Protein AF-0000000082928537 (afdb_homodimer)

Sequence (422 aa):
DPDSLCSTISWRDDDDRVIWVYKIQDTPGYGDDLNVDRSISQLTAYIEEQNIKWLGLEQSRDRKDDLTEVEDPRVDICLFAIPPHRMRALDLKVMYELGRHVPLVPVVTKADTMSVREASTYRNDVATKLSNPMLPGIRDKINVFKFERDTLERAGITDHATPTPPFLVVASNDINEDLNAGDPPVYWPERRYPWGIAEAFNRDHSDLLGLDPDSLCSTISWRDDDDRVIWVYKIQDTPGYGDDLNVDRSISQLTAYIEEQNIKWLGLEQSRDRKDDLTEVEDPRVDICLFAIPPHRMRALDLKVMYELGRHVPLVPVVTKADTMSVREASTYRNDVATKLSNPMLPGIRDKINVFKFERDTLERAGITDHATPTPPFLVVASNDINEDLNAGDPPVYWPERRYPWGIAEAFNRDHSDLLGL

InterPro domains:
  IPR027417 P-loop containing nucleoside triphosphate hydrolase [G3DSA:3.40.50.300] (2-211)
  IPR027417 P-loop containing nucleoside triphosphate hydrolase [SSF52540] (22-157)
  IPR030379 Septin-type guanine nucleotide-binding (G) domain [PF00735] (23-210)
  IPR030379 Septin-type guanine nucleotide-binding (G) domain [PS51719] (1-211)

Radius of gyration: 28.15 Å; Cα contacts (8 Å, |Δi|>4): 623; chains: 2; bounding box: 48×86×69 Å

Secondary structure (DSSP, 8-state):
-GGGGEEEEEEEETTTTEEEEEEEE-----TT-S--HHHHHHHHHHHHHHHHHHHHHHHHHTSSS-GGGS-------EEEEE-SS---HHHHHHHHHHHTTS-EEEEE--GGGS-HHHHHHHHHHHHHHHH----TT--S---B----HHHHHHTT---SS---SSEE----S-B-HHHHTSSS----BEEEETTEEEETT-TTT-STTT-/-GGGGEEEEEEEETTTTEEEEEEEE-----TT-S--HHHHHHHHHHHHHHHHHHHHHHHHHTTS--GGGS-------EEEEE-SS---HHHHHHHHHHHTTS-EEEEE--GGGS-HHHHHHHHHHHHHHHH----TT--S---B----HHHHHHTT---SS---SSEE----S-B-HHHHTSSS----BEEEETTEEEETT-TTT-STTT-

Foldseek 3Di:
DQVVQKDKDWDQDPVVRDIDIDIDTDDDDPPPDPDCVVVLVVVLVQQVVLVVVQVVVVVCVVDDDDCVPDDRSHDAEEEQEAEAPDGDLVSLVSQQSVQVRYAYAYEYEPLVVDDPVSSVVVQVVVVVCQQPVPDPPDDGHGRHDDDDPVNCVVVVVPDPPQDDDPWYFYDAPDADPVQCPDVVRDGWGWDDDPVGIQTGCDVVRTCNVSD/DQVVQKDKDWDQDPVVRDIDIDIDTDDDDPPPDPDCVVVLCVVLVQQVVLVVVQVVVVVCVVPPDDCVPPDRSHDAEEEQEAEAPDGDLVSLVSQQSVQVRYAYAYEYEPLVVDDPVSSVVVQVVVVVCQQPVVDPPDDGHGRHDDDDPVNCVVVVVPDPPQDDDPWYFYDAPDADPVQCPDVVRDGWGWDDDPVGIQTGCDVVRTCNVSD

Organism: Haematococcus lacustris (NCBI:txid44745)

pLDDT: mean 85.75, std 12.23, range [52.69, 98.06]

Nearest PDB structures (foldseek):
  5irr-assembly1_A  TM=8.770E-01  e=1.561E-29  Chlamydomonas reinhardtii
  6upr-assembly1_B  TM=7.526E-01  e=1.405E-11  Homo sapiens
  6upq-assembly1_B  TM=7.959E-01  e=6.481E-11  Homo sapiens
  3sop-assembly1_B  TM=7.411E-01  e=4.381E-10  Homo sapiens
  9bht-assembly1_B  TM=7.504E-01  e=2.021E-09  Ciona intestinalis

Solvent-accessible surface area (backbone atoms only — not comparable to full-atom values): 24352 Å² total; per-residue (Å²): 114,68,73,80,37,47,47,76,48,74,44,78,38,73,91,73,74,41,74,46,75,42,78,43,74,56,74,84,78,67,78,88,53,84,68,53,61,62,57,50,50,52,52,50,48,52,48,48,51,25,45,49,52,44,50,48,51,56,65,48,32,84,44,90,58,67,66,89,76,53,81,79,64,53,68,77,65,41,80,42,80,35,61,59,100,56,80,52,72,65,56,51,52,50,46,40,61,45,22,76,76,30,38,24,40,48,29,29,39,54,38,69,57,40,32,53,66,52,42,54,52,46,51,52,49,51,47,48,38,41,60,51,56,81,42,93,92,50,89,61,56,44,42,62,55,73,84,51,64,71,55,34,46,71,70,64,49,66,71,78,83,67,76,58,72,60,35,45,22,37,77,50,94,42,56,40,63,70,48,42,69,39,94,72,60,37,94,42,37,30,44,50,41,82,48,33,58,45,35,20,77,36,75,80,60,10,38,45,73,70,101,114,65,73,80,37,48,48,78,49,74,45,76,39,74,91,73,73,41,74,45,76,42,78,44,74,57,72,84,77,68,80,89,53,84,69,52,61,62,58,49,49,53,53,50,49,50,49,48,50,25,45,49,51,43,52,49,51,56,64,49,32,80,61,82,57,69,65,88,77,54,80,78,62,54,68,76,65,41,80,40,80,35,62,59,100,55,81,52,74,64,57,52,51,48,46,40,62,47,22,75,76,31,40,24,41,47,29,29,37,56,38,70,56,39,33,53,67,53,42,54,52,46,51,51,50,52,46,47,37,41,60,52,56,81,42,93,93,50,89,63,56,44,42,61,56,74,84,50,65,71,56,34,46,72,69,66,50,65,69,79,81,66,78,60,74,60,35,44,22,38,76,50,94,42,56,40,62,71,49,42,68,39,94,73,60,37,93,43,36,31,44,50,40,83,49,34,57,45,34,18,78,36,75,78,61,9,37,47,72,73,102

Structure (mmCIF, N/CA/C/O backbone):
data_AF-0000000082928537-model_v1
#
loop_
_entity.id
_entity.type
_entity.pdbx_description
1 polymer 'Septin-type G domain-containing protein'
#
loop_
_atom_site.group_PDB
_atom_site.id
_atom_site.type_symbol
_atom_site.label_atom_id
_atom_site.label_alt_id
_atom_site.label_comp_id
_atom_site.label_asym_id
_atom_site.label_entity_id
_atom_site.label_seq_id
_atom_site.pdbx_PDB_ins_code
_atom_site.Cartn_x
_atom_site.Cartn_y
_atom_site.Cartn_z
_atom_site.occupancy
_atom_site.B_iso_or_equiv
_atom_site.auth_seq_id
_atom_site.auth_comp_id
_atom_site.auth_asym_id
_atom_site.auth_atom_id
_atom_site.pdbx_PDB_model_num
ATOM 1 N N . ASP A 1 1 ? -16.562 10.109 20.766 1 54.56 1 ASP A N 1
ATOM 2 C CA . ASP A 1 1 ? -16.297 11.289 21.578 1 54.56 1 ASP A CA 1
ATOM 3 C C . ASP A 1 1 ? -14.945 11.914 21.219 1 54.56 1 ASP A C 1
ATOM 5 O O . ASP A 1 1 ? -13.898 11.305 21.422 1 54.56 1 ASP A O 1
ATOM 9 N N . PRO A 1 2 ? -14.961 13.039 20.672 1 62.16 2 PRO A N 1
ATOM 10 C CA . PRO A 1 2 ? -13.734 13.695 20.203 1 62.16 2 PRO A CA 1
ATOM 11 C C . PRO A 1 2 ? -12.711 13.891 21.312 1 62.16 2 PRO A C 1
ATOM 13 O O . PRO A 1 2 ? -11.5 13.836 21.062 1 62.16 2 PRO A O 1
ATOM 16 N N . ASP A 1 3 ? -13.195 14.055 22.531 1 62.66 3 ASP A N 1
ATOM 17 C CA . ASP A 1 3 ? -12.273 14.344 23.625 1 62.66 3 ASP A CA 1
ATOM 18 C C . ASP A 1 3 ? -11.406 13.125 23.953 1 62.66 3 ASP A C 1
ATOM 20 O O . ASP A 1 3 ? -10.289 13.266 24.453 1 62.66 3 ASP A O 1
ATOM 24 N N . SER A 1 4 ? -11.953 11.977 23.688 1 67.88 4 SER A N 1
ATOM 25 C CA . SER A 1 4 ? -11.219 10.75 23.969 1 67.88 4 SER A CA 1
ATOM 26 C C . SER A 1 4 ? -10.047 10.57 23.016 1 67.88 4 SER A C 1
ATOM 28 O O . SER A 1 4 ? -9.109 9.828 23.297 1 67.88 4 SER A O 1
ATOM 30 N N . LEU A 1 5 ? -10.047 11.375 22 1 75 5 LEU A N 1
ATOM 31 C CA . LEU A 1 5 ? -9.008 11.234 20.984 1 75 5 LEU A CA 1
ATOM 32 C C . LEU A 1 5 ? -8.102 12.461 20.969 1 75 5 LEU A C 1
ATOM 34 O O . LEU A 1 5 ? -7.492 12.773 19.938 1 75 5 LEU A O 1
ATOM 38 N N . CYS A 1 6 ? -8.086 13.109 22.188 1 79.38 6 CYS A N 1
ATOM 39 C CA . CYS A 1 6 ? -7.289 14.328 22.25 1 79.38 6 CYS A CA 1
ATOM 40 C C . CYS A 1 6 ? -6.02 14.117 23.062 1 79.38 6 CYS A C 1
ATOM 42 O O . CYS A 1 6 ? -6.043 13.422 24.078 1 79.38 6 CYS A O 1
ATOM 44 N N . SER A 1 7 ? -4.945 14.586 22.516 1 83.75 7 SER A N 1
ATOM 45 C CA . SER A 1 7 ? -3.676 14.586 23.234 1 83.75 7 SER A CA 1
ATOM 46 C C . SER A 1 7 ? -3.074 15.984 23.297 1 83.75 7 SER A C 1
ATOM 48 O O . SER A 1 7 ? -3.361 16.828 22.438 1 83.75 7 SER A O 1
ATOM 50 N N . THR A 1 8 ? -2.395 16.281 24.422 1 84.88 8 THR A N 1
ATOM 51 C CA . THR A 1 8 ? -1.737 17.562 24.578 1 84.88 8 THR A CA 1
ATOM 52 C C . THR A 1 8 ? -0.222 17.406 24.656 1 84.88 8 THR A C 1
ATOM 54 O O . THR A 1 8 ? 0.277 16.516 25.344 1 84.88 8 THR A O 1
ATOM 57 N N . ILE A 1 9 ? 0.427 18.156 23.812 1 83.94 9 ILE A N 1
ATOM 58 C CA . ILE A 1 9 ? 1.886 18.156 23.828 1 83.94 9 ILE A CA 1
ATOM 59 C C . ILE A 1 9 ? 2.4 19.547 24.203 1 83.94 9 ILE A C 1
ATOM 61 O O . ILE A 1 9 ? 1.893 20.547 23.703 1 83.94 9 ILE A O 1
ATOM 65 N N . SER A 1 10 ? 3.293 19.547 25.172 1 82.31 10 SER A N 1
ATOM 66 C CA . SER A 1 10 ? 3.893 20.812 25.578 1 82.31 10 SER A CA 1
ATOM 67 C C . SER A 1 10 ? 5.379 20.844 25.25 1 82.31 10 SER A C 1
ATOM 69 O O . SER A 1 10 ? 6.066 19.828 25.328 1 82.31 10 SER A O 1
ATOM 71 N N . TRP A 1 11 ? 5.738 21.953 24.688 1 79.44 11 TRP A N 1
ATOM 72 C CA . TRP A 1 11 ? 7.137 22.156 24.328 1 79.44 11 TRP A CA 1
ATOM 73 C C . TRP A 1 11 ? 7.664 23.469 24.906 1 79.44 11 TRP A C 1
ATOM 75 O O . TRP A 1 11 ? 7.031 24.516 24.75 1 79.44 11 TRP A O 1
ATOM 85 N N . ARG A 1 12 ? 8.797 23.312 25.688 1 77.44 12 ARG A N 1
ATOM 86 C CA . ARG A 1 12 ? 9.43 24.5 26.266 1 77.44 12 ARG A CA 1
ATOM 87 C C . ARG A 1 12 ? 10.5 25.062 25.344 1 77.44 12 ARG A C 1
ATOM 89 O O . ARG A 1 12 ? 11.43 24.344 24.969 1 77.44 12 ARG A O 1
ATOM 96 N N . ASP A 1 13 ? 10.156 26.172 24.781 1 72.94 13 ASP A N 1
ATOM 97 C CA . ASP A 1 13 ? 11.18 26.922 24.047 1 72.94 13 ASP A CA 1
ATOM 98 C C . ASP A 1 13 ? 12.086 27.688 25 1 72.94 13 ASP A C 1
ATOM 100 O O . ASP A 1 13 ? 11.703 28.734 25.531 1 72.94 13 ASP A O 1
ATOM 104 N N . ASP A 1 14 ? 13.266 27.188 25.266 1 73.38 14 ASP A N 1
ATOM 105 C CA . ASP A 1 14 ? 14.18 27.766 26.234 1 73.38 14 ASP A CA 1
ATOM 106 C C . ASP A 1 14 ? 14.688 29.125 25.781 1 73.38 14 ASP A C 1
ATOM 108 O O . ASP A 1 14 ? 14.977 30 26.594 1 73.38 14 ASP A O 1
ATOM 112 N N . ASP A 1 15 ? 14.828 29.172 24.438 1 71.75 15 ASP A N 1
ATOM 113 C CA . ASP A 1 15 ? 15.359 30.422 23.922 1 71.75 15 ASP A CA 1
ATOM 114 C C . ASP A 1 15 ? 14.391 31.578 24.188 1 71.75 15 ASP A C 1
ATOM 116 O O . ASP A 1 15 ? 14.805 32.656 24.625 1 71.75 15 ASP A O 1
ATOM 120 N N . ASP A 1 16 ? 13.125 31.328 24.047 1 69.06 16 ASP A N 1
ATOM 121 C CA . ASP A 1 16 ? 12.141 32.406 24.172 1 69.06 16 ASP A CA 1
ATOM 122 C C . ASP A 1 16 ? 11.414 32.344 25.5 1 69.06 16 ASP A C 1
ATOM 124 O O . ASP A 1 16 ? 10.594 33.188 25.812 1 69.06 16 ASP A O 1
ATOM 128 N N . ARG A 1 17 ? 11.82 31.453 26.297 1 72.88 17 ARG A N 1
ATOM 129 C CA . ARG A 1 17 ? 11.227 31.266 27.609 1 72.88 17 ARG A CA 1
ATOM 130 C C . ARG A 1 17 ? 9.703 31.156 27.516 1 72.88 17 ARG A C 1
ATOM 132 O O . ARG A 1 17 ? 8.984 31.766 28.297 1 72.88 17 ARG A O 1
ATOM 139 N N . VAL A 1 18 ? 9.211 30.625 26.328 1 78.12 18 VAL A N 1
ATOM 140 C CA . VAL A 1 18 ? 7.785 30.406 26.109 1 78.12 18 VAL A CA 1
ATOM 141 C C . VAL A 1 18 ? 7.488 28.906 26.078 1 78.12 18 VAL A C 1
ATOM 143 O O . VAL A 1 18 ? 8.289 28.125 25.562 1 78.12 18 VAL A O 1
ATOM 146 N N . ILE A 1 19 ? 6.383 28.578 26.766 1 79.75 19 ILE A N 1
ATOM 147 C CA . ILE A 1 19 ? 5.898 27.203 26.719 1 79.75 19 ILE A CA 1
ATOM 148 C C . ILE A 1 19 ? 4.777 27.094 25.688 1 79.75 19 ILE A C 1
ATOM 150 O O . ILE A 1 19 ? 3.754 27.766 25.797 1 79.75 19 ILE A O 1
ATOM 154 N N . TRP A 1 20 ? 5.105 26.328 24.688 1 80 20 TRP A N 1
ATOM 155 C CA . TRP A 1 20 ? 4.082 26.047 23.688 1 80 20 TRP A CA 1
ATOM 156 C C . TRP A 1 20 ? 3.264 24.812 24.062 1 80 20 TRP A C 1
ATOM 158 O O . TRP A 1 20 ? 3.82 23.797 24.469 1 80 20 TRP A O 1
ATOM 168 N N . VAL A 1 21 ? 1.938 25.047 24.031 1 81.94 21 VAL A N 1
ATOM 169 C CA . VAL A 1 21 ? 1.036 23.922 24.297 1 81.94 21 VAL A CA 1
ATOM 170 C C . VAL A 1 21 ? 0.216 23.609 23.062 1 81.94 21 VAL A C 1
ATOM 172 O O . VAL A 1 21 ? -0.495 24.469 22.531 1 81.94 21 VAL A O 1
ATOM 175 N N . TYR A 1 22 ? 0.411 22.375 22.625 1 87.06 22 TYR A N 1
ATOM 176 C CA . TYR A 1 22 ? -0.322 21.938 21.438 1 87.06 22 TYR A CA 1
ATOM 177 C C . TYR A 1 22 ? -1.379 20.906 21.812 1 87.06 22 TYR A C 1
ATOM 179 O O . TYR A 1 22 ? -1.074 19.906 22.469 1 87.06 22 TYR A O 1
ATOM 187 N N . LYS A 1 23 ? -2.549 21.297 21.406 1 87.62 23 LYS A N 1
ATOM 188 C CA . LYS A 1 23 ? -3.629 20.328 21.547 1 87.62 23 LYS A CA 1
ATOM 189 C C . LYS A 1 23 ? -3.889 19.594 20.234 1 87.62 23 LYS A C 1
ATOM 191 O O . LYS A 1 23 ? -4.113 20.234 19.203 1 87.62 23 LYS A O 1
ATOM 196 N N . ILE A 1 24 ? -3.783 18.266 20.312 1 90.94 24 ILE A N 1
ATOM 197 C CA . ILE A 1 24 ? -3.955 17.469 19.109 1 90.94 24 ILE A CA 1
ATOM 198 C C . ILE A 1 24 ? -5.238 16.641 19.219 1 90.94 24 ILE A C 1
ATOM 200 O O . ILE A 1 24 ? -5.43 15.906 20.188 1 90.94 24 ILE A O 1
ATOM 204 N N . GLN A 1 25 ? -6.055 16.844 18.234 1 89.19 25 GLN A N 1
ATOM 205 C CA . GLN A 1 25 ? -7.277 16.047 18.141 1 89.19 25 GLN A CA 1
ATOM 206 C C . GLN A 1 25 ? -7.18 15.008 17.031 1 89.19 25 GLN A C 1
ATOM 208 O O . GLN A 1 25 ? -7.113 15.359 15.852 1 89.19 25 GLN A O 1
ATOM 213 N N . ASP A 1 26 ? -7.195 13.766 17.406 1 88.5 26 ASP A N 1
ATOM 214 C CA . ASP A 1 26 ? -7.199 12.688 16.422 1 88.5 26 ASP A CA 1
ATOM 215 C C . ASP A 1 26 ? -8.617 12.383 15.938 1 88.5 26 ASP A C 1
ATOM 217 O O . ASP A 1 26 ? -9.57 12.461 16.719 1 88.5 26 ASP A O 1
ATOM 221 N N . THR A 1 27 ? -8.734 12.125 14.648 1 87.06 27 THR A N 1
ATOM 222 C CA . THR A 1 27 ? -10.023 11.773 14.055 1 87.06 27 THR A CA 1
ATOM 223 C C . THR A 1 27 ? -9.953 10.422 13.359 1 87.06 27 THR A C 1
ATOM 225 O O . THR A 1 27 ? -8.984 10.133 12.648 1 87.06 27 THR A O 1
ATOM 228 N N . PRO A 1 28 ? -10.969 9.633 13.633 1 82.12 28 PRO A N 1
ATOM 229 C CA . PRO A 1 28 ? -10.992 8.383 12.875 1 82.12 28 PRO A CA 1
ATOM 230 C C . PRO A 1 28 ? -11.117 8.602 11.375 1 82.12 28 PRO A C 1
ATOM 232 O O . PRO A 1 28 ? -11.734 9.578 10.938 1 82.12 28 PRO A O 1
ATOM 235 N N . GLY A 1 29 ? -10.523 7.73 10.641 1 80 29 GLY A N 1
ATOM 236 C CA . GLY A 1 29 ? -10.703 7.77 9.195 1 80 29 GLY A CA 1
ATOM 237 C C . GLY A 1 29 ? -12.094 7.367 8.75 1 80 29 GLY A C 1
ATOM 238 O O . GLY A 1 29 ? -12.844 6.75 9.516 1 80 29 GLY A O 1
ATOM 239 N N . TYR A 1 30 ? -12.484 7.871 7.582 1 78.75 30 TYR A N 1
ATOM 240 C CA . TYR A 1 30 ? -13.812 7.52 7.086 1 78.75 30 TYR A CA 1
ATOM 241 C C . TYR A 1 30 ? -13.773 6.215 6.301 1 78.75 30 TYR A C 1
ATOM 243 O O . TYR A 1 30 ? -14.812 5.707 5.871 1 78.75 30 TYR A O 1
ATOM 251 N N . GLY A 1 31 ? -12.625 5.566 6.25 1 70.88 31 GLY A N 1
ATOM 252 C CA . GLY A 1 31 ? -12.492 4.246 5.652 1 70.88 31 GLY A CA 1
ATOM 253 C C . GLY A 1 31 ? -13.141 4.148 4.281 1 70.88 31 GLY A C 1
ATOM 254 O O . GLY A 1 31 ? -12.875 4.973 3.406 1 70.88 31 GLY A O 1
ATOM 255 N N . ASP A 1 32 ? -13.914 3.062 4.113 1 65.06 32 ASP A N 1
ATOM 256 C CA . ASP A 1 32 ? -14.555 2.793 2.832 1 65.06 32 ASP A CA 1
ATOM 257 C C . ASP A 1 32 ? -15.992 3.309 2.818 1 65.06 32 ASP A C 1
ATOM 259 O O . ASP A 1 32 ? -16.797 2.902 1.979 1 65.06 32 ASP A O 1
ATOM 263 N N . ASP A 1 33 ? -16.234 4.207 3.799 1 67.56 33 ASP A N 1
ATOM 264 C CA . ASP A 1 33 ? -17.578 4.785 3.814 1 67.56 33 ASP A CA 1
ATOM 265 C C . ASP A 1 33 ? -17.797 5.668 2.59 1 67.56 33 ASP A C 1
ATOM 267 O O . ASP A 1 33 ? -17.031 6.598 2.332 1 67.56 33 ASP A O 1
ATOM 271 N N . LEU A 1 34 ? -18.812 5.285 1.841 1 67.38 34 LEU A N 1
ATOM 272 C CA . LEU A 1 34 ? -19.094 6.016 0.612 1 67.38 34 LEU A CA 1
ATOM 273 C C . LEU A 1 34 ? -19.828 7.32 0.914 1 67.38 34 LEU A C 1
ATOM 275 O O . LEU A 1 34 ? -19.844 8.234 0.083 1 67.38 34 LEU A O 1
ATOM 279 N N . ASN A 1 35 ? -20.312 7.363 2.072 1 79.12 35 ASN A N 1
ATOM 280 C CA . ASN A 1 35 ? -20.969 8.609 2.439 1 79.12 35 ASN A CA 1
ATOM 281 C C . ASN A 1 35 ? -20.188 9.359 3.523 1 79.12 35 ASN A C 1
ATOM 283 O O . ASN A 1 35 ? -20.406 9.117 4.715 1 79.12 35 ASN A O 1
ATOM 287 N N . VAL A 1 36 ? -19.375 10.242 3.049 1 85.06 36 VAL A N 1
ATOM 288 C CA . VAL A 1 36 ? -18.484 10.945 3.955 1 85.06 36 VAL A CA 1
ATOM 289 C C . VAL A 1 36 ? -19.141 12.242 4.434 1 85.06 36 VAL A C 1
ATOM 291 O O . VAL A 1 36 ? -18.547 13.008 5.191 1 85.06 36 VAL A O 1
ATOM 294 N N . ASP A 1 37 ? -20.375 12.445 4.051 1 88.25 37 ASP A N 1
ATOM 295 C CA . ASP A 1 37 ? -21.031 13.703 4.379 1 88.25 37 ASP A CA 1
ATOM 296 C C . ASP A 1 37 ? -21.219 13.852 5.887 1 88.25 37 ASP A C 1
ATOM 298 O O . ASP A 1 37 ? -21.078 14.945 6.434 1 88.25 37 ASP A O 1
ATOM 302 N N . ARG A 1 38 ? -21.531 12.781 6.422 1 87.25 38 ARG A N 1
ATOM 303 C CA . ARG A 1 38 ? -21.703 12.812 7.871 1 87.25 38 ARG A CA 1
ATOM 304 C C . ARG A 1 38 ? -20.391 13.164 8.57 1 87.25 38 ARG A C 1
ATOM 306 O O . ARG A 1 38 ? -20.375 13.992 9.492 1 87.25 38 ARG A O 1
ATOM 313 N N . SER A 1 39 ? -19.344 12.562 8.125 1 88.06 39 SER A N 1
ATOM 314 C CA . SER A 1 39 ? -18.031 12.852 8.695 1 88.06 39 SER A CA 1
ATOM 315 C C . SER A 1 39 ? -17.641 14.305 8.469 1 88.06 39 SER A C 1
ATOM 317 O O . SER A 1 39 ? -17.141 14.969 9.383 1 88.06 39 SER A O 1
ATOM 319 N N . ILE A 1 40 ? -17.906 14.805 7.32 1 91.62 40 ILE A N 1
ATOM 320 C CA . ILE A 1 40 ? -17.609 16.188 6.988 1 91.62 40 ILE A CA 1
ATOM 321 C C . ILE A 1 40 ? -18.375 17.125 7.91 1 91.62 40 ILE A C 1
ATOM 323 O O . ILE A 1 40 ? -17.812 18.047 8.484 1 91.62 40 ILE A O 1
ATOM 327 N N . SER A 1 41 ? -19.625 16.797 8.039 1 93.25 41 SER A N 1
ATOM 328 C CA . SER A 1 41 ? -20.5 17.641 8.852 1 93.25 41 SER A CA 1
ATOM 329 C C . SER A 1 41 ? -20.062 17.656 10.312 1 93.25 41 SER A C 1
ATOM 331 O O . SER A 1 41 ? -20.047 18.703 10.953 1 93.25 41 SER A O 1
ATOM 333 N N . GLN A 1 42 ? -19.734 16.531 10.719 1 90.88 42 GLN A N 1
ATOM 334 C CA . GLN A 1 42 ? -19.297 16.422 12.109 1 90.88 42 GLN A CA 1
ATOM 335 C C . GLN A 1 42 ? -18 17.203 12.344 1 90.88 42 GLN A C 1
ATOM 337 O O . GLN A 1 42 ? -17.891 17.922 13.336 1 90.88 42 GLN A O 1
ATOM 342 N N . LEU A 1 43 ? -17.109 17.094 11.477 1 92.19 43 LEU A N 1
ATOM 343 C CA . LEU A 1 43 ? -15.82 17.766 11.609 1 92.19 43 LEU A CA 1
ATOM 344 C C . LEU A 1 43 ? -16 19.281 11.508 1 92.19 43 LEU A C 1
ATOM 346 O O . LEU A 1 43 ? -15.469 20.031 12.336 1 92.19 43 LEU A O 1
ATOM 350 N N . THR A 1 44 ? -16.75 19.688 10.578 1 94.44 44 THR A N 1
ATOM 351 C CA . THR A 1 44 ? -16.938 21.125 10.375 1 94.44 44 THR A CA 1
ATOM 352 C C . THR A 1 44 ? -17.734 21.719 11.523 1 94.44 44 THR A C 1
ATOM 354 O O . THR A 1 44 ? -17.453 22.844 11.961 1 94.44 44 THR A O 1
ATOM 357 N N . ALA A 1 45 ? -18.688 20.969 11.961 1 94.25 45 ALA A N 1
ATOM 358 C CA . ALA A 1 45 ? -19.469 21.453 13.102 1 94.25 45 ALA A CA 1
ATOM 359 C C . ALA A 1 45 ? -18.594 21.641 14.328 1 94.25 45 ALA A C 1
ATOM 361 O O . ALA A 1 45 ? -18.719 22.625 15.055 1 94.25 45 ALA A O 1
ATOM 362 N N . TYR A 1 46 ? -17.781 20.688 14.562 1 92.62 46 TYR A N 1
ATOM 363 C CA . TYR A 1 46 ? -16.859 20.781 15.688 1 92.62 46 TYR A CA 1
ATOM 364 C C . TYR A 1 46 ? -15.992 22.031 15.578 1 92.62 46 TYR A C 1
ATOM 366 O O . TYR A 1 46 ? -15.852 22.781 16.531 1 92.62 46 TYR A O 1
ATOM 374 N N . ILE A 1 47 ? -15.375 22.266 14.406 1 93.75 47 ILE A N 1
ATOM 375 C CA . ILE A 1 47 ? -14.5 23.406 14.164 1 93.75 47 ILE A CA 1
ATOM 376 C C . ILE A 1 47 ? -15.266 24.703 14.406 1 93.75 47 ILE A C 1
ATOM 378 O O . ILE A 1 47 ? -14.781 25.609 15.086 1 93.75 47 ILE A O 1
ATOM 382 N N . GLU A 1 48 ? -16.438 24.734 13.922 1 94.5 48 GLU A N 1
ATOM 383 C CA . GLU A 1 48 ? -17.266 25.922 14.07 1 94.5 48 GLU A CA 1
ATOM 384 C C . GLU A 1 48 ? -17.641 26.156 15.531 1 94.5 48 GLU A C 1
ATOM 386 O O . GLU A 1 48 ? -17.656 27.297 16 1 94.5 48 GLU A O 1
ATOM 391 N N . GLU A 1 49 ? -17.938 25.125 16.141 1 93.88 49 GLU A N 1
ATOM 392 C CA . GLU A 1 49 ? -18.266 25.234 17.547 1 93.88 49 GLU A CA 1
ATOM 393 C C . GLU A 1 49 ? -17.109 25.812 18.344 1 93.88 49 GLU A C 1
ATOM 395 O O . GLU A 1 49 ? -17.312 26.656 19.234 1 93.88 49 GLU A O 1
ATOM 400 N N . GLN A 1 50 ? -15.945 25.344 18.047 1 91.69 50 GLN A N 1
ATOM 401 C CA . GLN A 1 50 ? -14.758 25.875 18.719 1 91.69 50 GLN A CA 1
ATOM 402 C C . GLN A 1 50 ? -14.57 27.359 18.406 1 91.69 50 GLN A C 1
ATOM 404 O O . GLN A 1 50 ? -14.211 28.141 19.281 1 91.69 50 GLN A O 1
ATOM 409 N N . ASN A 1 51 ? -14.828 27.781 17.203 1 92 51 ASN A N 1
ATOM 410 C CA . ASN A 1 51 ? -14.734 29.172 16.797 1 92 51 ASN A CA 1
ATOM 411 C C . ASN A 1 51 ? -15.75 30.047 17.547 1 92 51 ASN A C 1
ATOM 413 O O . ASN A 1 51 ? -15.422 31.141 17.984 1 92 51 ASN A O 1
ATOM 417 N N . ILE A 1 52 ? -16.875 29.531 17.656 1 92.44 52 ILE A N 1
ATOM 418 C CA . ILE A 1 52 ? -17.938 30.25 18.344 1 92.44 52 ILE A CA 1
ATOM 419 C C . ILE A 1 52 ? -17.594 30.406 19.828 1 92.44 52 ILE A C 1
ATOM 421 O O . ILE A 1 52 ? -17.781 31.469 20.406 1 92.44 52 ILE A O 1
ATOM 425 N N . LYS A 1 53 ? -17.141 29.359 20.344 1 89.94 53 LYS A N 1
ATOM 426 C CA . LYS A 1 53 ? -16.719 29.391 21.734 1 89.94 53 LYS A CA 1
ATOM 427 C C . LYS A 1 53 ? -15.672 30.484 21.953 1 89.94 53 LYS A C 1
ATOM 429 O O . LYS A 1 53 ? -15.742 31.234 22.938 1 89.94 53 LYS A O 1
ATOM 434 N N . TRP A 1 54 ? -14.758 30.516 21.094 1 88.69 54 TRP A N 1
ATOM 435 C CA . TRP A 1 54 ? -13.695 31.516 21.172 1 88.69 54 TRP A CA 1
ATOM 436 C C . TRP A 1 54 ? -14.273 32.938 21.047 1 88.69 54 TRP A C 1
ATOM 438 O O . TRP A 1 54 ? -13.898 33.812 21.812 1 88.69 54 TRP A O 1
ATOM 448 N N . LEU A 1 55 ? -15.117 33.125 20.062 1 87.5 55 LEU A N 1
ATOM 449 C CA . LEU A 1 55 ? -15.758 34.406 19.859 1 87.5 55 LEU A CA 1
ATOM 450 C C . LEU A 1 55 ? -16.531 34.844 21.109 1 87.5 55 LEU A C 1
ATOM 452 O O . LEU A 1 55 ? -16.5 36 21.484 1 87.5 55 LEU A O 1
ATOM 456 N N . GLY A 1 56 ? -17.156 33.938 21.703 1 86.56 56 GLY A N 1
ATOM 457 C CA . GLY A 1 56 ? -17.859 34.219 22.938 1 86.56 56 GLY A CA 1
ATOM 458 C C . GLY A 1 56 ? -16.938 34.656 24.062 1 86.56 56 GLY A C 1
ATOM 459 O O . GLY A 1 56 ? -17.25 35.562 24.812 1 86.56 56 GLY A O 1
ATOM 460 N N . LEU A 1 57 ? -15.875 33.938 24.172 1 82.88 57 LEU A N 1
ATOM 461 C CA . LEU A 1 57 ? -14.891 34.25 25.188 1 82.88 57 LEU A CA 1
ATOM 462 C C . LEU A 1 57 ? -14.312 35.656 24.953 1 82.88 57 LEU A C 1
ATOM 464 O O . LEU A 1 57 ? -14.117 36.406 25.906 1 82.88 57 LEU A O 1
ATOM 468 N N . GLU A 1 58 ? -14.055 35.969 23.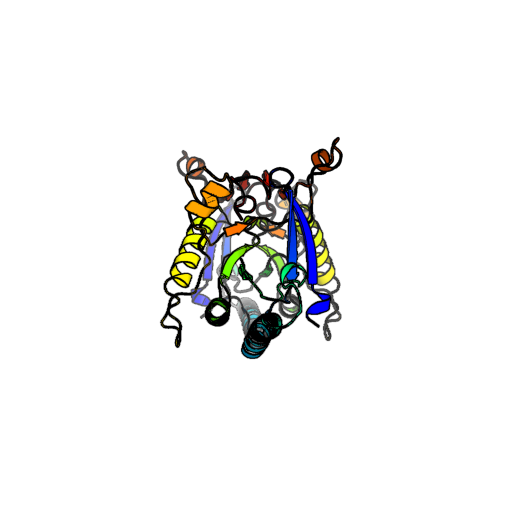75 1 80.94 58 GLU A N 1
ATOM 469 C CA . GLU A 1 58 ? -13.5 37.25 23.375 1 80.94 58 GLU A CA 1
ATOM 470 C C . GLU A 1 58 ? -14.492 38.375 23.656 1 80.94 58 GLU A C 1
ATOM 472 O O . GLU A 1 58 ? -14.102 39.469 24.062 1 80.94 58 GLU A O 1
ATOM 477 N N . GLN A 1 59 ? -15.711 38.062 23.328 1 81.38 59 GLN A N 1
ATOM 478 C CA . GLN A 1 59 ? -16.75 39.062 23.516 1 81.38 59 GLN A CA 1
ATOM 479 C C . GLN A 1 59 ? -17.062 39.281 25 1 81.38 59 GLN A C 1
ATOM 481 O O . GLN A 1 59 ? -17.453 40.375 25.422 1 81.38 59 GLN A O 1
ATOM 486 N N . SER A 1 60 ? -16.891 38.156 25.672 1 71.06 60 SER A N 1
ATOM 487 C CA . SER A 1 60 ? -17.125 38.25 27.109 1 71.06 60 SER A CA 1
ATOM 488 C C . SER A 1 60 ? -15.977 38.969 27.812 1 71.06 60 SER A C 1
ATOM 490 O O . SER A 1 60 ? -16.156 39.531 28.891 1 71.06 60 SER A O 1
ATOM 492 N N . ARG A 1 61 ? -14.781 38.75 27.359 1 59.53 61 ARG A N 1
ATOM 493 C CA . ARG A 1 61 ? -13.555 39.281 27.938 1 59.53 61 ARG A CA 1
ATOM 494 C C . ARG A 1 61 ? -13.594 40.812 27.953 1 59.53 61 ARG A C 1
ATOM 496 O O . ARG A 1 61 ? -12.867 41.438 28.719 1 59.53 61 ARG A O 1
ATOM 503 N N . ASP A 1 62 ? -14.086 41.469 26.828 1 54.66 62 ASP A N 1
ATOM 504 C CA . ASP A 1 62 ? -14.273 42.906 27.141 1 54.66 62 ASP A CA 1
ATOM 505 C C . ASP A 1 62 ? -14.852 43.094 28.531 1 54.66 62 ASP A C 1
ATOM 507 O O . ASP A 1 62 ? -14.883 44.219 29.047 1 54.66 62 ASP A O 1
ATOM 511 N N . ARG A 1 63 ? -15.32 41.969 29.125 1 53.72 63 ARG A N 1
ATOM 512 C CA . ARG A 1 63 ? -15.578 42.094 30.562 1 53.72 63 ARG A CA 1
ATOM 513 C C . ARG A 1 63 ? -14.352 41.688 31.359 1 53.72 63 ARG A C 1
ATOM 515 O O . ARG A 1 63 ? -13.328 41.281 30.797 1 53.72 63 ARG A O 1
ATOM 522 N N . LYS A 1 64 ? -14.25 40.969 32.594 1 52.69 64 LYS A N 1
ATOM 523 C CA . LYS A 1 64 ? -13.289 40.875 33.688 1 52.69 64 LYS A CA 1
ATOM 524 C C . LYS A 1 64 ? -12.195 39.875 33.375 1 52.69 64 LYS A C 1
ATOM 526 O O . LYS A 1 64 ? -11.195 39.781 34.094 1 52.69 64 LYS A O 1
ATOM 531 N N . ASP A 1 65 ? -12.414 38.75 32.469 1 53.41 65 ASP A N 1
ATOM 532 C CA . ASP A 1 65 ? -11.492 37.625 32.656 1 53.41 65 ASP A CA 1
ATOM 533 C C . ASP A 1 65 ? -10.289 37.75 31.719 1 53.41 65 ASP A C 1
ATOM 535 O O . ASP A 1 65 ? -10.422 38.219 30.578 1 53.41 65 ASP A O 1
ATOM 539 N N . ASP A 1 66 ? -9.039 37.812 32.219 1 55.28 66 ASP A N 1
ATOM 540 C CA . ASP A 1 66 ? -7.738 37.875 31.547 1 55.28 66 ASP A CA 1
ATOM 541 C C . ASP A 1 66 ? -7.594 36.781 30.516 1 55.28 66 ASP A C 1
ATOM 543 O O . ASP A 1 66 ? -7.527 35.594 30.859 1 55.28 66 ASP A O 1
ATOM 547 N N . LEU A 1 67 ? -7.969 36.969 29.234 1 56.78 67 LEU A N 1
ATOM 548 C CA . LEU A 1 67 ? -7.855 36.031 28.109 1 56.78 67 LEU A CA 1
ATOM 549 C C . LEU A 1 67 ? -6.5 35.344 28.109 1 56.78 67 LEU A C 1
ATOM 551 O O . LEU A 1 67 ? -6.328 34.312 27.469 1 56.78 67 LEU A O 1
ATOM 555 N N . THR A 1 68 ? -5.547 35.906 28.781 1 58.84 68 THR A N 1
ATOM 556 C CA . THR A 1 68 ? -4.203 35.344 28.828 1 58.84 68 THR A CA 1
ATOM 557 C C . THR A 1 68 ? -4.211 33.969 29.516 1 58.84 68 THR A C 1
ATOM 559 O O . THR A 1 68 ? -3.305 33.156 29.312 1 58.84 68 THR A O 1
ATOM 562 N N . GLU A 1 69 ? -5.355 33.781 30.25 1 62.03 69 GLU A N 1
ATOM 563 C CA . GLU A 1 69 ? -5.348 32.562 31.047 1 62.03 69 GLU A CA 1
ATOM 564 C C . GLU A 1 69 ? -6.227 31.484 30.406 1 62.03 69 GLU A C 1
ATOM 566 O O . GLU A 1 69 ? -6.238 30.344 30.859 1 62.03 69 GLU A O 1
ATOM 571 N N . VAL A 1 70 ? -6.863 31.984 29.234 1 69.44 70 VAL A N 1
ATOM 572 C CA . VAL A 1 70 ? -7.816 31.016 28.688 1 69.44 70 VAL A CA 1
ATOM 573 C C . VAL A 1 70 ? -7.203 30.297 27.5 1 69.44 70 VAL A C 1
ATOM 575 O O . VAL A 1 70 ? -6.52 30.906 26.672 1 69.44 70 VAL A O 1
ATOM 578 N N . GLU A 1 71 ? -7.312 29 27.438 1 78.69 71 GLU A N 1
ATOM 579 C CA . GLU A 1 71 ? -6.84 28.172 26.328 1 78.69 71 GLU A CA 1
ATOM 580 C C . GLU A 1 71 ? -7.66 28.422 25.062 1 78.69 71 GLU A C 1
ATOM 582 O O . GLU A 1 71 ? -8.891 28.453 25.109 1 78.69 71 GLU A O 1
ATOM 587 N N . ASP A 1 72 ? -6.984 28.859 24.016 1 83.81 72 ASP A N 1
ATOM 588 C CA . ASP A 1 72 ? -7.609 29.031 22.703 1 83.81 72 ASP A CA 1
ATOM 589 C C . ASP A 1 72 ? -8.156 27.703 22.188 1 83.81 72 ASP A C 1
ATOM 591 O O . ASP A 1 72 ? -7.391 26.781 21.891 1 83.81 72 ASP A O 1
ATOM 595 N N . PRO A 1 73 ? -9.477 27.562 22.156 1 87.25 73 PRO A N 1
ATOM 596 C CA . PRO A 1 73 ? -10.07 26.281 21.75 1 87.25 73 PRO A CA 1
ATOM 597 C C . PRO A 1 73 ? -10.078 26.094 20.234 1 87.25 73 PRO A C 1
ATOM 599 O O . PRO A 1 73 ? -10.406 25.016 19.75 1 87.25 73 PRO A O 1
ATOM 602 N N . ARG A 1 74 ? -9.664 27.062 19.5 1 91.12 74 ARG A N 1
ATOM 603 C CA . ARG A 1 74 ? -9.797 27.031 18.047 1 91.12 74 ARG A CA 1
ATOM 604 C C . ARG A 1 74 ? -8.844 26 17.438 1 91.12 74 ARG A C 1
ATOM 606 O O . ARG A 1 74 ? -7.785 25.719 18.016 1 91.12 74 ARG A O 1
ATOM 613 N N . VAL A 1 75 ? -9.289 25.422 16.344 1 93.06 75 VAL A N 1
ATOM 614 C CA . VAL A 1 75 ? -8.438 24.531 15.562 1 93.06 75 VAL A CA 1
ATOM 615 C C . VAL A 1 75 ? -7.629 25.344 14.555 1 93.06 75 VAL A C 1
ATOM 617 O O . VAL A 1 75 ? -8.195 26.016 13.68 1 93.06 75 VAL A O 1
ATOM 620 N N . ASP A 1 76 ? -6.355 25.297 14.648 1 91.06 76 ASP A N 1
ATOM 621 C CA . ASP A 1 76 ? -5.488 26.172 13.867 1 91.06 76 ASP A CA 1
ATOM 622 C C . ASP A 1 76 ? -5.105 25.516 12.539 1 91.06 76 ASP A C 1
ATOM 624 O O . ASP A 1 76 ? -4.855 26.203 11.547 1 91.06 76 ASP A O 1
ATOM 628 N N . ILE A 1 77 ? -5.031 24.188 12.633 1 93.81 77 ILE A N 1
ATOM 629 C CA . ILE A 1 77 ? -4.543 23.484 11.453 1 93.81 77 ILE A CA 1
ATOM 630 C C . ILE A 1 77 ? -5.074 22.047 11.445 1 93.81 77 ILE A C 1
ATOM 632 O O . ILE A 1 77 ? -5.352 21.484 12.5 1 93.81 77 ILE A O 1
ATOM 636 N N . CYS A 1 78 ? -5.238 21.531 10.234 1 95.19 78 CYS A N 1
ATOM 637 C CA . CYS A 1 78 ? -5.633 20.141 10.078 1 95.19 78 CYS A CA 1
ATOM 638 C C . CYS A 1 78 ? -4.613 19.375 9.242 1 95.19 78 CYS A C 1
ATOM 640 O O . CYS A 1 78 ? -4.426 19.656 8.062 1 95.19 78 CYS A O 1
ATOM 642 N N . LEU A 1 79 ? -3.965 18.469 9.82 1 95.19 79 LEU A N 1
ATOM 643 C CA . LEU A 1 79 ? -3.131 17.516 9.078 1 95.19 79 LEU A CA 1
ATOM 644 C C . LEU A 1 79 ? -3.982 16.453 8.422 1 95.19 79 LEU A C 1
ATOM 646 O O . LEU A 1 79 ? -4.617 15.641 9.102 1 95.19 79 LEU A O 1
ATOM 650 N N . PHE A 1 80 ? -3.979 16.453 7.125 1 96.25 80 PHE A N 1
ATOM 651 C CA . PHE A 1 80 ? -4.828 15.516 6.402 1 96.25 80 PHE A CA 1
ATOM 652 C C . PHE A 1 80 ? -3.996 14.398 5.789 1 96.25 80 PHE A C 1
ATOM 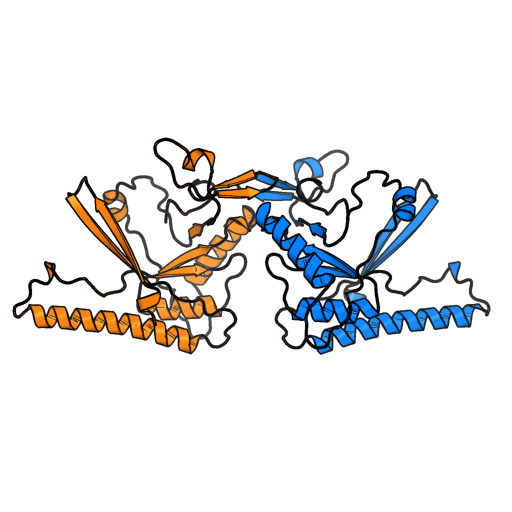654 O O . PHE A 1 80 ? -3.209 14.633 4.867 1 96.25 80 PHE A O 1
ATOM 661 N N . ALA A 1 81 ? -4.215 13.164 6.27 1 95.94 81 ALA A N 1
ATOM 662 C CA . ALA A 1 81 ? -3.451 12.008 5.801 1 95.94 81 ALA A CA 1
ATOM 663 C C . ALA A 1 81 ? -4.027 11.469 4.496 1 95.94 81 ALA A C 1
ATOM 665 O O . ALA A 1 81 ? -5.207 11.117 4.43 1 95.94 81 ALA 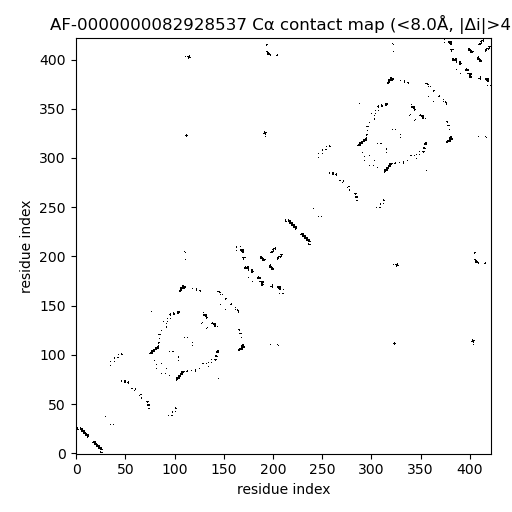A O 1
ATOM 666 N N . ILE A 1 82 ? -3.182 11.422 3.506 1 95.69 82 ILE A N 1
ATOM 667 C CA . ILE A 1 82 ? -3.521 10.867 2.199 1 95.69 82 ILE A CA 1
ATOM 668 C C . ILE A 1 82 ? -2.818 9.531 2.008 1 95.69 82 ILE A C 1
ATOM 670 O O . ILE A 1 82 ? -1.626 9.398 2.293 1 95.69 82 ILE A O 1
ATOM 674 N N . PRO A 1 83 ? -3.592 8.555 1.505 1 93.94 83 PRO A N 1
ATOM 675 C CA . PRO A 1 83 ? -2.922 7.277 1.238 1 93.94 83 PRO A CA 1
ATOM 676 C C . PRO A 1 83 ? -1.95 7.355 0.063 1 93.94 83 PRO A C 1
ATOM 678 O O . PRO A 1 83 ? -2.076 8.242 -0.79 1 93.94 83 PRO A O 1
ATOM 681 N N . PRO A 1 84 ? -1.021 6.418 0.041 1 94.81 84 PRO A N 1
ATOM 682 C CA . PRO A 1 84 ? -0.095 6.387 -1.095 1 94.81 84 PRO A CA 1
ATOM 683 C C . PRO A 1 84 ? -0.752 5.883 -2.377 1 94.81 84 PRO A C 1
ATOM 685 O O . PRO A 1 84 ? -1.781 5.203 -2.322 1 94.81 84 PRO A O 1
ATOM 688 N N . HIS A 1 85 ? -0.229 6.211 -3.475 1 91.44 85 HIS A N 1
ATOM 689 C CA . HIS A 1 85 ? -0.484 5.703 -4.82 1 91.44 85 HIS A CA 1
ATOM 690 C C . HIS A 1 85 ? -1.775 6.277 -5.391 1 91.44 85 HIS A C 1
ATOM 692 O O . HIS A 1 85 ? -1.853 6.578 -6.582 1 91.44 85 HIS A O 1
ATOM 698 N N . ARG A 1 86 ? -2.742 6.352 -4.457 1 89.75 86 ARG A N 1
ATOM 699 C CA . ARG A 1 86 ? -4.012 6.754 -5.055 1 89.75 86 ARG A CA 1
ATOM 700 C C . ARG A 1 86 ? -4.797 7.66 -4.109 1 89.75 86 ARG A C 1
ATOM 702 O O . ARG A 1 86 ? -5.137 7.254 -2.994 1 89.75 86 ARG A O 1
ATOM 709 N N . MET A 1 87 ? -5.102 8.828 -4.574 1 92 87 MET A N 1
ATOM 710 C CA . MET A 1 87 ? -6.004 9.75 -3.887 1 92 87 MET A CA 1
ATOM 711 C C . MET A 1 87 ? -7.418 9.648 -4.449 1 92 87 MET A C 1
ATOM 713 O O . MET A 1 87 ? -7.625 9.812 -5.652 1 92 87 MET A O 1
ATOM 717 N N . ARG A 1 88 ? -8.328 9.383 -3.662 1 88.94 88 ARG A N 1
ATOM 718 C CA . ARG A 1 88 ? -9.711 9.219 -4.098 1 88.94 88 ARG A CA 1
ATOM 719 C C . ARG A 1 88 ? -10.406 10.562 -4.254 1 88.94 88 ARG A C 1
ATOM 721 O O . ARG A 1 88 ? -10.023 11.547 -3.613 1 88.94 88 ARG A O 1
ATOM 728 N N . ALA A 1 89 ? -11.484 10.531 -5.094 1 88.94 89 ALA A N 1
ATOM 729 C CA . ALA A 1 89 ? -12.305 11.727 -5.258 1 88.94 89 ALA A CA 1
ATOM 730 C C . ALA A 1 89 ? -12.906 12.164 -3.924 1 88.94 89 ALA A C 1
ATOM 732 O O . ALA A 1 89 ? -13.023 13.367 -3.652 1 88.94 89 ALA A O 1
ATOM 733 N N . LEU A 1 90 ? -13.203 11.266 -3.129 1 88.88 90 LEU A N 1
ATOM 734 C CA . LEU A 1 90 ? -13.773 11.547 -1.819 1 88.88 90 LEU A CA 1
ATOM 735 C C . LEU A 1 90 ? -12.789 12.312 -0.943 1 88.88 90 LEU A C 1
ATOM 737 O O . LEU A 1 90 ? -13.18 13.195 -0.18 1 88.88 90 LEU A O 1
ATOM 741 N N . ASP A 1 91 ? -11.547 11.922 -1.024 1 92.19 91 ASP A N 1
ATOM 742 C CA . ASP A 1 91 ? -10.523 12.625 -0.263 1 92.19 91 ASP A CA 1
ATOM 743 C C . ASP A 1 91 ? -10.469 14.102 -0.643 1 92.19 91 ASP A C 1
ATOM 745 O O . ASP A 1 91 ? -10.352 14.969 0.227 1 92.19 91 ASP A O 1
ATOM 749 N N . LEU A 1 92 ? -10.578 14.336 -1.902 1 92.75 92 LEU A N 1
ATOM 750 C CA . LEU A 1 92 ? -10.562 15.703 -2.398 1 92.75 92 LEU A CA 1
ATOM 751 C C . LEU A 1 92 ? -11.773 16.484 -1.899 1 92.75 92 LEU A C 1
ATOM 753 O O . LEU A 1 92 ? -11.656 17.641 -1.499 1 92.75 92 LEU A O 1
ATOM 757 N N . LYS A 1 93 ? -12.875 15.828 -1.951 1 91.75 93 LYS A N 1
ATOM 758 C CA . LYS A 1 93 ? -14.102 16.469 -1.479 1 91.75 93 LYS A CA 1
ATOM 759 C C . LYS A 1 93 ? -13.984 16.859 -0.007 1 91.75 93 LYS A C 1
ATOM 761 O O . LYS A 1 93 ? -14.352 17.969 0.377 1 91.75 93 LYS A O 1
ATOM 766 N N . VAL A 1 94 ? -13.508 15.938 0.745 1 93 94 VAL A N 1
ATOM 767 C CA . VAL A 1 94 ? -13.367 16.188 2.176 1 93 94 VAL A CA 1
ATOM 768 C C . VAL A 1 94 ? -12.391 17.328 2.408 1 93 94 VAL A C 1
ATOM 770 O O . VAL A 1 94 ? -12.672 18.234 3.197 1 93 94 VAL A O 1
ATOM 773 N N . MET A 1 95 ? -11.297 17.297 1.698 1 94.88 95 MET A N 1
ATOM 774 C CA . MET A 1 95 ? -10.297 18.359 1.857 1 94.88 95 MET A CA 1
ATOM 775 C C . MET A 1 95 ? -10.859 19.703 1.447 1 94.88 95 MET A C 1
ATOM 777 O O . MET A 1 95 ? -10.586 20.719 2.096 1 94.88 95 MET A O 1
ATOM 781 N N . TYR A 1 96 ? -11.609 19.656 0.451 1 94.38 96 TYR A N 1
ATOM 782 C CA . TYR A 1 96 ? -12.211 20.891 -0.02 1 94.38 96 TYR A CA 1
ATOM 783 C C . TYR A 1 96 ? -13.148 21.484 1.026 1 94.38 96 TYR A C 1
ATOM 785 O O . TYR A 1 96 ? -13.055 22.656 1.368 1 94.38 96 TYR A O 1
ATOM 793 N N . GLU A 1 97 ? -14.023 20.703 1.494 1 93.12 97 GLU A N 1
ATOM 794 C CA . GLU A 1 97 ? -15.016 21.156 2.459 1 93.12 97 GLU A CA 1
ATOM 795 C C . GLU A 1 97 ? -14.367 21.578 3.768 1 93.12 97 GLU A C 1
ATOM 797 O O . GLU A 1 97 ? -14.703 22.625 4.32 1 93.12 97 GLU A O 1
ATOM 802 N N . LEU A 1 98 ? -13.445 20.812 4.242 1 93.94 98 LEU A N 1
ATOM 803 C CA . LEU A 1 98 ? -12.75 21.141 5.484 1 93.94 98 LEU A CA 1
ATOM 804 C C . LEU A 1 98 ? -11.891 22.391 5.309 1 93.94 98 LEU A C 1
ATOM 806 O O . LEU A 1 98 ? -11.781 23.203 6.223 1 93.94 98 LEU A O 1
ATOM 810 N N . GLY A 1 99 ? -11.297 22.438 4.164 1 93.25 99 GLY A N 1
ATOM 811 C CA . GLY A 1 99 ? -10.406 23.547 3.852 1 93.25 99 GLY A CA 1
ATOM 812 C C . GLY A 1 99 ? -11.078 24.906 3.938 1 93.25 99 GLY A C 1
ATOM 813 O O . GLY A 1 99 ? -10.414 25.938 4.07 1 93.25 99 GLY A O 1
ATOM 814 N N . ARG A 1 100 ? -12.328 24.906 3.859 1 92.5 100 ARG A N 1
ATOM 815 C CA . ARG A 1 100 ? -13.086 26.156 3.979 1 92.5 100 ARG A CA 1
ATOM 816 C C . ARG A 1 100 ? -13.125 26.625 5.426 1 92.5 100 ARG A C 1
ATOM 818 O O . ARG A 1 100 ? -13.438 27.797 5.688 1 92.5 100 ARG A O 1
ATOM 825 N N . HIS A 1 101 ? -12.82 25.781 6.344 1 93.19 101 HIS A N 1
ATOM 826 C CA . HIS A 1 101 ? -12.984 26.109 7.758 1 93.19 101 HIS A CA 1
ATOM 827 C C . HIS A 1 101 ? -11.633 26.141 8.469 1 93.19 101 HIS A C 1
ATOM 829 O O . HIS A 1 101 ? -11.484 26.812 9.5 1 93.19 101 HIS A O 1
ATOM 835 N N . VAL A 1 102 ? -10.727 25.406 8.016 1 94.5 102 VAL A N 1
ATOM 836 C CA . VAL A 1 102 ? -9.422 25.312 8.664 1 94.5 102 VAL A CA 1
ATOM 837 C C . VAL A 1 102 ? -8.344 25.047 7.613 1 94.5 102 VAL A C 1
ATOM 839 O O . VAL A 1 102 ? -8.555 24.266 6.684 1 94.5 102 VAL A O 1
ATOM 842 N N . PRO A 1 103 ? -7.168 25.75 7.734 1 92.88 103 PRO A N 1
ATOM 843 C CA . PRO A 1 103 ? -6.09 25.422 6.797 1 92.88 103 PRO A CA 1
ATOM 844 C C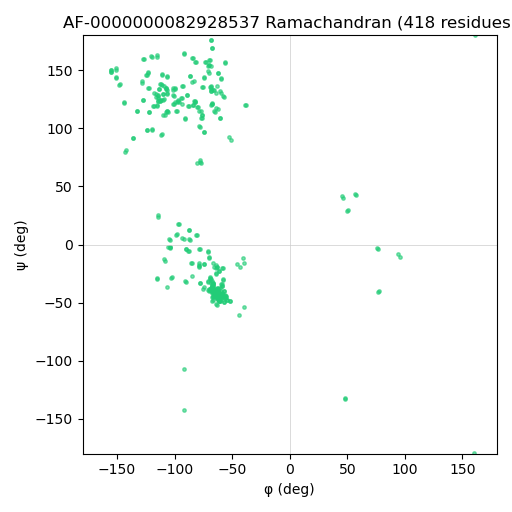 . PRO A 1 103 ? -5.652 23.969 6.883 1 92.88 103 PRO A C 1
ATOM 846 O O . PRO A 1 103 ? -5.602 23.391 7.977 1 92.88 103 PRO A O 1
ATOM 849 N N . LEU A 1 104 ? -5.34 23.453 5.695 1 95.31 104 LEU A N 1
ATOM 850 C CA . LEU A 1 104 ? -5 22.031 5.637 1 95.31 104 LEU A CA 1
ATOM 851 C C . LEU A 1 104 ? -3.521 21.828 5.328 1 95.31 104 LEU A C 1
ATOM 853 O O . LEU A 1 104 ? -2.934 22.609 4.57 1 95.31 104 LEU A O 1
ATOM 857 N N . VAL A 1 105 ? -2.988 20.828 5.863 1 95.12 105 VAL A N 1
ATOM 858 C CA . VAL A 1 105 ? -1.669 20.328 5.488 1 95.12 105 VAL A CA 1
ATOM 859 C C . VAL A 1 105 ? -1.783 18.891 4.984 1 95.12 105 VAL A C 1
ATOM 861 O O . VAL A 1 105 ? -1.867 17.953 5.781 1 95.12 105 VAL A O 1
ATOM 864 N N . PRO A 1 106 ? -1.807 18.734 3.693 1 96 106 PRO A N 1
ATOM 865 C CA . PRO A 1 106 ? -1.859 17.375 3.148 1 96 106 PRO A CA 1
ATOM 866 C C . PRO A 1 106 ? -0.571 16.594 3.393 1 96 106 PRO A C 1
ATOM 868 O O . PRO A 1 106 ? 0.52 17.078 3.092 1 96 106 PRO A O 1
ATOM 871 N N . VAL A 1 107 ? -0.719 15.414 3.855 1 96.69 107 VAL A N 1
ATOM 872 C CA . VAL A 1 107 ? 0.413 14.547 4.176 1 96.69 107 VAL A CA 1
ATOM 873 C C . VAL A 1 107 ? 0.184 13.156 3.588 1 96.69 107 VAL A C 1
ATOM 875 O O . VAL A 1 107 ? -0.744 12.453 3.992 1 96.69 107 VAL A O 1
ATOM 878 N N . VAL A 1 108 ? 1.029 12.805 2.646 1 97.19 108 VAL A N 1
ATOM 879 C CA . VAL A 1 108 ? 0.992 11.438 2.141 1 97.19 108 VAL A CA 1
ATOM 880 C C . VAL A 1 108 ? 1.729 10.508 3.105 1 97.19 108 VAL A C 1
ATOM 882 O O . VAL A 1 108 ? 2.926 10.68 3.346 1 97.19 108 VAL A O 1
ATOM 885 N N . THR A 1 109 ? 0.96 9.594 3.602 1 95.62 109 THR A N 1
ATOM 886 C CA . THR A 1 109 ? 1.556 8.656 4.551 1 95.62 109 THR A CA 1
ATOM 887 C C . THR A 1 109 ? 2.068 7.414 3.834 1 95.62 109 THR A C 1
ATOM 889 O O . THR A 1 109 ? 1.792 7.215 2.65 1 95.62 109 THR A O 1
ATOM 892 N N . LYS A 1 110 ? 2.914 6.645 4.531 1 96.25 110 LYS A N 1
ATOM 893 C CA . LYS A 1 110 ? 3.496 5.406 4.027 1 96.25 110 LYS A CA 1
ATOM 894 C C . LYS A 1 110 ? 4.258 5.645 2.729 1 96.25 110 LYS A C 1
ATOM 896 O O . LYS A 1 110 ? 4.133 4.871 1.776 1 96.25 110 LYS A O 1
ATOM 901 N N . ALA A 1 111 ? 4.973 6.676 2.721 1 96.75 111 ALA A N 1
ATOM 902 C CA . ALA A 1 111 ? 5.703 7.059 1.515 1 96.75 111 ALA A CA 1
ATOM 903 C C . ALA A 1 111 ? 6.734 5.996 1.138 1 96.75 111 ALA A C 1
ATOM 905 O O . ALA A 1 111 ? 7.168 5.926 -0.014 1 96.75 111 ALA A O 1
ATOM 906 N N . ASP A 1 112 ? 7.066 5.191 2.076 1 96.69 112 ASP A N 1
ATOM 907 C CA . ASP A 1 112 ? 8.07 4.156 1.858 1 96.69 112 ASP A CA 1
ATOM 908 C C . ASP A 1 112 ? 7.535 3.051 0.951 1 96.69 112 ASP A C 1
ATOM 910 O O . ASP A 1 112 ? 8.289 2.174 0.518 1 96.69 112 ASP A O 1
ATOM 914 N N . THR A 1 113 ? 6.344 3.09 0.61 1 95.75 113 THR A N 1
ATOM 915 C CA . THR A 1 113 ? 5.781 2.078 -0.276 1 95.75 113 THR A CA 1
ATOM 916 C C . THR A 1 113 ? 5.91 2.504 -1.735 1 95.75 113 THR A C 1
ATOM 918 O O . THR A 1 113 ? 5.562 1.743 -2.643 1 95.75 113 THR A O 1
ATOM 921 N N . MET A 1 114 ? 6.395 3.66 -1.961 1 96.5 114 MET A N 1
ATOM 922 C CA . MET A 1 114 ? 6.543 4.172 -3.32 1 96.5 114 MET A CA 1
ATOM 923 C C . MET A 1 114 ? 8.016 4.297 -3.697 1 96.5 114 MET A C 1
ATOM 925 O O . MET A 1 114 ? 8.828 4.754 -2.893 1 96.5 114 MET A O 1
ATOM 929 N N . SER A 1 115 ? 8.273 3.902 -4.922 1 96.25 115 SER A N 1
ATOM 930 C CA . SER A 1 115 ? 9.609 4.152 -5.453 1 96.25 115 SER A CA 1
ATOM 931 C C . SER A 1 115 ? 9.859 5.645 -5.652 1 96.25 115 SER A C 1
ATOM 933 O O . SER A 1 115 ? 8.93 6.449 -5.57 1 96.25 115 SER A O 1
ATOM 935 N N . VAL A 1 116 ? 11.102 5.98 -5.914 1 96.56 116 VAL A N 1
ATOM 936 C CA . VAL A 1 116 ? 11.469 7.379 -6.117 1 96.56 116 VAL A CA 1
ATOM 937 C C . VAL A 1 116 ? 10.617 7.98 -7.23 1 96.56 116 VAL A C 1
ATOM 939 O O . VAL A 1 116 ? 10.055 9.062 -7.07 1 96.56 116 VAL A O 1
ATOM 942 N N . ARG A 1 117 ? 10.469 7.238 -8.289 1 94.88 117 ARG A N 1
ATOM 943 C CA . ARG A 1 117 ? 9.695 7.719 -9.438 1 94.88 117 ARG A CA 1
ATOM 944 C C . ARG A 1 117 ? 8.219 7.844 -9.086 1 94.88 117 ARG A C 1
ATOM 946 O O . ARG A 1 117 ? 7.586 8.859 -9.398 1 94.88 117 ARG A O 1
ATOM 953 N N . GLU A 1 118 ? 7.715 6.828 -8.5 1 95.81 118 GLU A N 1
ATOM 954 C CA . GLU A 1 118 ? 6.309 6.828 -8.102 1 95.81 118 GLU A CA 1
ATOM 955 C C . GLU A 1 118 ? 6.004 7.984 -7.152 1 95.81 118 GLU A C 1
ATOM 957 O O . GLU A 1 118 ? 4.98 8.656 -7.293 1 95.81 118 GLU A O 1
ATOM 962 N N . ALA A 1 119 ? 6.895 8.211 -6.207 1 96.88 119 ALA A N 1
ATOM 963 C CA . ALA A 1 119 ? 6.707 9.258 -5.211 1 96.88 119 ALA A CA 1
ATOM 964 C C . ALA A 1 119 ? 6.688 10.641 -5.863 1 96.88 119 ALA A C 1
ATOM 966 O O . ALA A 1 119 ? 5.828 11.469 -5.547 1 96.88 119 ALA A O 1
ATOM 967 N N . SER A 1 120 ? 7.602 10.852 -6.707 1 96.06 120 SER A N 1
ATOM 968 C CA . SER A 1 120 ? 7.668 12.133 -7.406 1 96.06 120 SER A CA 1
ATOM 969 C C . SER A 1 120 ? 6.414 12.375 -8.234 1 96.06 120 SER A C 1
ATOM 971 O O . SER A 1 120 ? 5.816 13.453 -8.164 1 96.06 120 SER A O 1
ATOM 973 N N . THR A 1 121 ? 6.02 11.344 -8.953 1 96.44 121 THR A N 1
ATOM 974 C CA . THR A 1 121 ? 4.832 11.445 -9.789 1 96.44 121 THR A CA 1
ATOM 975 C C . THR A 1 121 ? 3.588 11.688 -8.938 1 96.44 121 THR A C 1
ATOM 977 O O . THR A 1 121 ? 2.756 12.531 -9.273 1 96.44 121 THR A O 1
ATOM 980 N N . TYR A 1 122 ? 3.553 10.922 -7.91 1 97.25 122 TYR A N 1
ATOM 981 C CA . TYR A 1 122 ? 2.371 11.031 -7.059 1 97.25 122 TYR A CA 1
ATOM 982 C C . TYR A 1 122 ? 2.311 12.383 -6.371 1 97.25 122 TYR A C 1
ATOM 984 O O . TYR A 1 122 ? 1.235 12.977 -6.246 1 97.25 122 TYR A O 1
ATOM 992 N N . ARG A 1 123 ? 3.406 12.875 -5.895 1 96.62 123 ARG A N 1
ATOM 993 C CA . ARG A 1 123 ? 3.453 14.211 -5.293 1 96.62 123 ARG A CA 1
ATOM 994 C C . ARG A 1 123 ? 2.916 15.266 -6.254 1 96.62 123 ARG A C 1
ATOM 996 O O . ARG A 1 123 ? 2.1 16.109 -5.867 1 96.62 123 ARG A O 1
ATOM 1003 N N . ASN A 1 124 ? 3.367 15.219 -7.445 1 96 124 ASN A N 1
ATOM 1004 C CA . ASN A 1 124 ? 2.91 16.156 -8.461 1 96 124 ASN A CA 1
ATOM 1005 C C . ASN A 1 124 ? 1.417 16 -8.734 1 96 124 ASN A C 1
ATOM 1007 O O . ASN A 1 124 ? 0.708 17 -8.898 1 96 124 ASN A O 1
ATOM 1011 N N . ASP A 1 125 ? 0.999 14.789 -8.781 1 96.31 125 ASP A N 1
ATOM 1012 C CA . ASP A 1 125 ? -0.417 14.516 -9.008 1 96.31 125 ASP A CA 1
ATOM 1013 C C . ASP A 1 125 ? -1.277 15.109 -7.895 1 96.31 125 ASP A C 1
ATOM 1015 O O . ASP A 1 125 ? -2.275 15.781 -8.164 1 96.31 125 ASP A O 1
ATOM 1019 N N . VAL A 1 126 ? -0.88 14.852 -6.703 1 96.31 126 VAL A N 1
ATOM 1020 C CA . VAL A 1 126 ? -1.604 15.367 -5.547 1 96.31 126 VAL A CA 1
ATOM 1021 C C . VAL A 1 126 ? -1.609 16.891 -5.578 1 96.31 126 VAL A C 1
ATOM 1023 O O . VAL A 1 126 ? -2.658 17.516 -5.41 1 96.31 126 VAL A O 1
ATOM 1026 N N . ALA A 1 127 ? -0.467 17.484 -5.789 1 94.25 127 ALA A N 1
ATOM 1027 C CA . ALA A 1 127 ? -0.36 18.938 -5.855 1 94.25 127 ALA A CA 1
ATOM 1028 C C . ALA A 1 127 ? -1.294 19.516 -6.922 1 94.25 127 ALA A C 1
ATOM 1030 O O . ALA A 1 127 ? -1.979 20.516 -6.684 1 94.25 127 ALA A O 1
ATOM 1031 N N . THR A 1 128 ? -1.343 18.906 -8.055 1 94.19 128 THR A N 1
ATOM 1032 C CA . THR A 1 128 ? -2.178 19.359 -9.164 1 94.19 128 THR A CA 1
ATOM 1033 C C . THR A 1 128 ? -3.656 19.266 -8.797 1 94.19 128 THR A C 1
ATOM 1035 O O . THR A 1 128 ? -4.418 20.203 -9.039 1 94.19 128 THR A O 1
ATOM 1038 N N . LYS A 1 129 ? -4.02 18.188 -8.195 1 94.62 129 LYS A N 1
ATOM 1039 C CA . LYS A 1 129 ? -5.414 17.969 -7.824 1 94.62 129 LYS A CA 1
ATOM 1040 C C . LYS A 1 129 ? -5.848 18.953 -6.73 1 94.62 129 LYS A C 1
ATOM 1042 O O . LYS A 1 129 ? -7 19.375 -6.695 1 94.62 129 LYS A O 1
ATOM 1047 N N . LEU A 1 130 ? -4.902 19.234 -5.867 1 93.62 130 LEU A N 1
ATOM 1048 C CA . LEU A 1 130 ? -5.203 20.219 -4.82 1 93.62 130 LEU A CA 1
ATOM 1049 C C . LEU A 1 130 ? -5.406 21.609 -5.414 1 93.62 130 LEU A C 1
ATOM 1051 O O . LEU A 1 130 ? -6.246 22.375 -4.938 1 93.62 130 LEU A O 1
ATOM 1055 N N . SER A 1 131 ? -4.68 21.922 -6.41 1 92.75 131 SER A N 1
ATOM 1056 C CA . SER A 1 131 ? -4.762 23.219 -7.062 1 92.75 131 SER A CA 1
ATOM 1057 C C . SER A 1 131 ? -5.969 23.297 -7.988 1 92.75 131 SER A C 1
ATOM 1059 O O . SER A 1 131 ? -6.57 24.375 -8.141 1 92.75 131 SER A O 1
ATOM 1061 N N . ASN A 1 132 ? -6.262 22.156 -8.555 1 92.56 132 ASN A N 1
ATOM 1062 C CA . ASN A 1 132 ? -7.379 22.047 -9.492 1 92.56 132 ASN A CA 1
ATOM 1063 C C . ASN A 1 132 ? -8.117 20.719 -9.328 1 92.56 132 ASN A C 1
ATOM 1065 O O . ASN A 1 132 ? -7.961 19.812 -10.148 1 92.56 132 ASN A O 1
ATOM 1069 N N . PRO A 1 133 ? -8.984 20.547 -8.414 1 88.25 133 PRO A N 1
ATOM 1070 C CA . PRO A 1 133 ? -9.625 19.266 -8.102 1 88.25 133 PRO A CA 1
ATOM 1071 C C . PRO A 1 133 ? -10.508 18.766 -9.242 1 88.25 133 PRO A C 1
ATOM 1073 O O . PRO A 1 133 ? -10.75 17.562 -9.352 1 88.25 133 PRO A O 1
ATOM 1076 N N . MET A 1 134 ? -10.898 19.438 -10.047 1 84.88 134 MET A N 1
ATOM 1077 C CA . MET A 1 134 ? -11.711 19.047 -11.203 1 84.88 134 MET A CA 1
ATOM 1078 C C . MET A 1 134 ? -12.852 18.125 -10.789 1 84.88 134 MET A C 1
ATOM 1080 O O . MET A 1 134 ? -13.055 17.078 -11.406 1 84.88 134 MET A O 1
ATOM 1084 N N . LEU A 1 135 ? -13.523 18.328 -9.688 1 86.69 135 LEU A N 1
ATOM 1085 C CA . LEU A 1 135 ? -14.695 17.594 -9.227 1 86.69 135 LEU A CA 1
ATOM 1086 C C . LEU A 1 135 ? -15.953 18.438 -9.391 1 86.69 135 LEU A C 1
ATOM 1088 O O . LEU A 1 135 ? -15.922 19.656 -9.242 1 86.69 135 LEU A O 1
ATOM 1092 N N . PRO A 1 136 ? -16.984 17.641 -9.711 1 84.06 136 PRO A N 1
ATOM 1093 C CA . PRO A 1 136 ? -18.234 18.375 -9.82 1 84.06 136 PRO A CA 1
ATOM 1094 C C . PRO A 1 136 ? -18.594 19.125 -8.539 1 84.06 136 PRO A C 1
ATOM 1096 O O . PRO A 1 136 ? -18.516 18.562 -7.445 1 84.06 136 PRO A O 1
ATOM 1099 N N . GLY A 1 137 ? -18.859 20.344 -8.672 1 82.88 137 GLY A N 1
ATOM 1100 C CA . GLY A 1 137 ? -19.281 21.141 -7.527 1 82.88 137 GLY A CA 1
ATOM 1101 C C . GLY A 1 137 ? -18.156 21.859 -6.832 1 82.88 137 GLY A C 1
ATOM 1102 O O . GLY A 1 137 ? -18.375 22.672 -5.926 1 82.88 137 GLY A O 1
ATOM 1103 N N . ILE A 1 138 ? -16.969 21.547 -7.227 1 82.81 138 ILE A N 1
ATOM 1104 C CA . ILE A 1 138 ? -15.797 22.188 -6.633 1 82.81 138 ILE A CA 1
ATOM 1105 C C . ILE A 1 138 ? -15.148 23.109 -7.66 1 82.81 138 ILE A C 1
ATOM 1107 O O . ILE A 1 138 ? -14.641 22.656 -8.688 1 82.81 138 ILE A O 1
ATOM 1111 N N . ARG A 1 139 ? -15.219 24.375 -7.441 1 80.06 139 ARG A N 1
ATOM 1112 C CA . ARG A 1 139 ? -14.734 25.328 -8.43 1 80.06 139 ARG A CA 1
ATOM 1113 C C . ARG A 1 139 ? -13.453 26.016 -7.953 1 80.06 139 ARG A C 1
ATOM 1115 O O . ARG A 1 139 ? -12.766 26.672 -8.734 1 80.06 139 ARG A O 1
ATOM 1122 N N . ASP A 1 140 ? -13.141 25.859 -6.715 1 85.06 140 ASP A N 1
ATOM 1123 C CA . ASP A 1 140 ? -12 26.578 -6.164 1 85.06 140 ASP A CA 1
ATOM 1124 C C . ASP A 1 140 ? -10.898 25.594 -5.727 1 85.06 140 ASP A C 1
ATOM 1126 O O . ASP A 1 140 ? -11.141 24.391 -5.605 1 85.06 140 ASP A O 1
ATOM 1130 N N . LYS A 1 141 ? -9.758 26.203 -5.57 1 85.81 141 LYS A N 1
ATOM 1131 C CA . LYS A 1 141 ? -8.641 25.406 -5.066 1 85.81 141 LYS A CA 1
ATOM 1132 C C . LYS A 1 141 ? -8.836 25.047 -3.6 1 85.81 141 LYS A C 1
ATOM 1134 O O . LYS A 1 141 ? -9.57 25.719 -2.877 1 85.81 141 LYS A O 1
ATOM 1139 N N . ILE A 1 142 ? -8.25 23.984 -3.219 1 89.94 142 ILE A N 1
ATOM 1140 C CA . ILE A 1 142 ? -8.273 23.578 -1.821 1 89.94 142 ILE A CA 1
ATOM 1141 C C . ILE A 1 142 ? -7.316 24.438 -1.008 1 89.94 142 ILE A C 1
ATOM 1143 O O . ILE A 1 142 ? -6.211 24.75 -1.458 1 89.94 142 ILE A O 1
ATOM 1147 N N . ASN A 1 143 ? -7.75 24.875 0.14 1 88.19 143 ASN A N 1
ATOM 1148 C CA . ASN A 1 143 ? -6.98 25.75 1.016 1 88.19 143 ASN A CA 1
ATOM 1149 C C . ASN A 1 143 ? -5.859 24.984 1.723 1 88.19 143 ASN A C 1
ATOM 1151 O O . ASN A 1 143 ? -6.082 24.375 2.768 1 88.19 143 ASN A O 1
ATOM 1155 N N . VAL A 1 144 ? -4.684 25.062 1.182 1 89 144 VAL A N 1
ATOM 1156 C CA . VAL A 1 144 ? -3.512 24.406 1.752 1 89 144 VAL A CA 1
ATOM 1157 C C . VAL A 1 144 ? -2.686 25.422 2.541 1 89 144 VAL A C 1
ATOM 1159 O O . VAL A 1 144 ? -2.459 26.547 2.076 1 89 144 VAL A O 1
ATOM 1162 N N . PHE A 1 145 ? -2.326 24.953 3.684 1 86.69 145 PHE A N 1
ATOM 1163 C CA . PHE A 1 145 ? -1.514 25.797 4.551 1 86.69 145 PHE A CA 1
ATOM 1164 C C . PHE A 1 145 ? -0.198 26.156 3.873 1 86.69 145 PHE A C 1
ATOM 1166 O O . PHE A 1 145 ? 0.474 25.297 3.305 1 86.69 145 PHE A O 1
ATOM 1173 N N . LYS A 1 146 ? 0.114 27.453 3.924 1 78.5 146 LYS A N 1
ATOM 1174 C CA . LYS A 1 146 ? 1.369 27.953 3.359 1 78.5 146 LYS A CA 1
ATOM 1175 C C . LYS A 1 146 ? 2.295 28.469 4.453 1 78.5 146 LYS A C 1
ATOM 1177 O O . LYS A 1 146 ? 1.88 29.281 5.293 1 78.5 146 LYS A O 1
ATOM 1182 N N . PHE A 1 147 ? 3.449 27.875 4.426 1 72.94 147 PHE A N 1
ATOM 1183 C CA . PHE A 1 147 ? 4.438 28.359 5.379 1 72.94 147 PHE A CA 1
ATOM 1184 C C . PHE A 1 147 ? 5.043 29.672 4.91 1 72.94 147 PHE A C 1
ATOM 1186 O O . PHE A 1 147 ? 5.598 29.75 3.812 1 72.94 147 PHE A O 1
ATOM 1193 N N . GLU A 1 148 ? 4.699 30.734 5.566 1 71.62 148 GLU A N 1
ATOM 1194 C CA . GLU A 1 148 ? 5.223 32.031 5.188 1 71.62 148 GLU A CA 1
ATOM 1195 C C . GLU A 1 148 ? 6.727 32.125 5.438 1 71.62 148 GLU A C 1
ATOM 1197 O O . GLU A 1 148 ? 7.223 31.641 6.457 1 71.62 148 GLU A O 1
ATOM 1202 N N . ARG A 1 149 ? 7.426 32.625 4.441 1 69.44 149 ARG A N 1
ATOM 1203 C CA . ARG A 1 149 ? 8.883 32.75 4.477 1 69.44 149 ARG A CA 1
ATOM 1204 C C . ARG A 1 149 ? 9.344 33.469 5.738 1 69.44 149 ARG A C 1
ATOM 1206 O O . ARG A 1 149 ? 10.305 33.031 6.387 1 69.44 149 ARG A O 1
ATOM 1213 N N . ASP A 1 150 ? 8.672 34.594 5.965 1 68.5 150 ASP A N 1
ATOM 1214 C CA . ASP A 1 150 ? 9.07 35.406 7.109 1 68.5 150 ASP A CA 1
ATOM 1215 C C . ASP A 1 150 ? 8.961 34.594 8.406 1 68.5 150 ASP A C 1
ATOM 1217 O O . ASP A 1 150 ? 9.812 34.719 9.289 1 68.5 150 ASP A O 1
ATOM 1221 N N . THR A 1 151 ? 7.953 33.75 8.438 1 67.88 151 THR A N 1
ATOM 1222 C CA . THR A 1 151 ? 7.746 32.906 9.617 1 67.88 151 THR A CA 1
ATOM 1223 C C . THR A 1 151 ? 8.828 31.844 9.719 1 67.88 151 THR A C 1
ATOM 1225 O O . THR A 1 151 ? 9.344 31.578 10.805 1 67.88 151 THR A O 1
ATOM 1228 N N . LEU A 1 152 ? 9.141 31.344 8.617 1 69.75 152 LEU A N 1
ATOM 1229 C CA . LEU A 1 152 ? 10.172 30.312 8.594 1 69.75 152 LEU A CA 1
ATOM 1230 C C . LEU A 1 152 ? 11.523 30.891 9 1 69.75 152 LEU A C 1
ATOM 1232 O O . LEU A 1 152 ? 12.289 30.266 9.727 1 69.75 152 LEU A O 1
ATOM 1236 N N . GLU A 1 153 ? 11.766 32.062 8.484 1 69.56 153 GLU A N 1
ATOM 1237 C CA . GLU A 1 153 ? 13.008 32.75 8.844 1 69.56 153 GLU A CA 1
ATOM 1238 C C . GLU A 1 153 ? 13.086 33 10.352 1 69.56 153 GLU A C 1
ATOM 1240 O O . GLU A 1 153 ? 14.148 32.812 10.953 1 69.56 153 GLU A O 1
ATOM 1245 N N . ARG A 1 154 ? 11.992 33.344 10.836 1 66.12 154 ARG A N 1
ATOM 1246 C CA . ARG A 1 154 ? 11.938 33.594 12.273 1 66.12 154 ARG A CA 1
ATOM 1247 C C . ARG A 1 154 ? 12.164 32.312 13.07 1 66.12 154 ARG A C 1
ATOM 1249 O O . ARG A 1 154 ? 12.719 32.375 14.164 1 66.12 154 ARG A O 1
ATOM 1256 N N . ALA A 1 155 ? 11.703 31.25 12.477 1 62.59 155 ALA A N 1
ATOM 1257 C CA . ALA A 1 155 ? 11.844 29.953 13.141 1 62.59 155 ALA A CA 1
ATOM 1258 C C . ALA A 1 155 ? 13.242 29.391 12.922 1 62.59 155 ALA A C 1
ATOM 1260 O O . ALA A 1 155 ? 13.562 28.297 13.414 1 62.59 155 ALA A O 1
ATOM 1261 N N . GLY A 1 156 ? 14.125 30.188 12.344 1 62.88 156 GLY A N 1
ATOM 1262 C CA . GLY A 1 156 ? 15.5 29.75 12.125 1 62.88 156 GLY A CA 1
ATOM 1263 C C . GLY A 1 156 ? 15.648 28.797 10.961 1 62.88 156 GLY A C 1
ATOM 1264 O O . GLY A 1 156 ? 16.672 28.125 10.828 1 62.88 156 GLY A O 1
ATOM 1265 N N . ILE A 1 157 ? 14.523 28.484 10.422 1 61.28 157 ILE A N 1
ATOM 1266 C CA . ILE A 1 157 ? 14.586 27.625 9.25 1 61.28 157 ILE A CA 1
ATOM 1267 C C . ILE A 1 157 ? 15.016 28.438 8.023 1 61.28 157 ILE A C 1
ATOM 1269 O O . ILE A 1 157 ? 14.242 29.219 7.496 1 61.28 157 ILE A O 1
ATOM 1273 N N . THR A 1 158 ? 16.297 28.812 8.086 1 56.72 158 THR A N 1
ATOM 1274 C CA . THR A 1 158 ? 16.891 29.656 7.047 1 56.72 158 THR A CA 1
ATOM 1275 C C . THR A 1 158 ? 16.953 28.906 5.719 1 56.72 158 THR A C 1
ATOM 1277 O O . THR A 1 158 ? 17.25 29.516 4.68 1 56.72 158 THR A O 1
ATOM 1280 N N . ASP A 1 159 ? 17.141 27.625 5.836 1 55 159 ASP A N 1
ATOM 1281 C CA . ASP A 1 159 ? 17.547 26.969 4.594 1 55 159 ASP A CA 1
ATOM 1282 C C . ASP A 1 159 ? 16.438 27.094 3.541 1 55 159 ASP A C 1
ATOM 1284 O O . ASP A 1 159 ? 15.258 27.172 3.877 1 55 159 ASP A O 1
ATOM 1288 N N . HIS A 1 160 ? 16.797 27.406 2.314 1 54.69 160 HIS A N 1
ATOM 1289 C CA . HIS A 1 160 ? 16.125 27.75 1.062 1 54.69 160 HIS A CA 1
ATOM 1290 C C . HIS A 1 160 ? 14.938 26.828 0.81 1 54.69 160 HIS A C 1
ATOM 1292 O O . HIS A 1 160 ? 13.969 27.234 0.167 1 54.69 160 HIS A O 1
ATOM 1298 N N . ALA A 1 161 ? 15.062 25.469 0.677 1 54.94 161 ALA A N 1
ATOM 1299 C CA . ALA A 1 161 ? 13.969 24.75 0.032 1 54.94 161 ALA A CA 1
ATOM 1300 C C . ALA A 1 161 ? 12.797 24.562 0.991 1 54.94 161 ALA A C 1
ATOM 1302 O O . ALA A 1 161 ? 12.852 23.703 1.878 1 54.94 161 ALA A O 1
ATOM 1303 N N . THR A 1 162 ? 12.078 25.672 1.265 1 58.09 162 THR A N 1
ATOM 1304 C CA . THR A 1 162 ? 10.867 25.625 2.07 1 58.09 162 THR A CA 1
ATOM 1305 C C . THR A 1 162 ? 10.055 24.375 1.768 1 58.09 162 THR A C 1
ATOM 1307 O O . THR A 1 162 ? 9.719 24.109 0.612 1 58.09 162 THR A O 1
ATOM 1310 N N . PRO A 1 163 ? 9.844 23.516 2.846 1 65.12 163 PRO A N 1
ATOM 1311 C CA . PRO A 1 163 ? 8.984 22.359 2.568 1 65.12 163 PRO A CA 1
ATOM 1312 C C . PRO A 1 163 ? 7.562 22.766 2.182 1 65.12 163 PRO A C 1
ATOM 1314 O O . PRO A 1 163 ? 6.973 23.641 2.809 1 65.12 163 PRO A O 1
ATOM 1317 N N . THR A 1 164 ? 7.164 22.469 1.02 1 80.75 164 THR A N 1
ATOM 1318 C CA . THR A 1 164 ? 5.812 22.781 0.575 1 80.75 164 THR A CA 1
ATOM 1319 C C . THR A 1 164 ? 4.961 21.516 0.494 1 80.75 164 THR A C 1
ATOM 1321 O O . THR A 1 164 ? 5.418 20.484 -0.005 1 80.75 164 THR A O 1
ATOM 1324 N N . PRO A 1 165 ? 3.822 21.672 1.134 1 88.38 165 PRO A N 1
ATOM 1325 C CA . PRO A 1 165 ? 2.92 20.531 0.94 1 88.38 165 PRO A CA 1
ATOM 1326 C C . PRO A 1 165 ? 2.631 20.25 -0.532 1 88.38 165 PRO A C 1
ATOM 1328 O O . PRO A 1 165 ? 2.783 21.141 -1.375 1 88.38 165 PRO A O 1
ATOM 1331 N N . PRO A 1 166 ? 2.252 19 -0.779 1 94.56 166 PRO A N 1
ATOM 1332 C CA . PRO A 1 166 ? 2.041 17.844 0.103 1 94.56 166 PRO A CA 1
ATOM 1333 C C . PRO A 1 166 ? 3.352 17.219 0.589 1 94.56 166 PRO A C 1
ATOM 1335 O O . PRO A 1 166 ? 4.332 17.172 -0.16 1 94.56 166 PRO A O 1
ATOM 1338 N N . PHE A 1 167 ? 3.348 16.781 1.79 1 95.75 167 PHE A N 1
ATOM 1339 C CA . PHE A 1 167 ? 4.5 16.109 2.377 1 95.75 167 PHE A CA 1
ATOM 1340 C C . PHE A 1 167 ? 4.391 14.594 2.197 1 95.75 167 PHE A C 1
ATOM 1342 O O . PHE A 1 167 ? 3.305 14.023 2.328 1 95.75 167 PHE A O 1
ATOM 1349 N N . LEU A 1 168 ? 5.48 14.023 1.833 1 97.19 168 LEU A N 1
ATOM 1350 C CA . LEU A 1 168 ? 5.582 12.57 1.84 1 97.19 168 LEU A CA 1
ATOM 1351 C C . LEU A 1 168 ? 6.344 12.086 3.068 1 97.19 168 LEU A C 1
ATOM 1353 O O . LEU A 1 168 ? 7.523 12.406 3.244 1 97.19 168 LEU A O 1
ATOM 1357 N N . VAL A 1 169 ? 5.656 11.25 3.867 1 97.06 169 VAL A N 1
ATOM 1358 C CA . VAL A 1 169 ? 6.285 10.945 5.148 1 97.06 169 VAL A CA 1
ATOM 1359 C C . VAL A 1 169 ? 6.352 9.438 5.348 1 97.06 169 VAL A C 1
ATOM 1361 O O . VAL A 1 169 ? 5.43 8.711 4.969 1 97.06 169 VAL A O 1
ATOM 1364 N N . VAL A 1 170 ? 7.473 9 5.902 1 96.75 170 VAL A N 1
ATOM 1365 C CA . VAL A 1 170 ? 7.652 7.641 6.406 1 96.75 170 VAL A CA 1
ATOM 1366 C C . VAL A 1 170 ? 7.348 7.602 7.902 1 96.75 170 VAL A C 1
ATOM 1368 O O . VAL A 1 170 ? 7.797 8.469 8.656 1 96.75 170 VAL A O 1
ATOM 1371 N N . ALA A 1 171 ? 6.473 6.73 8.25 1 92.75 171 ALA A N 1
ATOM 1372 C CA . ALA A 1 171 ? 6.172 6.516 9.664 1 92.75 171 ALA A CA 1
ATOM 1373 C C . ALA A 1 171 ? 6.398 5.059 10.055 1 92.75 171 ALA A C 1
ATOM 1375 O O . ALA A 1 171 ? 6.285 4.156 9.227 1 92.75 171 ALA A O 1
ATOM 1376 N N . SER A 1 172 ? 6.809 4.875 11.344 1 93.81 172 SER A N 1
ATOM 1377 C CA . SER A 1 172 ? 7.066 3.516 11.812 1 93.81 172 SER A CA 1
ATOM 1378 C C . SER A 1 172 ? 6.816 3.389 13.312 1 93.81 172 SER A C 1
ATOM 1380 O O . SER A 1 172 ? 7.09 4.32 14.07 1 93.81 172 SER A O 1
ATOM 1382 N N . ASN A 1 173 ? 6.301 2.229 13.672 1 89.81 173 ASN A N 1
ATOM 1383 C CA . ASN A 1 173 ? 6.242 1.889 15.086 1 89.81 173 ASN A CA 1
ATOM 1384 C C . ASN A 1 173 ? 7.543 1.25 15.57 1 89.81 173 ASN A C 1
ATOM 1386 O O . ASN A 1 173 ? 7.785 1.152 16.766 1 89.81 173 ASN A O 1
ATOM 1390 N N . ASP A 1 174 ? 8.32 0.838 14.609 1 93 174 ASP A N 1
ATOM 1391 C CA . ASP A 1 174 ? 9.641 0.314 14.93 1 93 174 ASP A CA 1
ATOM 1392 C C . ASP A 1 174 ? 10.672 1.438 15.016 1 93 174 ASP A C 1
ATOM 1394 O O . ASP A 1 174 ? 10.562 2.443 14.305 1 93 174 ASP A O 1
ATOM 1398 N N . ILE A 1 175 ? 11.633 1.261 15.953 1 94.56 175 ILE A N 1
ATOM 1399 C CA . ILE A 1 175 ? 12.656 2.289 16.125 1 94.56 175 ILE A CA 1
ATOM 1400 C C . ILE A 1 175 ? 14.039 1.661 16.047 1 94.56 175 ILE A C 1
ATOM 1402 O O . ILE A 1 175 ? 14.188 0.44 16.141 1 94.56 175 ILE A O 1
ATOM 1406 N N . ASN A 1 176 ? 14.977 2.51 15.773 1 95.25 176 ASN A N 1
ATOM 1407 C CA . ASN A 1 176 ? 16.375 2.074 15.859 1 95.25 176 ASN A CA 1
ATOM 1408 C C . ASN A 1 176 ? 16.766 1.723 17.281 1 95.25 176 ASN A C 1
ATOM 1410 O O . ASN A 1 176 ? 16.875 2.604 18.141 1 95.25 176 ASN A O 1
ATOM 1414 N N . GLU A 1 177 ? 17.031 0.499 17.484 1 93.62 177 GLU A N 1
ATOM 1415 C CA . GLU A 1 177 ? 17.266 0.021 18.844 1 93.62 177 GLU A CA 1
ATOM 1416 C C . GLU A 1 177 ? 18.594 0.562 19.391 1 93.62 177 GLU A C 1
ATOM 1418 O O . GLU A 1 177 ? 18.688 0.87 20.578 1 93.62 177 GLU A O 1
ATOM 1423 N N . ASP A 1 178 ? 19.609 0.637 18.562 1 94.38 178 ASP A N 1
ATOM 1424 C CA . ASP A 1 178 ? 20.906 1.141 19 1 94.38 178 ASP A CA 1
ATOM 1425 C C . ASP A 1 178 ? 20.812 2.592 19.469 1 94.38 178 ASP A C 1
ATOM 1427 O O . ASP A 1 178 ? 21.344 2.953 20.516 1 94.38 178 ASP A O 1
ATOM 1431 N N . LEU A 1 179 ? 20.156 3.406 18.688 1 93.25 179 LEU A N 1
ATOM 1432 C CA . LEU A 1 179 ? 19.984 4.812 19.031 1 93.25 179 LEU A CA 1
ATOM 1433 C C . LEU A 1 179 ? 19.094 4.965 20.266 1 93.25 179 LEU A C 1
ATOM 1435 O O . LEU A 1 179 ? 19.328 5.848 21.094 1 93.25 179 LEU A O 1
ATOM 1439 N N . ASN A 1 180 ? 18.141 4.109 20.359 1 92.75 180 ASN A N 1
ATOM 1440 C CA . ASN A 1 180 ? 17.219 4.156 21.484 1 92.75 180 ASN A CA 1
ATOM 1441 C C . ASN A 1 180 ? 17.906 3.748 22.797 1 92.75 180 ASN A C 1
ATOM 1443 O O . ASN A 1 180 ? 17.547 4.227 23.875 1 92.75 180 ASN A O 1
ATOM 1447 N N . ALA A 1 181 ? 18.891 2.92 22.75 1 93.69 181 ALA A N 1
ATOM 1448 C CA . ALA A 1 181 ? 19.609 2.43 23.922 1 93.69 181 ALA A CA 1
ATOM 1449 C C . ALA A 1 181 ? 20.766 3.355 24.281 1 93.69 181 ALA A C 1
ATOM 1451 O O . ALA A 1 181 ? 21.469 3.137 25.281 1 93.69 181 ALA A O 1
ATOM 1452 N N . GLY A 1 182 ? 20.969 4.285 23.484 1 91.88 182 GLY A N 1
ATOM 1453 C CA . GLY A 1 182 ? 22.078 5.191 23.719 1 91.88 182 GLY A CA 1
ATOM 1454 C C . GLY A 1 182 ? 21.875 6.066 24.938 1 91.88 182 GLY A C 1
ATOM 1455 O O . GLY A 1 182 ? 20.891 5.91 25.672 1 91.88 182 GLY A O 1
ATOM 1456 N N . ASP A 1 183 ? 22.984 6.957 25.328 1 91.38 183 ASP A N 1
ATOM 1457 C CA . ASP A 1 183 ? 22.938 7.926 26.422 1 91.38 183 ASP A CA 1
ATOM 1458 C C . ASP A 1 183 ? 23.266 9.336 25.922 1 91.38 183 ASP A C 1
ATOM 1460 O O . ASP A 1 183 ? 24.438 9.656 25.688 1 91.38 183 ASP A O 1
ATOM 1464 N N . PRO A 1 184 ? 22.25 10.078 25.703 1 92.19 184 PRO A N 1
ATOM 1465 C CA . PRO A 1 184 ? 20.828 9.891 26 1 92.19 184 PRO A CA 1
ATOM 1466 C C . PRO A 1 184 ? 20.109 9.078 24.922 1 92.19 184 PRO A C 1
ATOM 1468 O O . PRO A 1 184 ? 20.578 8.984 23.797 1 92.19 184 PRO A O 1
ATOM 1471 N N . PRO A 1 185 ? 18.906 8.484 25.25 1 93.5 185 PRO A N 1
ATOM 1472 C CA . PRO A 1 185 ? 18.141 7.738 24.25 1 93.5 185 PRO A CA 1
ATOM 1473 C C . PRO A 1 185 ? 17.547 8.641 23.172 1 93.5 185 PRO A C 1
ATOM 1475 O O . PRO A 1 185 ? 17.094 9.75 23.469 1 93.5 185 PRO A O 1
ATOM 1478 N N . VAL A 1 186 ? 17.688 8.188 21.984 1 92.56 186 VAL A N 1
ATOM 1479 C CA . VAL A 1 186 ? 17.156 8.938 20.859 1 92.56 186 VAL A CA 1
ATOM 1480 C C . VAL A 1 186 ? 16.031 8.133 20.188 1 92.56 186 VAL A C 1
ATOM 1482 O O . VAL A 1 186 ? 16.25 6.992 19.781 1 92.56 186 VAL A O 1
ATOM 1485 N N . TYR A 1 187 ? 14.859 8.766 20.109 1 92 187 TYR A N 1
ATOM 1486 C CA . TYR A 1 187 ? 13.734 8.18 19.391 1 92 187 TYR A CA 1
ATOM 1487 C C . TYR A 1 187 ? 13.914 8.32 17.875 1 92 187 TYR A C 1
ATOM 1489 O O . TYR A 1 187 ? 13.875 9.438 17.344 1 92 187 TYR A O 1
ATOM 1497 N N . TRP A 1 188 ? 14.133 7.16 17.188 1 94.88 188 TRP A N 1
ATOM 1498 C CA . TRP A 1 188 ? 14.453 7.18 15.758 1 94.88 188 TRP A CA 1
ATOM 1499 C C . TRP A 1 188 ? 13.664 6.105 15.008 1 94.88 188 TRP A C 1
ATOM 1501 O O . TRP A 1 188 ? 14.156 4.996 14.805 1 94.88 188 TRP A O 1
ATOM 1511 N N . PRO A 1 189 ? 12.492 6.52 14.523 1 95.81 189 PRO A N 1
ATOM 1512 C CA . PRO A 1 189 ? 11.656 5.551 13.812 1 95.81 189 PRO A CA 1
ATOM 1513 C C . PRO A 1 189 ? 12.266 5.117 12.477 1 95.81 189 PRO A C 1
ATOM 1515 O O . PRO A 1 189 ? 12.781 5.953 11.734 1 95.81 189 PRO A O 1
ATOM 1518 N N . GLU A 1 190 ? 12.195 3.826 12.25 1 97.5 190 GLU A N 1
ATOM 1519 C CA . GLU A 1 190 ? 12.742 3.297 11.008 1 97.5 190 GLU A CA 1
ATOM 1520 C C . GLU A 1 190 ? 12 2.039 10.57 1 97.5 190 GLU A C 1
ATOM 1522 O O . GLU A 1 190 ? 11.383 1.357 11.383 1 97.5 190 GLU A O 1
ATOM 1527 N N . ARG A 1 191 ? 11.938 1.761 9.328 1 97.25 191 ARG A N 1
ATOM 1528 C CA . ARG A 1 191 ? 11.414 0.541 8.727 1 97.25 191 ARG A CA 1
ATOM 1529 C C . ARG A 1 191 ? 12.516 -0.223 7.996 1 97.25 191 ARG A C 1
ATOM 1531 O O . ARG A 1 191 ? 13.18 0.325 7.117 1 97.25 191 ARG A O 1
ATOM 1538 N N . ARG A 1 192 ? 12.633 -1.463 8.344 1 97.31 192 ARG A N 1
ATOM 1539 C CA . ARG A 1 192 ? 13.727 -2.264 7.809 1 97.31 192 ARG A CA 1
ATOM 1540 C C . ARG A 1 192 ? 13.242 -3.166 6.676 1 97.31 192 ARG A C 1
ATOM 1542 O O . ARG A 1 192 ? 12.25 -3.879 6.824 1 97.31 192 ARG A O 1
ATOM 1549 N N . TYR A 1 193 ? 13.961 -3.08 5.582 1 97.56 193 TYR A N 1
ATOM 1550 C CA . TYR A 1 193 ? 13.766 -3.928 4.41 1 97.56 193 TYR A CA 1
ATOM 1551 C C . TYR A 1 193 ? 15.023 -4.723 4.094 1 97.56 193 TYR A C 1
ATOM 1553 O O . TYR A 1 193 ? 16.125 -4.371 4.547 1 97.56 193 TYR A O 1
ATOM 1561 N N . PRO A 1 194 ? 14.859 -5.805 3.285 1 96.75 194 PRO A N 1
ATOM 1562 C CA . PRO A 1 194 ? 16.062 -6.559 2.918 1 96.75 194 PRO A CA 1
ATOM 1563 C C . PRO A 1 194 ? 17.078 -5.723 2.141 1 96.75 194 PRO A C 1
ATOM 1565 O O . PRO A 1 194 ? 18.281 -5.988 2.197 1 96.75 194 PRO A O 1
ATOM 1568 N N . TRP A 1 195 ? 16.641 -4.668 1.5 1 97.25 195 TRP A N 1
ATOM 1569 C CA . TRP A 1 195 ? 17.5 -3.889 0.622 1 97.25 195 TRP A CA 1
ATOM 1570 C C . TRP A 1 195 ? 17.922 -2.588 1.292 1 97.25 195 TRP A C 1
ATOM 1572 O O . TRP A 1 195 ? 18.625 -1.77 0.688 1 97.25 195 TRP A O 1
ATOM 1582 N N . GLY A 1 196 ? 17.469 -2.295 2.482 1 97.12 196 GLY A N 1
ATOM 1583 C CA . GLY A 1 196 ? 17.875 -1.083 3.174 1 97.12 196 GLY A CA 1
ATOM 1584 C C . GLY A 1 196 ? 16.938 -0.679 4.285 1 97.12 196 GLY A C 1
ATOM 1585 O O . GLY A 1 196 ? 15.945 -1.372 4.551 1 97.12 196 GLY A O 1
ATOM 1586 N N . ILE A 1 197 ? 17.266 0.409 4.938 1 97.75 197 ILE A N 1
ATOM 1587 C CA . ILE A 1 197 ? 16.484 0.884 6.074 1 97.75 197 ILE A CA 1
ATOM 1588 C C . ILE A 1 197 ? 15.914 2.27 5.77 1 97.75 197 ILE A C 1
ATOM 1590 O O . ILE A 1 197 ? 16.672 3.217 5.535 1 97.75 197 ILE A O 1
ATOM 1594 N N . ALA A 1 198 ? 14.562 2.348 5.777 1 98.06 198 ALA A N 1
ATOM 1595 C CA . ALA A 1 198 ? 13.898 3.641 5.637 1 98.06 198 ALA A CA 1
ATOM 1596 C C . ALA A 1 198 ? 13.828 4.371 6.977 1 98.06 198 ALA A C 1
ATOM 1598 O O . ALA A 1 198 ? 13.273 3.846 7.945 1 98.06 198 ALA A O 1
ATOM 1599 N N . GLU A 1 199 ? 14.359 5.523 6.941 1 97.62 199 GLU A N 1
ATOM 1600 C CA . GLU A 1 199 ? 14.43 6.297 8.18 1 97.62 199 GLU A CA 1
ATOM 1601 C C . GLU A 1 199 ? 13.492 7.5 8.133 1 97.62 199 GLU A C 1
ATOM 1603 O O . GLU A 1 199 ? 13.602 8.344 7.238 1 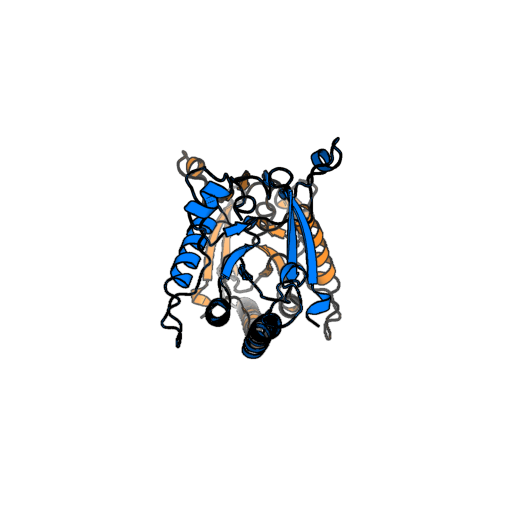97.62 199 GLU A O 1
ATOM 1608 N N . ALA A 1 200 ? 12.703 7.625 9.156 1 96.81 200 ALA A N 1
ATOM 1609 C CA . ALA A 1 200 ? 11.664 8.648 9.164 1 96.81 200 ALA A CA 1
ATOM 1610 C C . ALA A 1 200 ? 12.266 10.047 9.242 1 96.81 200 ALA A C 1
ATOM 1612 O O . ALA A 1 200 ? 11.789 10.977 8.586 1 96.81 200 ALA A O 1
ATOM 1613 N N . PHE A 1 201 ? 13.344 10.219 9.992 1 94.94 201 PHE A N 1
ATOM 1614 C CA . PHE A 1 201 ? 13.914 11.547 10.234 1 94.94 201 PHE A CA 1
ATOM 1615 C C . PHE A 1 201 ? 15.086 11.805 9.297 1 94.94 201 PHE A C 1
ATOM 1617 O O . PHE A 1 201 ? 15.859 12.75 9.508 1 94.94 201 PHE A O 1
ATOM 1624 N N . ASN A 1 202 ? 15.297 10.969 8.359 1 94.62 202 ASN A N 1
ATOM 1625 C CA . ASN A 1 202 ? 16.25 11.219 7.281 1 94.62 202 ASN A CA 1
ATOM 1626 C C . ASN A 1 202 ? 15.633 12.039 6.156 1 94.62 202 ASN A C 1
ATOM 1628 O O . ASN A 1 202 ? 14.688 11.594 5.508 1 94.62 202 ASN A O 1
ATOM 1632 N N . ARG A 1 203 ? 16.125 13.156 5.855 1 93 203 ARG A N 1
ATOM 1633 C CA . ARG A 1 203 ? 15.562 14.125 4.914 1 93 203 ARG A CA 1
ATOM 1634 C C . ARG A 1 203 ? 15.523 13.547 3.502 1 93 203 ARG A C 1
ATOM 1636 O O . ARG A 1 203 ? 14.688 13.945 2.688 1 93 203 ARG A O 1
ATOM 1643 N N . ASP A 1 204 ? 16.375 12.641 3.266 1 94.69 204 ASP A N 1
ATOM 1644 C CA . ASP A 1 204 ? 16.391 12.031 1.938 1 94.69 204 ASP A CA 1
ATOM 1645 C C . ASP A 1 204 ? 15.281 10.984 1.798 1 94.69 204 ASP A C 1
ATOM 1647 O O . ASP A 1 204 ? 14.945 10.578 0.685 1 94.69 204 ASP A O 1
ATOM 1651 N N . HIS A 1 205 ? 14.742 10.5 2.949 1 96.62 205 HIS A N 1
ATOM 1652 C CA . HIS A 1 205 ? 13.789 9.391 2.941 1 96.62 205 HIS A CA 1
ATOM 1653 C C . HIS A 1 205 ? 12.359 9.898 3.143 1 96.62 205 HIS A C 1
ATOM 1655 O O . HIS A 1 205 ? 11.406 9.273 2.668 1 96.62 205 HIS A O 1
ATOM 1661 N N . SER A 1 206 ? 12.258 11 3.834 1 96 206 SER A N 1
ATOM 1662 C CA . SER A 1 206 ? 10.953 11.422 4.34 1 96 206 SER A CA 1
ATOM 1663 C C . SER A 1 206 ? 10.914 12.938 4.551 1 96 206 SER A C 1
ATOM 1665 O O . SER A 1 206 ? 11.914 13.539 4.941 1 96 206 SER A O 1
ATOM 1667 N N . ASP A 1 207 ? 9.789 13.508 4.383 1 93.69 207 ASP A N 1
ATOM 1668 C CA . ASP A 1 207 ? 9.586 14.938 4.621 1 93.69 207 ASP A CA 1
ATOM 1669 C C . ASP A 1 207 ? 9.227 15.211 6.078 1 93.69 207 ASP A C 1
ATOM 1671 O O . ASP A 1 207 ? 8.859 16.328 6.438 1 93.69 207 ASP A O 1
ATOM 1675 N N . LEU A 1 208 ? 9.383 14.281 6.934 1 93.06 208 LEU A N 1
ATOM 1676 C CA . LEU A 1 208 ? 8.875 14.359 8.297 1 93.06 208 LEU A CA 1
ATOM 1677 C C . LEU A 1 208 ? 9.539 15.5 9.062 1 93.06 208 LEU A C 1
ATOM 1679 O O . LEU A 1 208 ? 8.875 16.234 9.789 1 93.06 208 LEU A O 1
ATOM 1683 N N . LEU A 1 209 ? 10.797 15.633 8.898 1 88 209 LEU A N 1
ATOM 1684 C CA . LEU A 1 209 ? 11.508 16.703 9.602 1 88 209 LEU A CA 1
ATOM 1685 C C . LEU A 1 209 ? 11.023 18.062 9.141 1 88 209 LEU A C 1
ATOM 1687 O O . LEU A 1 209 ? 10.891 18.984 9.945 1 88 209 LEU A O 1
ATOM 1691 N N . GLY A 1 210 ? 10.836 18.188 7.82 1 82.88 210 GLY A N 1
ATOM 1692 C CA . GLY A 1 210 ? 10.297 19.438 7.305 1 82.88 210 GLY A CA 1
ATOM 1693 C C . GLY A 1 210 ? 8.898 19.734 7.805 1 82.88 210 GLY A C 1
ATOM 1694 O O . GLY A 1 210 ? 8.57 20.891 8.102 1 82.88 210 GLY A O 1
ATOM 1695 N N . LEU A 1 211 ? 8.125 18.719 7.898 1 86.31 211 LEU A N 1
ATOM 1696 C CA . LEU A 1 211 ? 6.777 18.844 8.445 1 86.31 211 LEU A CA 1
ATOM 1697 C C . LEU A 1 211 ? 6.824 19.25 9.914 1 86.31 211 LEU A C 1
ATOM 1699 O O . LEU A 1 211 ? 6.086 20.141 10.336 1 86.31 211 LEU A O 1
ATOM 1703 N N . ASP B 1 1 ? -14.109 -10.539 -22.75 1 55.12 1 ASP B N 1
ATOM 1704 C CA . ASP B 1 1 ? -13.711 -11.703 -23.547 1 55.12 1 ASP B CA 1
ATOM 1705 C C . ASP B 1 1 ? -12.406 -12.297 -23.031 1 55.12 1 ASP B C 1
ATOM 1707 O O . ASP B 1 1 ? -11.352 -11.664 -23.109 1 55.12 1 ASP B O 1
ATOM 1711 N N . PRO B 1 2 ? -12.461 -13.422 -22.484 1 64 2 PRO B N 1
ATOM 1712 C CA . PRO B 1 2 ? -11.289 -14.055 -21.891 1 64 2 PRO B CA 1
ATOM 1713 C C . PRO B 1 2 ? -10.148 -14.25 -22.891 1 64 2 PRO B C 1
ATOM 1715 O O . PRO B 1 2 ? -8.977 -14.18 -22.5 1 64 2 PRO B O 1
ATOM 1718 N N . ASP B 1 3 ? -10.492 -14.438 -24.156 1 63.53 3 ASP B N 1
ATOM 1719 C CA . ASP B 1 3 ? -9.453 -14.719 -25.141 1 63.53 3 ASP B CA 1
ATOM 1720 C C . ASP B 1 3 ? -8.562 -13.5 -25.359 1 63.53 3 ASP B C 1
ATOM 1722 O O . ASP B 1 3 ? -7.398 -13.633 -25.734 1 63.53 3 ASP B O 1
ATOM 1726 N N . SER B 1 4 ? -9.156 -12.344 -25.172 1 68.44 4 SER B N 1
ATOM 1727 C CA . SER B 1 4 ? -8.406 -11.109 -25.375 1 68.44 4 SER B CA 1
ATOM 1728 C C . SER B 1 4 ? -7.352 -10.914 -24.281 1 68.44 4 SER B C 1
ATOM 1730 O O . SER B 1 4 ? -6.395 -10.164 -24.469 1 68.44 4 SER B O 1
ATOM 1732 N N . LEU B 1 5 ? -7.461 -11.727 -23.281 1 75.69 5 LEU B N 1
ATOM 1733 C CA . LEU B 1 5 ? -6.543 -11.57 -22.156 1 75.69 5 LEU B CA 1
ATOM 1734 C C . LEU B 1 5 ? -5.621 -12.781 -22.047 1 75.69 5 LEU B C 1
ATOM 1736 O O . LEU B 1 5 ? -5.105 -13.078 -20.969 1 75.69 5 LEU B O 1
ATOM 1740 N N . CYS B 1 6 ? -5.48 -13.438 -23.234 1 79.75 6 CYS B N 1
ATOM 1741 C CA . CYS B 1 6 ? -4.664 -14.648 -23.219 1 79.75 6 CYS B CA 1
ATOM 1742 C C . CYS B 1 6 ? -3.314 -14.406 -23.891 1 79.75 6 CYS B C 1
ATOM 1744 O O . CYS B 1 6 ? -3.232 -13.703 -24.891 1 79.75 6 CYS B O 1
ATOM 1746 N N . SER B 1 7 ? -2.297 -14.844 -23.219 1 83.69 7 SER B N 1
ATOM 1747 C CA . SER B 1 7 ? -0.958 -14.828 -23.797 1 83.69 7 SER B CA 1
ATOM 1748 C C . SER B 1 7 ? -0.333 -16.219 -23.797 1 83.69 7 SER B C 1
ATOM 1750 O O . SER B 1 7 ? -0.696 -17.062 -22.984 1 83.69 7 SER B O 1
ATOM 1752 N N . THR B 1 8 ? 0.469 -16.5 -24.844 1 85.06 8 THR B N 1
ATOM 1753 C CA . THR B 1 8 ? 1.15 -17.781 -24.938 1 85.06 8 THR B CA 1
ATOM 1754 C C . THR B 1 8 ? 2.662 -17.594 -24.844 1 85.06 8 THR B C 1
ATOM 1756 O O . THR B 1 8 ? 3.227 -16.703 -25.469 1 85.06 8 THR B O 1
ATOM 1759 N N . ILE B 1 9 ? 3.234 -18.375 -23.938 1 83.94 9 ILE B N 1
ATOM 1760 C CA . ILE B 1 9 ? 4.688 -18.344 -23.797 1 83.94 9 ILE B CA 1
ATOM 1761 C C . ILE B 1 9 ? 5.25 -19.734 -24.125 1 83.94 9 ILE B C 1
ATOM 1763 O O . ILE B 1 9 ? 4.699 -20.75 -23.688 1 83.94 9 ILE B O 1
ATOM 1767 N N . SER B 1 10 ? 6.254 -19.719 -24.984 1 82.31 10 SER B N 1
ATOM 1768 C CA . SER B 1 10 ? 6.902 -20.984 -25.328 1 82.31 10 SER B CA 1
ATOM 1769 C C . SER B 1 10 ? 8.344 -21.016 -24.828 1 82.31 10 SER B C 1
ATOM 1771 O O . SER B 1 10 ? 9.031 -20 -24.828 1 82.31 10 SER B O 1
ATOM 1773 N N . TRP B 1 11 ? 8.641 -22.125 -24.234 1 79.56 11 TRP B N 1
ATOM 1774 C CA . TRP B 1 11 ? 9.992 -22.312 -23.734 1 79.56 11 TRP B CA 1
ATOM 1775 C C . TRP B 1 11 ? 10.586 -23.625 -24.25 1 79.56 11 TRP B C 1
ATOM 1777 O O . TRP B 1 11 ? 9.945 -24.672 -24.172 1 79.56 11 TRP B O 1
ATOM 1787 N N . ARG B 1 12 ? 11.805 -23.469 -24.922 1 77.62 12 ARG B N 1
ATOM 1788 C CA . ARG B 1 12 ? 12.5 -24.656 -25.438 1 77.62 12 ARG B CA 1
ATOM 1789 C C . ARG B 1 12 ? 13.477 -25.203 -24.406 1 77.62 12 ARG B C 1
ATOM 1791 O O . ARG B 1 12 ? 14.352 -24.484 -23.922 1 77.62 12 ARG B O 1
ATOM 1798 N N . ASP B 1 13 ? 13.094 -26.344 -23.875 1 72.88 13 ASP B N 1
ATOM 1799 C CA . ASP B 1 13 ? 14.047 -27.078 -23.047 1 72.88 13 ASP B CA 1
ATOM 1800 C C . ASP B 1 13 ? 15.047 -27.844 -23.906 1 72.88 13 ASP B C 1
ATOM 1802 O O . ASP B 1 13 ? 14.727 -28.891 -24.453 1 72.88 13 ASP B O 1
ATOM 1806 N N . ASP B 1 14 ? 16.234 -27.297 -24.031 1 73.06 14 ASP B N 1
ATOM 1807 C CA . ASP B 1 14 ? 17.25 -27.875 -24.922 1 73.06 14 ASP B CA 1
ATOM 1808 C C . ASP B 1 14 ? 17.719 -29.234 -24.406 1 73.06 14 ASP B C 1
ATOM 1810 O O . ASP B 1 14 ? 18.078 -30.109 -25.188 1 73.06 14 ASP B O 1
ATOM 1814 N N . ASP B 1 15 ? 17.734 -29.297 -23.062 1 72.25 15 ASP B N 1
ATOM 1815 C CA . ASP B 1 15 ? 18.219 -30.547 -22.5 1 72.25 15 ASP B CA 1
ATOM 1816 C C . ASP B 1 15 ? 17.281 -31.703 -22.859 1 72.25 15 ASP B C 1
ATOM 1818 O O . ASP B 1 15 ? 17.75 -32.781 -23.234 1 72.25 15 ASP B O 1
ATOM 1822 N N . ASP B 1 16 ? 16.016 -31.453 -22.859 1 69.19 16 ASP B N 1
ATOM 1823 C CA . ASP B 1 16 ? 15.062 -32.531 -23.078 1 69.19 16 ASP B CA 1
ATOM 1824 C C . ASP B 1 16 ? 14.469 -32.469 -24.484 1 69.19 16 ASP B C 1
ATOM 1826 O O . ASP B 1 16 ? 13.688 -33.344 -24.875 1 69.19 16 ASP B O 1
ATOM 1830 N N . ARG B 1 17 ? 14.953 -31.578 -25.234 1 73.38 17 ARG B N 1
ATOM 1831 C CA . ARG B 1 17 ? 14.484 -31.375 -26.609 1 73.38 17 ARG B CA 1
ATOM 1832 C C . ARG B 1 17 ? 12.961 -31.281 -26.656 1 73.38 17 ARG B C 1
ATOM 1834 O O . ARG B 1 17 ? 12.328 -31.875 -27.531 1 73.38 17 ARG B O 1
ATOM 1841 N N . VAL B 1 18 ? 12.344 -30.781 -25.516 1 78.38 18 VAL B N 1
ATOM 1842 C CA . VAL B 1 18 ? 10.898 -30.562 -25.438 1 78.38 18 VAL B CA 1
ATOM 1843 C C . VAL B 1 18 ? 10.594 -29.078 -25.438 1 78.38 18 VAL B C 1
ATOM 1845 O O . VAL B 1 18 ? 11.328 -28.281 -24.844 1 78.38 18 VAL B O 1
ATOM 1848 N N . ILE B 1 19 ? 9.555 -28.75 -26.25 1 79.81 19 ILE B N 1
ATOM 1849 C CA . ILE B 1 19 ? 9.062 -27.375 -26.25 1 79.81 19 ILE B CA 1
ATOM 1850 C C . ILE B 1 19 ? 7.832 -27.266 -25.359 1 79.81 19 ILE B C 1
ATOM 1852 O O . ILE B 1 19 ? 6.828 -27.938 -25.578 1 79.81 19 ILE B O 1
ATOM 1856 N N . TRP B 1 20 ? 8.055 -26.5 -24.328 1 80.12 20 TRP B N 1
ATOM 1857 C CA . TRP B 1 20 ? 6.922 -26.234 -23.438 1 80.12 20 TRP B CA 1
ATOM 1858 C C . TRP B 1 20 ? 6.148 -25 -23.906 1 80.12 20 TRP B C 1
ATOM 1860 O O . TRP B 1 20 ? 6.742 -23.984 -24.234 1 80.12 20 TRP B O 1
ATOM 1870 N N . VAL B 1 21 ? 4.812 -25.234 -24.016 1 82.06 21 VAL B N 1
ATOM 1871 C CA . VAL B 1 21 ? 3.943 -24.125 -24.391 1 82.06 21 VAL B CA 1
ATOM 1872 C C . VAL B 1 21 ? 2.986 -23.812 -23.234 1 82.06 21 VAL B C 1
ATOM 1874 O O . VAL B 1 21 ? 2.23 -24.688 -22.797 1 82.06 21 VAL B O 1
ATOM 1877 N N . TYR B 1 22 ? 3.125 -22.594 -22.781 1 87.06 22 TYR B N 1
ATOM 1878 C CA . TYR B 1 22 ? 2.262 -22.156 -21.688 1 87.06 22 TYR B CA 1
ATOM 1879 C C . TYR B 1 22 ? 1.243 -21.141 -22.172 1 87.06 22 TYR B C 1
ATOM 1881 O O . TYR B 1 22 ? 1.608 -20.125 -22.781 1 87.06 22 TYR B O 1
ATOM 1889 N N . LYS B 1 23 ? 0.04 -21.531 -21.875 1 87.75 23 LYS B N 1
ATOM 1890 C CA . LYS B 1 23 ? -1.028 -20.578 -22.125 1 87.75 23 LYS B CA 1
ATOM 1891 C C . LYS B 1 23 ? -1.437 -19.859 -20.844 1 87.75 23 LYS B C 1
ATOM 1893 O O . LYS B 1 23 ? -1.761 -20.5 -19.844 1 87.75 23 LYS B O 1
ATOM 1898 N N . ILE B 1 24 ? -1.338 -18.531 -20.906 1 90.94 24 ILE B N 1
ATOM 1899 C CA . ILE B 1 24 ? -1.647 -17.734 -19.719 1 90.94 24 ILE B CA 1
ATOM 1900 C C . ILE B 1 24 ? -2.924 -16.938 -19.969 1 90.94 24 ILE B C 1
ATOM 1902 O O . ILE B 1 24 ? -3.02 -16.188 -20.938 1 90.94 24 ILE B O 1
ATOM 1906 N N . GLN B 1 25 ? -3.844 -17.141 -19.078 1 89.19 25 GLN B N 1
ATOM 1907 C CA . GLN B 1 25 ? -5.082 -16.375 -19.125 1 89.19 25 GLN B CA 1
ATOM 1908 C C . GLN B 1 25 ? -5.113 -15.344 -18 1 89.19 25 GLN B C 1
ATOM 1910 O O . GLN B 1 25 ? -5.18 -15.695 -16.812 1 89.19 25 GLN B O 1
ATOM 1915 N N . ASP B 1 26 ? -5.082 -14.094 -18.375 1 88.44 26 ASP B N 1
ATOM 1916 C CA . ASP B 1 26 ? -5.203 -13.016 -17.391 1 88.44 26 ASP B CA 1
ATOM 1917 C C . ASP B 1 26 ? -6.664 -12.734 -17.062 1 88.44 26 ASP B C 1
ATOM 1919 O O . ASP B 1 26 ? -7.535 -12.836 -17.938 1 88.44 26 ASP B O 1
ATOM 1923 N N . THR B 1 27 ? -6.926 -12.469 -15.789 1 87.25 27 THR B N 1
ATOM 1924 C CA . THR B 1 27 ? -8.273 -12.141 -15.336 1 87.25 27 THR B CA 1
ATOM 1925 C C . THR B 1 27 ? -8.289 -10.781 -14.641 1 87.25 27 THR B C 1
ATOM 1927 O O . THR B 1 27 ? -7.406 -10.477 -13.844 1 87.25 27 THR B O 1
ATOM 1930 N N . PRO B 1 28 ? -9.297 -10.016 -15.039 1 82.38 28 PRO B N 1
ATOM 1931 C CA . PRO B 1 28 ? -9.422 -8.758 -14.297 1 82.38 28 PRO B CA 1
ATOM 1932 C C . PRO B 1 28 ? -9.703 -8.984 -12.812 1 82.38 28 PRO B C 1
ATOM 1934 O O . PRO B 1 28 ? -10.344 -9.969 -12.438 1 82.38 28 PRO B O 1
ATOM 1937 N N . GLY B 1 29 ? -9.211 -8.109 -12.016 1 80.31 29 GLY B N 1
ATOM 1938 C CA . GLY B 1 29 ? -9.531 -8.148 -10.594 1 80.31 29 GLY B CA 1
ATOM 1939 C C . GLY B 1 29 ? -10.969 -7.77 -10.297 1 80.31 29 GLY B C 1
ATOM 1940 O O . GLY B 1 29 ? -11.641 -7.16 -11.133 1 80.31 29 GLY B O 1
ATOM 1941 N N . TYR B 1 30 ? -11.469 -8.266 -9.172 1 79.12 30 TYR B N 1
ATOM 1942 C CA . TYR B 1 30 ? -12.844 -7.934 -8.812 1 79.12 30 TYR B CA 1
ATOM 1943 C C . TYR B 1 30 ? -12.898 -6.629 -8.023 1 79.12 30 TYR B C 1
ATOM 1945 O O . TYR B 1 30 ? -13.984 -6.145 -7.695 1 79.12 30 TYR B O 1
ATOM 1953 N N . GLY B 1 31 ? -11.773 -5.969 -7.863 1 70.75 31 GLY B N 1
ATOM 1954 C CA . GLY B 1 31 ? -11.719 -4.648 -7.258 1 70.75 31 GLY B CA 1
ATOM 1955 C C . GLY B 1 31 ? -12.508 -4.559 -5.965 1 70.75 31 GLY B C 1
ATOM 1956 O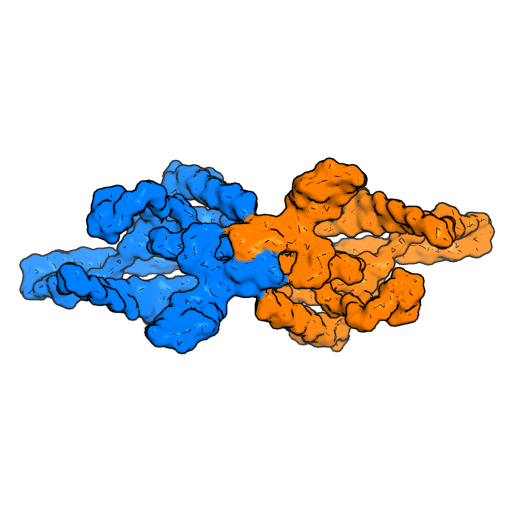 O . GLY B 1 31 ? -12.328 -5.379 -5.062 1 70.75 31 GLY B O 1
ATOM 1957 N N . ASP B 1 32 ? -13.328 -3.492 -5.883 1 64.81 32 ASP B N 1
ATOM 1958 C CA . ASP B 1 32 ? -14.109 -3.229 -4.68 1 64.81 32 ASP B CA 1
ATOM 1959 C C . ASP 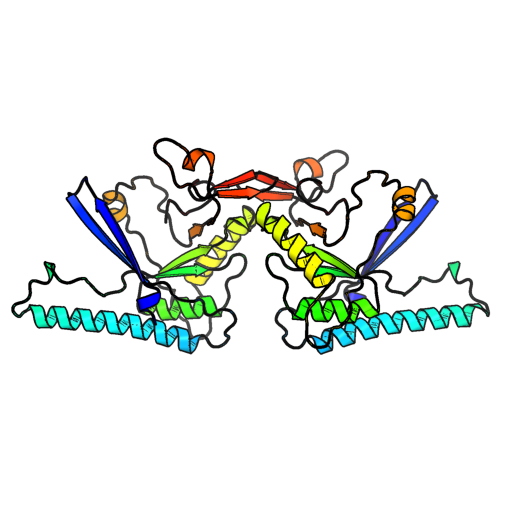B 1 32 ? -15.531 -3.77 -4.816 1 64.81 32 ASP B C 1
ATOM 1961 O O . ASP B 1 32 ? -16.422 -3.367 -4.07 1 64.81 32 ASP B O 1
ATOM 1965 N N . ASP B 1 33 ? -15.625 -4.672 -5.801 1 67.75 33 ASP B N 1
ATOM 1966 C CA . ASP B 1 33 ? -16.953 -5.27 -5.961 1 67.75 33 ASP B CA 1
ATOM 1967 C C . ASP B 1 33 ? -17.312 -6.141 -4.758 1 67.75 33 ASP B C 1
ATOM 1969 O O . ASP B 1 33 ? -16.562 -7.047 -4.395 1 67.75 33 ASP B O 1
ATOM 1973 N N . LEU B 1 34 ? -18.406 -5.789 -4.133 1 67.75 34 LEU B N 1
ATOM 1974 C CA . LEU B 1 34 ? -18.828 -6.52 -2.941 1 67.75 34 LEU B CA 1
ATOM 1975 C C . LEU B 1 34 ? -19.5 -7.828 -3.318 1 67.75 34 LEU B C 1
ATOM 1977 O O . LEU B 1 34 ? -19.609 -8.734 -2.492 1 67.75 34 LEU B O 1
ATOM 1981 N N . ASN B 1 35 ? -19.875 -7.867 -4.52 1 79.31 35 ASN B N 1
ATOM 1982 C CA . ASN B 1 35 ? -20.484 -9.117 -4.961 1 79.31 35 ASN B CA 1
ATOM 1983 C C . ASN B 1 35 ? -19.594 -9.852 -5.961 1 79.31 35 ASN B C 1
ATOM 1985 O O . ASN B 1 35 ? -19.656 -9.594 -7.164 1 79.31 35 ASN B O 1
ATOM 1989 N N . VAL B 1 36 ? -18.828 -10.758 -5.395 1 85.25 36 VAL B N 1
ATOM 1990 C CA . VAL B 1 36 ? -17.828 -11.445 -6.207 1 85.25 36 VAL B CA 1
ATOM 1991 C C . VAL B 1 36 ? -18.406 -12.742 -6.754 1 85.25 36 VAL B C 1
ATOM 1993 O O . VAL B 1 36 ? -17.719 -13.508 -7.438 1 85.25 36 VAL B O 1
ATOM 1996 N N . ASP B 1 37 ? -19.672 -12.969 -6.516 1 88.25 37 ASP B N 1
ATOM 1997 C CA . ASP B 1 37 ? -20.281 -14.234 -6.918 1 88.25 37 ASP B CA 1
ATOM 1998 C C . ASP B 1 37 ? -20.297 -14.375 -8.438 1 88.25 37 ASP B C 1
ATOM 2000 O O . ASP B 1 37 ? -20.078 -15.469 -8.969 1 88.25 37 ASP B O 1
ATOM 2004 N N . ARG B 1 38 ? -20.562 -13.312 -8.992 1 87.31 38 ARG B N 1
ATOM 2005 C CA . ARG B 1 38 ? -20.562 -13.336 -10.453 1 87.31 38 ARG B CA 1
ATOM 2006 C C . ARG B 1 38 ? -19.188 -13.672 -11.008 1 87.31 38 ARG B C 1
ATOM 2008 O O . ARG B 1 38 ? -19.062 -14.492 -11.922 1 87.31 38 ARG B O 1
ATOM 2015 N N . SER B 1 39 ? -18.188 -13.047 -10.453 1 88.12 39 SER B N 1
ATOM 2016 C CA . SER B 1 39 ? -16.828 -13.32 -10.875 1 88.12 39 SER B CA 1
ATOM 2017 C C . SER B 1 39 ? -16.438 -14.773 -10.617 1 88.12 39 SER B C 1
ATOM 2019 O O . SER B 1 39 ? -15.844 -15.43 -11.477 1 88.12 39 SER B O 1
ATOM 2021 N N . ILE B 1 40 ? -16.828 -15.281 -9.5 1 91.62 40 ILE B N 1
ATOM 2022 C CA . ILE B 1 40 ? -16.547 -16.672 -9.141 1 91.62 40 ILE B CA 1
ATOM 2023 C C . ILE B 1 40 ? -17.203 -17.609 -10.148 1 91.62 40 ILE B C 1
ATOM 2025 O O . ILE B 1 40 ? -16.562 -18.531 -10.664 1 91.62 40 ILE B O 1
ATOM 2029 N N . SER B 1 41 ? -18.438 -17.281 -10.406 1 93.25 41 SER B N 1
ATOM 2030 C CA . SER B 1 41 ? -19.203 -18.141 -11.312 1 93.25 41 SER B CA 1
ATOM 2031 C C . SER B 1 41 ? -18.609 -18.141 -12.711 1 93.25 41 SER B C 1
ATOM 2033 O O . SER B 1 41 ? -18.516 -19.188 -13.352 1 93.25 41 SER B O 1
ATOM 2035 N N . GLN B 1 42 ? -18.25 -17.016 -13.086 1 90.88 42 GLN B N 1
ATOM 2036 C CA . GLN B 1 42 ? -17.656 -16.891 -14.414 1 90.88 42 GLN B CA 1
ATOM 2037 C C . GLN B 1 42 ? -16.344 -17.672 -14.516 1 90.88 42 GLN B C 1
ATOM 2039 O O . GLN B 1 42 ? -16.109 -18.391 -15.484 1 90.88 42 GLN B O 1
ATOM 2044 N N . LEU B 1 43 ? -15.539 -17.547 -13.562 1 92.19 43 LEU B N 1
ATOM 2045 C CA . LEU B 1 43 ? -14.242 -18.203 -13.555 1 92.19 43 LEU B CA 1
ATOM 2046 C C . LEU B 1 43 ? -14.414 -19.719 -13.477 1 92.19 43 LEU B C 1
ATOM 2048 O O . LEU B 1 43 ? -13.789 -20.453 -14.242 1 92.1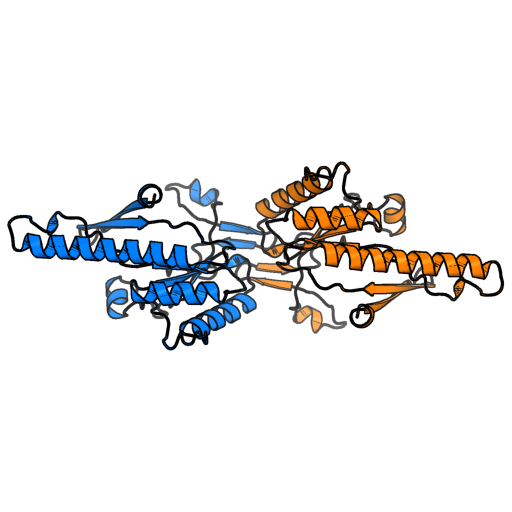9 43 LEU B O 1
ATOM 2052 N N . THR B 1 44 ? -15.25 -20.141 -12.633 1 94.31 44 THR B N 1
ATOM 2053 C CA . THR B 1 44 ? -15.453 -21.578 -12.453 1 94.31 44 THR B CA 1
ATOM 2054 C C . THR B 1 44 ? -16.109 -22.188 -13.688 1 94.31 44 THR B C 1
ATOM 2056 O O . THR B 1 44 ? -15.766 -23.297 -14.094 1 94.31 44 THR B O 1
ATOM 2059 N N . ALA B 1 45 ? -17.031 -21.453 -14.211 1 94.12 45 ALA B N 1
ATOM 2060 C CA . ALA B 1 45 ? -17.672 -21.922 -15.43 1 94.12 45 ALA B CA 1
ATOM 2061 C C . ALA B 1 45 ? -16.672 -22.094 -16.562 1 94.12 45 ALA B C 1
ATOM 2063 O O . ALA B 1 45 ? -16.719 -23.078 -17.297 1 94.12 45 ALA B O 1
ATOM 2064 N N . TYR B 1 46 ? -15.852 -21.141 -16.703 1 92.5 46 TYR B N 1
ATOM 2065 C CA . TYR B 1 46 ? -14.82 -21.219 -17.719 1 92.5 46 TYR B CA 1
ATOM 2066 C C . TYR B 1 46 ? -13.945 -22.453 -17.531 1 92.5 46 TYR B C 1
ATOM 2068 O O . TYR B 1 46 ? -13.695 -23.203 -18.469 1 92.5 46 TYR B O 1
ATOM 2076 N N . ILE B 1 47 ? -13.453 -22.688 -16.312 1 93.69 47 ILE B N 1
ATOM 2077 C CA . ILE B 1 47 ? -12.594 -23.828 -15.977 1 93.69 47 ILE B CA 1
ATOM 2078 C C . ILE B 1 47 ? -13.32 -25.125 -16.297 1 93.69 47 ILE B C 1
ATOM 2080 O O . ILE B 1 47 ? -12.75 -26.031 -16.938 1 93.69 47 ILE B O 1
ATOM 2084 N N . GLU B 1 48 ? -14.531 -25.188 -15.938 1 94.44 48 GLU B N 1
ATOM 2085 C CA . GLU B 1 48 ? -15.328 -26.375 -16.188 1 94.44 48 GLU B CA 1
ATOM 2086 C C . GLU B 1 48 ? -15.531 -26.609 -17.672 1 94.44 48 GLU B C 1
ATOM 2088 O O . GLU B 1 48 ? -15.484 -27.75 -18.141 1 94.44 48 GLU B O 1
ATOM 2093 N N . GLU B 1 49 ? -15.781 -25.578 -18.297 1 93.69 49 GLU B N 1
ATOM 2094 C CA . GLU B 1 49 ? -15.953 -25.672 -19.734 1 93.69 49 GLU B CA 1
ATOM 2095 C C . GLU B 1 49 ? -14.703 -26.25 -20.406 1 93.69 49 GLU B C 1
ATOM 2097 O O . GLU B 1 49 ? -14.805 -27.078 -21.312 1 93.69 49 GLU B O 1
ATOM 2102 N N . GLN B 1 50 ? -13.578 -25.75 -19.984 1 91.56 50 GLN B N 1
ATOM 2103 C CA . GLN B 1 50 ? -12.328 -26.266 -20.531 1 91.56 50 GLN B CA 1
ATOM 2104 C C . GLN B 1 50 ? -12.148 -27.734 -20.203 1 91.56 50 GLN B C 1
ATOM 2106 O O . GLN B 1 50 ? -11.68 -28.516 -21.047 1 91.56 50 GLN B O 1
ATOM 2111 N N . ASN B 1 51 ? -12.531 -28.188 -19.047 1 91.88 51 ASN B N 1
ATOM 2112 C CA . ASN B 1 51 ? -12.461 -29.578 -18.641 1 91.88 51 ASN B CA 1
ATOM 2113 C C . ASN B 1 51 ? -13.375 -30.453 -19.5 1 91.88 51 ASN B C 1
ATOM 2115 O O . ASN B 1 51 ? -12.992 -31.562 -19.891 1 91.88 51 ASN B O 1
ATOM 2119 N N . ILE B 1 52 ? -14.492 -29.953 -19.734 1 92.31 52 ILE B N 1
ATOM 2120 C CA . ILE B 1 52 ? -15.477 -30.688 -20.531 1 92.31 52 ILE B CA 1
ATOM 2121 C C . ILE B 1 52 ? -14.969 -30.828 -21.969 1 92.31 52 ILE B C 1
ATOM 2123 O O . ILE B 1 52 ? -15.086 -31.891 -22.562 1 92.31 52 ILE B O 1
ATOM 2127 N N . LYS B 1 53 ? -14.477 -29.766 -22.422 1 89.88 53 LYS B N 1
ATOM 2128 C CA . LYS B 1 53 ? -13.898 -29.797 -23.766 1 89.88 53 LYS B CA 1
ATOM 2129 C C . LYS B 1 53 ? -12.828 -30.859 -23.875 1 89.88 53 LYS B C 1
ATOM 2131 O O . LYS B 1 53 ? -12.781 -31.609 -24.859 1 89.88 53 LYS B O 1
ATOM 2136 N N . TRP B 1 54 ? -12.008 -30.891 -22.922 1 88.62 54 TRP B N 1
ATOM 2137 C CA . TRP B 1 54 ? -10.938 -31.891 -22.891 1 88.62 54 TRP B CA 1
ATOM 2138 C C . TRP B 1 54 ? -11.5 -33.312 -22.844 1 88.62 54 TRP B C 1
ATOM 2140 O O . TRP B 1 54 ? -11.039 -34.188 -23.562 1 88.62 54 TRP B O 1
ATOM 2150 N N . LEU B 1 55 ? -12.445 -33.5 -21.953 1 87.31 55 LEU B N 1
ATOM 2151 C CA . LEU B 1 55 ? -13.086 -34.812 -21.828 1 87.31 55 LEU B CA 1
ATOM 2152 C C . LEU B 1 55 ? -13.711 -35.25 -23.156 1 87.31 55 LEU B C 1
ATOM 2154 O O . LEU B 1 55 ? -13.633 -36.406 -23.531 1 87.31 55 LEU B O 1
ATOM 2158 N N . GLY B 1 56 ? -14.273 -34.344 -23.797 1 86.56 56 GLY B N 1
ATOM 2159 C CA . GLY B 1 56 ? -14.836 -34.625 -25.109 1 86.56 56 GLY B CA 1
ATOM 2160 C C . GLY B 1 56 ? -13.789 -35.031 -26.141 1 86.56 56 GLY B C 1
ATOM 2161 O O . GLY B 1 56 ? -14.008 -35.969 -26.922 1 86.56 56 GLY B O 1
ATOM 2162 N N . LEU B 1 57 ? -12.727 -34.312 -26.125 1 82.75 57 LEU B N 1
ATOM 2163 C CA . LEU B 1 57 ? -11.625 -34.625 -27.031 1 82.75 57 LEU B CA 1
ATOM 2164 C C . LEU B 1 57 ? -11.062 -36 -26.734 1 82.75 57 LEU B C 1
ATOM 2166 O O . LEU B 1 57 ? -10.75 -36.75 -27.672 1 82.75 57 LEU B O 1
ATOM 2170 N N . GLU B 1 58 ? -10.938 -36.312 -25.516 1 80.94 58 GLU B N 1
ATOM 2171 C CA . GLU B 1 58 ? -10.406 -37.625 -25.094 1 80.94 58 GLU B CA 1
ATOM 2172 C C . GLU B 1 58 ? -11.352 -38.75 -25.484 1 80.94 58 GLU B C 1
ATOM 2174 O O . GLU B 1 58 ? -10.906 -39.844 -25.859 1 80.94 58 GLU B O 1
ATOM 2179 N N . GLN B 1 59 ? -12.609 -38.469 -25.297 1 81.12 59 GLN B N 1
ATOM 2180 C CA . GLN B 1 59 ? -13.609 -39.469 -25.625 1 81.12 59 GLN B CA 1
ATOM 2181 C C . GLN B 1 59 ? -13.742 -39.656 -27.125 1 81.12 59 GLN B C 1
ATOM 2183 O O . GLN B 1 59 ? -14.07 -40.75 -27.594 1 81.12 59 GLN B O 1
ATOM 2188 N N . SER B 1 60 ? -13.508 -38.562 -27.781 1 71.5 60 SER B N 1
ATOM 2189 C CA . SER B 1 60 ? -13.578 -38.625 -29.234 1 71.5 60 SER B CA 1
ATOM 2190 C C . SER B 1 60 ? -12.352 -39.312 -29.812 1 71.5 60 SER B C 1
ATOM 2192 O O . SER B 1 60 ? -12.414 -39.906 -30.891 1 71.5 60 SER B O 1
ATOM 2194 N N . ARG B 1 61 ? -11.195 -39.062 -29.25 1 60.12 61 ARG B N 1
ATOM 2195 C CA . ARG B 1 61 ? -9.914 -39.594 -29.688 1 60.12 61 ARG B CA 1
ATOM 2196 C C . ARG B 1 61 ? -9.93 -41.125 -29.703 1 60.12 61 ARG B C 1
ATOM 2198 O O . ARG B 1 61 ? -9.172 -41.75 -30.438 1 60.12 61 ARG B O 1
ATOM 2205 N N . ASP B 1 62 ? -10.492 -41.781 -28.609 1 55.31 62 ASP B N 1
ATOM 2206 C CA . ASP B 1 62 ? -10.633 -43.219 -28.859 1 55.31 62 ASP B CA 1
ATOM 2207 C C . ASP B 1 62 ? -11.086 -43.469 -30.297 1 55.31 62 ASP B C 1
ATOM 2209 O O . ASP B 1 62 ? -10.992 -44.594 -30.781 1 55.31 62 ASP B O 1
ATOM 2213 N N . ARG B 1 63 ? -11.57 -42.469 -30.938 1 54.12 63 ARG B N 1
ATOM 2214 C CA . ARG B 1 63 ? -11.805 -42.719 -32.375 1 54.12 63 ARG B CA 1
ATOM 2215 C C . ARG B 1 63 ? -10.594 -42.312 -33.188 1 54.12 63 ARG B C 1
ATOM 2217 O O . ARG B 1 63 ? -10.078 -43.094 -33.969 1 54.12 63 ARG B O 1
ATOM 2224 N N . LYS B 1 64 ? -10.336 -41.312 -34 1 53.53 64 LYS B N 1
ATOM 2225 C CA . LYS B 1 64 ? -9.367 -41.156 -35.094 1 53.53 64 LYS B CA 1
ATOM 2226 C C . LYS B 1 64 ? -8.227 -40.25 -34.688 1 53.53 64 LYS B C 1
ATOM 2228 O O . LYS B 1 64 ? -7.16 -40.25 -35.312 1 53.53 64 LYS B O 1
ATOM 2233 N N . ASP B 1 65 ? -8.445 -39.062 -33.812 1 53.69 65 ASP B N 1
ATOM 2234 C CA . ASP B 1 65 ? -7.484 -37.969 -33.938 1 53.69 65 ASP B CA 1
ATOM 2235 C C . ASP B 1 65 ? -6.395 -38.062 -32.875 1 53.69 65 ASP B C 1
ATOM 2237 O O . ASP B 1 65 ? -6.66 -38.5 -31.75 1 53.69 65 ASP B O 1
ATOM 2241 N N . ASP B 1 66 ? -5.09 -38.125 -33.25 1 55.16 66 ASP B N 1
ATOM 2242 C CA . ASP B 1 66 ? -3.877 -38.188 -32.438 1 55.16 66 ASP B CA 1
ATOM 2243 C C . ASP B 1 66 ? -3.848 -37.062 -31.422 1 55.16 66 ASP B C 1
ATOM 2245 O O . ASP B 1 66 ? -3.766 -35.875 -31.781 1 55.16 66 ASP B O 1
ATOM 2249 N N . LEU B 1 67 ? -4.332 -37.25 -30.188 1 56.59 67 LEU B N 1
ATOM 2250 C CA . LEU B 1 67 ? -4.352 -36.281 -29.078 1 56.59 67 LEU B CA 1
ATOM 2251 C C . LEU B 1 67 ? -3.006 -35.594 -28.938 1 56.59 67 LEU B C 1
ATOM 2253 O O . LEU B 1 67 ? -2.906 -34.562 -28.266 1 56.59 67 LEU B O 1
ATOM 2257 N N . THR B 1 68 ? -1.976 -36.125 -29.516 1 58.59 68 THR B N 1
ATOM 2258 C CA . THR B 1 68 ? -0.636 -35.562 -29.406 1 58.59 68 THR B CA 1
ATOM 2259 C C . THR B 1 68 ? -0.576 -34.219 -30.094 1 58.59 68 THR B C 1
ATOM 2261 O O . THR B 1 68 ? 0.297 -33.406 -29.781 1 58.59 68 THR B O 1
ATOM 2264 N N . GLU B 1 69 ? -1.624 -34 -30.938 1 61.5 69 GLU B N 1
ATOM 2265 C CA . GLU B 1 69 ? -1.533 -32.781 -31.734 1 61.5 69 GLU B CA 1
ATOM 2266 C C . GLU B 1 69 ? -2.488 -31.719 -31.203 1 61.5 69 GLU B C 1
ATOM 2268 O O . GLU B 1 69 ? -2.467 -30.578 -31.656 1 61.5 69 GLU B O 1
ATOM 2273 N N . VAL B 1 70 ? -3.242 -32.219 -30.109 1 68.81 70 VAL B N 1
ATOM 2274 C CA . VAL B 1 70 ? -4.266 -31.25 -29.688 1 68.81 70 VAL B CA 1
ATOM 2275 C C . VAL B 1 70 ? -3.803 -30.516 -28.438 1 68.81 70 VAL B C 1
ATOM 2277 O O . VAL B 1 70 ? -3.201 -31.125 -27.547 1 68.81 70 VAL B O 1
ATOM 2280 N N . GLU B 1 71 ? -3.943 -29.234 -28.391 1 78.75 71 GLU B N 1
ATOM 2281 C CA . GLU B 1 71 ? -3.621 -28.406 -27.234 1 78.75 71 GLU B CA 1
ATOM 2282 C C . GLU B 1 71 ? -4.566 -28.688 -26.078 1 78.75 71 GLU B C 1
ATOM 2284 O O . GLU B 1 71 ? -5.781 -28.766 -26.25 1 78.75 71 GLU B O 1
ATOM 2289 N N . ASP B 1 72 ? -3.986 -29.109 -24.969 1 83.75 72 ASP B N 1
ATOM 2290 C CA . ASP B 1 72 ? -4.746 -29.297 -23.734 1 83.75 72 ASP B CA 1
ATOM 2291 C C . ASP B 1 72 ? -5.375 -27.984 -23.266 1 83.75 72 ASP B C 1
ATOM 2293 O O . ASP B 1 72 ? -4.664 -27.062 -22.859 1 83.75 72 ASP B O 1
ATOM 2297 N N . PRO B 1 73 ? -6.695 -27.891 -23.391 1 87.25 73 PRO B N 1
ATOM 2298 C CA . PRO B 1 73 ? -7.352 -26.625 -23.031 1 87.25 73 PRO B CA 1
ATOM 2299 C C . PRO B 1 73 ? -7.523 -26.438 -21.531 1 87.25 73 PRO B C 1
ATOM 2301 O O . PRO B 1 73 ? -7.93 -25.375 -21.078 1 87.25 73 PRO B O 1
ATOM 2304 N N . ARG B 1 74 ? -7.168 -27.406 -20.766 1 90.94 74 ARG B N 1
ATOM 2305 C CA . ARG B 1 74 ? -7.457 -27.375 -19.328 1 90.94 74 ARG B CA 1
ATOM 2306 C C . ARG B 1 74 ? -6.59 -26.344 -18.625 1 90.94 74 ARG B C 1
ATOM 2308 O O . ARG B 1 74 ? -5.484 -26.047 -19.062 1 90.94 74 ARG B O 1
ATOM 2315 N N . VAL B 1 75 ? -7.156 -25.797 -17.562 1 93 75 VAL B N 1
ATOM 2316 C CA . VAL B 1 75 ? -6.402 -24.906 -16.688 1 93 75 VAL B CA 1
ATOM 2317 C C . VAL B 1 75 ? -5.688 -25.703 -15.609 1 93 75 VAL B C 1
ATOM 2319 O O . VAL B 1 75 ? -6.332 -26.391 -14.805 1 93 75 VAL B O 1
ATOM 2322 N N . ASP B 1 76 ? -4.422 -25.641 -15.57 1 90.88 76 ASP B N 1
ATOM 2323 C CA . ASP B 1 76 ? -3.623 -26.5 -14.703 1 90.88 76 ASP B CA 1
ATOM 2324 C C . ASP B 1 76 ? -3.396 -25.844 -13.344 1 90.88 76 ASP B C 1
ATOM 2326 O O . ASP B 1 76 ? -3.238 -26.531 -12.336 1 90.88 76 ASP B O 1
ATOM 2330 N N . ILE B 1 77 ? -3.33 -24.516 -13.414 1 93.69 77 ILE B N 1
ATOM 2331 C CA . ILE B 1 77 ? -2.98 -23.812 -12.188 1 93.69 77 ILE B CA 1
ATOM 2332 C C . ILE B 1 77 ? -3.525 -22.375 -12.234 1 93.69 77 ILE B C 1
ATOM 2334 O O . ILE B 1 77 ? -3.697 -21.812 -13.312 1 93.69 77 ILE B O 1
ATOM 2338 N N . CYS B 1 78 ? -3.826 -21.875 -11.047 1 95.12 78 CYS B N 1
ATOM 2339 C CA . CYS B 1 78 ? -4.254 -20.484 -10.93 1 95.12 78 CYS B CA 1
ATOM 2340 C C . CYS B 1 78 ? -3.342 -19.703 -9.992 1 95.12 78 CYS B C 1
ATOM 2342 O O . CYS B 1 78 ? -3.283 -20 -8.797 1 95.12 78 CYS B O 1
ATOM 2344 N N . LEU B 1 79 ? -2.639 -18.781 -10.492 1 95.19 79 LEU B N 1
ATOM 2345 C CA . LEU B 1 79 ? -1.903 -17.844 -9.656 1 95.19 79 LEU B CA 1
ATOM 2346 C C . LEU B 1 79 ? -2.836 -16.766 -9.094 1 95.19 79 LEU B C 1
ATOM 2348 O O . LEU B 1 79 ? -3.404 -15.977 -9.844 1 95.19 79 LEU B O 1
ATOM 2352 N N . PHE B 1 80 ? -2.971 -16.781 -7.809 1 96.19 80 PHE B N 1
ATOM 2353 C CA . PHE B 1 80 ? -3.904 -15.859 -7.176 1 96.19 80 PHE B CA 1
ATOM 2354 C C . PHE B 1 80 ? -3.158 -14.727 -6.477 1 96.19 80 PHE B C 1
ATOM 2356 O O . PHE B 1 80 ? -2.473 -14.961 -5.477 1 96.19 80 PHE B O 1
ATOM 2363 N N . ALA B 1 81 ? -3.338 -13.508 -6.977 1 95.94 81 ALA B N 1
ATOM 2364 C CA . ALA B 1 81 ? -2.643 -12.344 -6.426 1 95.94 81 ALA B CA 1
ATOM 2365 C C . ALA B 1 81 ? -3.365 -11.812 -5.191 1 95.94 81 ALA B C 1
ATOM 2367 O O . ALA B 1 81 ? -4.551 -11.477 -5.258 1 95.94 81 ALA B O 1
ATOM 2368 N N . ILE B 1 82 ? -2.633 -11.758 -4.117 1 95.62 82 ILE B N 1
ATOM 2369 C CA . ILE B 1 82 ? -3.121 -11.211 -2.857 1 95.62 82 ILE B CA 1
ATOM 2370 C C . ILE B 1 82 ? -2.463 -9.859 -2.59 1 95.62 82 ILE B C 1
ATOM 2372 O O . ILE B 1 82 ? -1.248 -9.711 -2.744 1 95.62 82 ILE B O 1
ATOM 2376 N N . PRO B 1 83 ? -3.299 -8.891 -2.174 1 93.94 83 PRO B N 1
ATOM 2377 C CA . PRO B 1 83 ? -2.678 -7.609 -1.835 1 93.94 83 PRO B CA 1
ATOM 2378 C C . PRO B 1 83 ? -1.834 -7.68 -0.564 1 93.94 83 PRO B C 1
ATOM 2380 O O . PRO B 1 83 ? -2.041 -8.562 0.27 1 93.94 83 PRO B O 1
ATOM 2383 N N . PRO B 1 84 ? -0.925 -6.723 -0.438 1 94.75 84 PRO B N 1
ATOM 2384 C CA . PRO B 1 84 ? -0.124 -6.684 0.788 1 94.75 84 PRO B CA 1
ATOM 2385 C C . PRO B 1 84 ? -0.917 -6.191 1.996 1 94.75 84 PRO B C 1
ATOM 2387 O O . PRO B 1 84 ? -1.947 -5.527 1.836 1 94.75 84 PRO B O 1
ATOM 2390 N N . HIS B 1 85 ? -0.492 -6.52 3.146 1 91.44 85 HIS B N 1
ATOM 2391 C CA . HIS B 1 85 ? -0.892 -6.02 4.457 1 91.44 85 HIS B CA 1
ATOM 2392 C C . HIS B 1 85 ? -2.225 -6.617 4.891 1 91.44 85 HIS B C 1
ATOM 2394 O O . HIS B 1 85 ? -2.412 -6.938 6.066 1 91.44 85 HIS B O 1
ATOM 2400 N N . ARG B 1 86 ? -3.098 -6.691 3.871 1 89.69 86 ARG B N 1
ATOM 2401 C CA . ARG B 1 86 ? -4.414 -7.117 4.336 1 89.69 86 ARG B CA 1
ATOM 2402 C C . ARG B 1 86 ? -5.09 -8.023 3.311 1 89.69 86 ARG B C 1
ATOM 2404 O O . ARG B 1 86 ? -5.309 -7.621 2.168 1 89.69 86 ARG B O 1
ATOM 2411 N N . MET B 1 87 ? -5.441 -9.203 3.74 1 91.88 87 MET B N 1
ATOM 2412 C CA . MET B 1 87 ? -6.258 -10.125 2.955 1 91.88 87 MET B CA 1
ATOM 2413 C C . MET B 1 87 ? -7.723 -10.031 3.355 1 91.88 87 MET B C 1
ATOM 2415 O O . MET B 1 87 ? -8.062 -10.188 4.531 1 91.88 87 MET B O 1
ATOM 2419 N N . ARG B 1 88 ? -8.547 -9.789 2.463 1 88.94 88 ARG B N 1
ATOM 2420 C CA . ARG B 1 88 ? -9.969 -9.641 2.74 1 88.94 88 ARG B CA 1
ATOM 2421 C C . ARG B 1 88 ? -10.664 -11 2.822 1 88.94 88 ARG B C 1
ATOM 2423 O O . ARG B 1 88 ? -10.195 -11.969 2.227 1 88.94 88 ARG B O 1
ATOM 2430 N N . ALA B 1 89 ? -11.82 -10.984 3.541 1 88.94 89 ALA B N 1
ATOM 2431 C CA . ALA B 1 89 ? -12.641 -12.188 3.611 1 88.94 89 ALA B CA 1
ATOM 2432 C C . ALA B 1 89 ? -13.086 -12.633 2.221 1 88.94 89 ALA B C 1
ATOM 2434 O O . ALA B 1 89 ? -13.164 -13.828 1.936 1 88.94 89 ALA B O 1
ATOM 2435 N N . LEU B 1 90 ? -13.312 -11.719 1.396 1 88.94 90 LEU B N 1
ATOM 2436 C CA . LEU B 1 90 ? -13.742 -12.008 0.031 1 88.94 90 LEU B CA 1
ATOM 2437 C C . LEU B 1 90 ? -12.656 -12.758 -0.732 1 88.94 90 LEU B C 1
ATOM 2439 O O . LEU B 1 90 ? -12.953 -13.641 -1.538 1 88.94 90 LEU B O 1
ATOM 2443 N N . ASP B 1 91 ? -11.438 -12.367 -0.513 1 92.12 91 ASP B N 1
ATOM 2444 C CA . ASP B 1 91 ? -10.32 -13.055 -1.158 1 92.12 91 ASP B CA 1
ATOM 2445 C C . ASP B 1 91 ? -10.297 -14.531 -0.779 1 92.12 91 ASP B C 1
ATOM 2447 O O . ASP B 1 91 ? -10.078 -15.391 -1.632 1 92.12 91 ASP B O 1
ATOM 2451 N N . LEU B 1 92 ? -10.539 -14.766 0.469 1 92.56 92 LEU B N 1
ATOM 2452 C CA . LEU B 1 92 ? -10.562 -16.141 0.96 1 92.56 92 LEU B CA 1
ATOM 2453 C C . LEU B 1 92 ? -11.711 -16.922 0.329 1 92.56 92 LEU B C 1
ATOM 2455 O O . LEU B 1 92 ? -11.531 -18.078 -0.057 1 92.56 92 LEU B O 1
ATOM 2459 N N . LYS B 1 93 ? -12.812 -16.281 0.258 1 91.69 93 LYS B N 1
ATOM 2460 C CA . LYS B 1 93 ? -13.977 -16.922 -0.347 1 91.69 93 LYS B CA 1
ATOM 2461 C C . LYS B 1 93 ? -13.703 -17.312 -1.799 1 91.69 93 LYS B C 1
ATOM 2463 O O . LYS B 1 93 ? -14 -18.422 -2.223 1 91.69 93 LYS B O 1
ATOM 2468 N N . VAL B 1 94 ? -13.141 -16.391 -2.49 1 92.94 94 VAL B N 1
ATOM 2469 C CA . VAL B 1 94 ? -12.844 -16.625 -3.898 1 92.94 94 VAL B CA 1
ATOM 2470 C C . VAL B 1 94 ? -11.836 -17.766 -4.023 1 92.94 94 VAL B C 1
ATOM 2472 O O . VAL B 1 94 ? -12.016 -18.672 -4.84 1 92.94 94 VAL B O 1
ATOM 2475 N N . MET B 1 95 ? -10.828 -17.719 -3.195 1 94.75 95 MET B N 1
ATOM 2476 C CA . MET B 1 95 ? -9.805 -18.766 -3.244 1 94.75 95 MET B CA 1
ATOM 2477 C C . MET B 1 95 ? -10.391 -20.125 -2.898 1 94.75 95 MET B C 1
ATOM 2479 O O . MET B 1 95 ? -10.039 -21.141 -3.514 1 94.75 95 MET B O 1
ATOM 2483 N N . TYR B 1 96 ? -11.25 -20.094 -1.998 1 94.12 96 TYR B N 1
ATOM 2484 C CA . TYR B 1 96 ? -11.891 -21.344 -1.597 1 94.12 96 TYR B CA 1
ATOM 2485 C C . TYR B 1 96 ? -12.703 -21.922 -2.742 1 94.12 96 TYR B C 1
ATOM 2487 O O . TYR B 1 96 ? -12.555 -23.109 -3.07 1 94.12 96 TYR B O 1
ATOM 2495 N N . GLU B 1 97 ? -13.523 -21.156 -3.305 1 92.94 97 GLU B N 1
ATOM 2496 C CA . GLU B 1 97 ? -14.398 -21.609 -4.375 1 92.94 97 GLU B CA 1
ATOM 2497 C C . GLU B 1 97 ? -13.602 -22.031 -5.602 1 92.94 97 GLU B C 1
ATOM 2499 O O . GLU B 1 97 ? -13.859 -23.094 -6.191 1 92.94 97 GLU B O 1
ATOM 2504 N N . LEU B 1 98 ? -12.641 -21.25 -5.973 1 93.81 98 LEU B N 1
ATOM 2505 C CA . LEU B 1 98 ? -11.812 -21.562 -7.129 1 93.81 98 LEU B CA 1
ATOM 2506 C C . LEU B 1 98 ? -10.961 -22.797 -6.863 1 93.81 98 LEU B C 1
ATOM 2508 O O . LEU B 1 98 ? -10.742 -23.625 -7.762 1 93.81 98 LEU B O 1
ATOM 2512 N N . GLY B 1 99 ? -10.492 -22.859 -5.668 1 93.06 99 GLY B N 1
ATOM 2513 C CA . GLY B 1 99 ? -9.625 -23.953 -5.262 1 93.06 99 GLY B CA 1
ATOM 2514 C C . GLY B 1 99 ? -10.273 -25.312 -5.422 1 93.06 99 GLY B C 1
ATOM 2515 O O . GLY B 1 99 ? -9.586 -26.328 -5.48 1 93.06 99 GLY B O 1
ATOM 2516 N N . ARG B 1 100 ? -11.516 -25.344 -5.488 1 92.25 100 ARG B N 1
ATOM 2517 C CA . ARG B 1 100 ? -12.242 -26.594 -5.691 1 92.25 100 ARG B CA 1
ATOM 2518 C C . ARG B 1 100 ? -12.117 -27.062 -7.137 1 92.25 100 ARG B C 1
ATOM 2520 O O . ARG B 1 100 ? -12.383 -28.234 -7.438 1 92.25 100 ARG B O 1
ATOM 2527 N N . HIS B 1 101 ? -11.727 -26.219 -8.008 1 93 101 HIS B N 1
ATOM 2528 C CA . HIS B 1 101 ? -11.734 -26.531 -9.43 1 93 101 HIS B CA 1
ATOM 2529 C C . HIS B 1 101 ? -10.32 -26.547 -10 1 93 101 HIS B C 1
ATOM 2531 O O . HIS B 1 101 ? -10.062 -27.203 -11.008 1 93 101 HIS B O 1
ATOM 2537 N N . VAL B 1 102 ? -9.492 -25.797 -9.453 1 94.38 102 VAL B N 1
ATOM 2538 C CA . VAL B 1 102 ? -8.125 -25.688 -9.953 1 94.38 102 VAL B CA 1
ATOM 2539 C C . VAL B 1 102 ? -7.164 -25.422 -8.797 1 94.38 102 VAL B C 1
ATOM 2541 O O . VAL B 1 102 ? -7.48 -24.656 -7.887 1 94.38 102 VAL B O 1
ATOM 2544 N N . PRO B 1 103 ? -5.969 -26.094 -8.789 1 92.56 103 PRO B N 1
ATOM 2545 C CA . PRO B 1 103 ? -4.996 -25.766 -7.746 1 92.56 103 PRO B CA 1
ATOM 2546 C C . PRO B 1 103 ? -4.574 -24.297 -7.77 1 92.56 103 PRO B C 1
ATOM 2548 O O . PRO B 1 103 ? -4.41 -23.719 -8.844 1 92.56 103 PRO B O 1
ATOM 2551 N N . LEU B 1 104 ? -4.391 -23.781 -6.559 1 95.19 104 LEU B N 1
ATOM 2552 C CA . LEU B 1 104 ? -4.082 -22.359 -6.453 1 95.19 104 LEU B CA 1
ATOM 2553 C C . LEU B 1 104 ? -2.646 -22.156 -5.98 1 95.19 104 LEU B C 1
ATOM 2555 O O . LEU B 1 104 ? -2.139 -22.922 -5.164 1 95.19 104 LEU B O 1
ATOM 2559 N N . VAL B 1 105 ? -2.074 -21.156 -6.453 1 94.94 105 VAL B N 1
ATOM 2560 C CA . VAL B 1 105 ? -0.812 -20.641 -5.93 1 94.94 105 VAL B CA 1
ATOM 2561 C C . VAL B 1 105 ? -0.998 -19.203 -5.441 1 94.94 105 VAL B C 1
ATOM 2563 O O . VAL B 1 105 ? -1.011 -18.266 -6.242 1 94.94 105 VAL B O 1
ATOM 2566 N N . PRO B 1 106 ? -1.158 -19.047 -4.16 1 95.94 106 PRO B N 1
ATOM 2567 C CA . PRO B 1 106 ? -1.287 -17.703 -3.621 1 95.94 106 PRO B CA 1
ATOM 2568 C C . PRO B 1 106 ? 0.01 -16.891 -3.719 1 95.94 106 PRO B C 1
ATOM 2570 O O . PRO B 1 106 ? 1.068 -17.375 -3.305 1 95.94 106 PRO B O 1
ATOM 2573 N N . VAL B 1 107 ? -0.101 -15.711 -4.191 1 96.62 107 VAL B N 1
ATOM 2574 C CA . VAL B 1 107 ? 1.048 -14.836 -4.383 1 96.62 107 VAL B CA 1
ATOM 2575 C C . VAL B 1 107 ? 0.739 -13.445 -3.82 1 96.62 107 VAL B C 1
ATOM 2577 O O . VAL B 1 107 ? -0.152 -12.758 -4.316 1 96.62 107 VAL B O 1
ATOM 2580 N N . VAL B 1 108 ? 1.47 -13.086 -2.793 1 97.19 108 VAL B N 1
ATOM 2581 C CA . VAL B 1 108 ? 1.358 -11.719 -2.291 1 97.19 108 VAL B CA 1
ATOM 2582 C C . VAL B 1 108 ? 2.186 -10.781 -3.164 1 97.19 108 VAL B C 1
ATOM 2584 O O . VAL B 1 108 ? 3.406 -10.922 -3.262 1 97.19 108 VAL B O 1
ATOM 2587 N N . THR B 1 109 ? 1.467 -9.875 -3.75 1 95.62 109 THR B N 1
ATOM 2588 C CA . THR B 1 109 ? 2.148 -8.93 -4.629 1 95.62 109 THR B CA 1
ATOM 2589 C C . THR B 1 109 ? 2.572 -7.684 -3.859 1 95.62 109 THR B C 1
ATOM 2591 O O . THR B 1 109 ? 2.172 -7.488 -2.711 1 95.62 109 THR B O 1
ATOM 2594 N N . LYS B 1 110 ? 3.48 -6.898 -4.469 1 96.19 110 LYS B N 1
ATOM 2595 C CA . LYS B 1 110 ? 3.994 -5.656 -3.904 1 96.19 110 LYS B CA 1
ATOM 2596 C C . LYS B 1 110 ? 4.609 -5.887 -2.527 1 96.19 110 LYS B C 1
ATOM 2598 O O . LYS B 1 110 ? 4.367 -5.117 -1.595 1 96.19 110 LYS B O 1
ATOM 2603 N N . ALA B 1 111 ? 5.34 -6.91 -2.441 1 96.81 111 ALA B N 1
ATOM 2604 C CA . ALA B 1 111 ? 5.938 -7.289 -1.162 1 96.81 111 ALA B CA 1
ATOM 2605 C C . ALA B 1 111 ? 6.906 -6.219 -0.669 1 96.81 111 ALA B C 1
ATOM 2607 O O . ALA B 1 111 ? 7.207 -6.148 0.524 1 96.81 111 ALA B O 1
ATOM 2608 N N . ASP B 1 112 ? 7.34 -5.402 -1.561 1 96.75 112 ASP B N 1
ATOM 2609 C CA . ASP B 1 112 ? 8.297 -4.355 -1.229 1 96.75 112 ASP B CA 1
ATOM 2610 C C . ASP B 1 112 ? 7.652 -3.264 -0.383 1 96.75 112 ASP B C 1
ATOM 2612 O O . ASP B 1 112 ? 8.336 -2.383 0.137 1 96.75 112 ASP B O 1
ATOM 2616 N N . THR B 1 113 ? 6.422 -3.318 -0.184 1 95.81 113 THR B N 1
ATOM 2617 C CA . THR B 1 113 ? 5.75 -2.316 0.634 1 95.81 113 THR B CA 1
ATOM 2618 C C . THR B 1 113 ? 5.727 -2.742 2.1 1 95.81 113 THR B C 1
ATOM 2620 O O . THR B 1 113 ? 5.281 -1.983 2.963 1 95.81 113 THR B O 1
ATOM 2623 N N . MET B 1 114 ? 6.203 -3.887 2.373 1 96.56 114 MET B N 1
ATOM 2624 C CA . MET B 1 114 ? 6.207 -4.398 3.742 1 96.56 114 MET B CA 1
ATOM 2625 C C . MET B 1 114 ? 7.633 -4.508 4.277 1 96.56 114 MET B C 1
ATOM 2627 O O . MET B 1 114 ? 8.539 -4.949 3.562 1 96.56 114 MET B O 1
ATOM 2631 N N . SER B 1 115 ? 7.75 -4.109 5.527 1 96.19 115 SER B N 1
ATOM 2632 C CA . SER B 1 115 ? 9.023 -4.344 6.203 1 96.19 115 SER B CA 1
ATOM 2633 C C . SER B 1 115 ? 9.266 -5.836 6.426 1 96.19 115 SER B C 1
ATOM 2635 O O . SER B 1 115 ? 8.359 -6.648 6.238 1 96.19 115 SER B O 1
ATOM 2637 N N . VAL B 1 116 ? 10.477 -6.156 6.824 1 96.5 116 VAL B N 1
ATOM 2638 C CA . VAL B 1 116 ? 10.836 -7.551 7.066 1 96.5 116 VAL B CA 1
ATOM 2639 C C . VAL B 1 116 ? 9.867 -8.164 8.078 1 96.5 116 VAL B C 1
ATOM 2641 O O . VAL B 1 116 ? 9.344 -9.258 7.863 1 96.5 116 VAL B O 1
ATOM 2644 N N . ARG B 1 117 ? 9.602 -7.43 9.125 1 94.88 117 ARG B N 1
ATOM 2645 C CA . ARG B 1 117 ? 8.719 -7.914 10.18 1 94.88 117 ARG B CA 1
ATOM 2646 C C . ARG B 1 117 ? 7.285 -8.062 9.672 1 94.88 117 ARG B C 1
ATOM 2648 O O . ARG B 1 117 ? 6.637 -9.086 9.906 1 94.88 117 ARG B O 1
ATOM 2655 N N . GLU B 1 118 ? 6.836 -7.059 9.031 1 95.81 118 GLU B N 1
ATOM 2656 C CA . GLU B 1 118 ? 5.484 -7.078 8.484 1 95.81 118 GLU B CA 1
ATOM 2657 C C . GLU B 1 118 ? 5.301 -8.234 7.508 1 95.81 118 GLU B C 1
ATOM 2659 O O . GLU B 1 118 ? 4.277 -8.922 7.535 1 95.81 118 GLU B O 1
ATOM 2664 N N . ALA B 1 119 ? 6.281 -8.438 6.656 1 96.88 119 ALA B N 1
ATOM 2665 C CA . ALA B 1 119 ? 6.223 -9.484 5.645 1 96.88 119 ALA B CA 1
ATOM 2666 C C . ALA B 1 119 ? 6.145 -10.867 6.289 1 96.88 119 ALA B C 1
ATOM 2668 O O . ALA B 1 119 ? 5.336 -11.703 5.879 1 96.88 119 ALA B O 1
ATOM 2669 N N . SER B 1 120 ? 6.973 -11.078 7.223 1 96.12 120 SER B N 1
ATOM 2670 C CA . SER B 1 120 ? 6.98 -12.367 7.918 1 96.12 120 SER B CA 1
ATOM 2671 C C . SER B 1 120 ? 5.648 -12.625 8.609 1 96.12 120 SER B C 1
ATOM 2673 O O . SER B 1 120 ? 5.074 -13.711 8.477 1 96.12 120 SER B O 1
ATOM 2675 N N . THR B 1 121 ? 5.164 -11.602 9.289 1 96.44 121 THR B N 1
ATOM 2676 C CA . THR B 1 121 ? 3.895 -11.719 9.992 1 96.44 121 THR B CA 1
ATOM 2677 C C . THR B 1 121 ? 2.752 -11.969 9.016 1 96.44 121 THR B C 1
ATOM 2679 O O . THR B 1 121 ? 1.899 -12.828 9.258 1 96.44 121 THR B O 1
ATOM 2682 N N . TYR B 1 122 ? 2.811 -11.211 7.984 1 97.25 122 TYR B N 1
ATOM 2683 C CA . TYR B 1 122 ? 1.728 -11.328 7.016 1 97.25 122 TYR B CA 1
ATOM 2684 C C . TYR B 1 122 ? 1.759 -12.68 6.32 1 97.25 122 TYR B C 1
ATOM 2686 O O . TYR B 1 122 ? 0.711 -13.289 6.078 1 97.25 122 TYR B O 1
ATOM 2694 N N . ARG B 1 123 ? 2.912 -13.148 5.953 1 96.56 123 ARG B N 1
ATOM 2695 C CA . ARG B 1 123 ? 3.041 -14.469 5.359 1 96.56 123 ARG B CA 1
ATOM 2696 C C . ARG B 1 123 ? 2.418 -15.539 6.254 1 96.56 123 ARG B C 1
ATOM 2698 O O . ARG B 1 123 ? 1.661 -16.391 5.781 1 96.56 123 ARG B O 1
ATOM 2705 N N . ASN B 1 124 ? 2.744 -15.492 7.484 1 96 124 ASN B N 1
ATOM 2706 C CA . ASN B 1 124 ? 2.193 -16.438 8.453 1 96 124 ASN B CA 1
ATOM 2707 C C . ASN B 1 124 ? 0.676 -16.312 8.562 1 96 124 ASN B C 1
ATOM 2709 O O . ASN B 1 124 ? -0.032 -17.312 8.641 1 96 124 ASN B O 1
ATOM 2713 N N . ASP B 1 125 ? 0.23 -15.109 8.562 1 96.31 125 ASP B N 1
ATOM 2714 C CA . ASP B 1 125 ? -1.206 -14.859 8.641 1 96.31 125 ASP B CA 1
ATOM 2715 C C . ASP B 1 125 ? -1.934 -15.453 7.441 1 96.31 125 ASP B C 1
ATOM 2717 O O . ASP B 1 125 ? -2.945 -16.141 7.598 1 96.31 125 ASP B O 1
ATOM 2721 N N . VAL B 1 126 ? -1.414 -15.18 6.293 1 96.25 126 VAL B N 1
ATOM 2722 C CA . VAL B 1 126 ? -2.002 -15.695 5.062 1 96.25 126 VAL B CA 1
ATOM 2723 C C . VAL B 1 126 ? -1.993 -17.219 5.09 1 96.25 126 VAL B C 1
ATOM 2725 O O . VAL B 1 126 ? -3.01 -17.859 4.805 1 96.25 126 VAL B O 1
ATOM 2728 N N . ALA B 1 127 ? -0.867 -17.812 5.43 1 94.06 127 ALA B N 1
ATOM 2729 C CA . ALA B 1 127 ? -0.75 -19.266 5.504 1 94.06 127 ALA B CA 1
ATOM 2730 C C . ALA B 1 127 ? -1.786 -19.844 6.457 1 94.06 127 ALA B C 1
ATOM 2732 O O . ALA B 1 127 ? -2.43 -20.859 6.145 1 94.06 127 ALA B O 1
ATOM 2733 N N . THR B 1 128 ? -1.968 -19.25 7.578 1 94.06 128 THR B N 1
ATOM 2734 C CA . THR B 1 128 ? -2.914 -19.719 8.586 1 94.06 128 THR B CA 1
ATOM 2735 C C . THR B 1 128 ? -4.344 -19.641 8.062 1 94.06 128 THR B C 1
ATOM 2737 O O . THR B 1 128 ? -5.113 -20.594 8.219 1 94.06 128 THR B O 1
ATOM 2740 N N . LYS B 1 129 ? -4.664 -18.562 7.426 1 94.5 129 LYS B N 1
ATOM 2741 C CA . LYS B 1 129 ? -6.012 -18.375 6.902 1 94.5 129 LYS B CA 1
ATOM 2742 C C . LYS B 1 129 ? -6.309 -19.344 5.766 1 94.5 129 LYS B C 1
ATOM 2744 O O . LYS B 1 129 ? -7.449 -19.781 5.602 1 94.5 129 LYS B O 1
ATOM 2749 N N . LEU B 1 130 ? -5.273 -19.625 5.012 1 93.44 130 LEU B N 1
ATOM 2750 C CA . LEU B 1 130 ? -5.445 -20.594 3.939 1 93.44 130 LEU B CA 1
ATOM 2751 C C . LEU B 1 130 ? -5.695 -21.984 4.504 1 93.44 130 LEU B C 1
ATOM 2753 O O . LEU B 1 130 ? -6.465 -22.766 3.936 1 93.44 130 LEU B O 1
ATOM 2757 N N . SER B 1 131 ? -5.07 -22.297 5.57 1 92.44 131 SER B N 1
ATOM 2758 C CA . SER B 1 131 ? -5.199 -23.594 6.207 1 92.44 131 SER B CA 1
ATOM 2759 C C . SER B 1 131 ? -6.5 -23.703 6.996 1 92.44 131 SER B C 1
ATOM 2761 O O . SER B 1 131 ? -7.098 -24.781 7.086 1 92.44 131 SER B O 1
ATOM 2763 N N . ASN B 1 132 ? -6.875 -22.547 7.531 1 92.19 132 ASN B N 1
ATOM 2764 C CA . ASN B 1 132 ? -8.086 -22.469 8.344 1 92.19 132 ASN B CA 1
ATOM 2765 C C . ASN B 1 132 ? -8.828 -21.156 8.109 1 92.19 132 ASN B C 1
ATOM 2767 O O . ASN B 1 132 ? -8.758 -20.234 8.93 1 92.19 132 ASN B O 1
ATOM 2771 N N . PRO B 1 133 ? -9.578 -20.969 7.105 1 87.62 133 PRO B N 1
ATOM 2772 C CA . PRO B 1 133 ? -10.211 -19.703 6.73 1 87.62 133 PRO B CA 1
ATOM 2773 C C . PRO B 1 133 ? -11.219 -19.219 7.766 1 87.62 133 PRO B C 1
ATOM 2775 O O . PRO B 1 133 ? -11.492 -18.016 7.852 1 87.62 133 PRO B O 1
ATOM 2778 N N . MET B 1 134 ? -11.672 -19.906 8.516 1 84.12 134 MET B N 1
ATOM 2779 C CA . MET B 1 134 ? -12.609 -19.547 9.578 1 84.12 134 MET B CA 1
ATOM 2780 C C . MET B 1 134 ? -13.703 -18.625 9.039 1 84.12 134 MET B C 1
ATOM 2782 O O . MET B 1 134 ? -13.992 -17.594 9.633 1 84.12 134 MET B O 1
ATOM 2786 N N . LEU B 1 135 ? -14.258 -18.828 7.875 1 86.06 135 LEU B N 1
ATOM 2787 C CA . LEU B 1 135 ? -15.383 -18.109 7.289 1 86.06 135 LEU B CA 1
ATOM 2788 C C . LEU B 1 135 ? -16.641 -18.969 7.301 1 86.06 135 LEU B C 1
ATOM 2790 O O . LEU B 1 135 ? -16.562 -20.188 7.145 1 86.06 135 LEU B O 1
ATOM 2794 N N . PRO B 1 136 ? -17.703 -18.188 7.52 1 83.5 136 PRO B N 1
ATOM 2795 C CA . PRO B 1 136 ? -18.953 -18.938 7.48 1 83.5 136 PRO B CA 1
ATOM 2796 C C . PRO B 1 136 ? -19.156 -19.672 6.156 1 83.5 136 PRO B C 1
ATOM 2798 O O . PRO B 1 136 ? -18.984 -19.094 5.086 1 83.5 136 PRO B O 1
ATOM 2801 N N . GLY B 1 137 ? -19.406 -20.922 6.246 1 82.06 137 GLY B N 1
ATOM 2802 C CA . GLY B 1 137 ? -19.703 -21.688 5.055 1 82.06 137 GLY B CA 1
ATOM 2803 C C . GLY B 1 137 ? -18.484 -22.406 4.488 1 82.06 137 GLY B C 1
ATOM 2804 O O . GLY B 1 137 ? -18.609 -23.203 3.555 1 82.06 137 GLY B O 1
ATOM 2805 N N . ILE B 1 138 ? -17.359 -22.047 5.016 1 82.38 138 ILE B N 1
ATOM 2806 C CA . ILE B 1 138 ? -16.125 -22.688 4.555 1 82.38 138 ILE B CA 1
ATOM 2807 C C . ILE B 1 138 ? -15.594 -23.609 5.637 1 82.38 138 ILE B C 1
ATOM 2809 O O . ILE B 1 138 ? -15.219 -23.172 6.723 1 82.38 138 ILE B O 1
ATOM 2813 N N . ARG B 1 139 ? -15.633 -24.875 5.406 1 79 139 ARG B N 1
ATOM 2814 C CA . ARG B 1 139 ? -15.258 -25.844 6.434 1 79 139 ARG B CA 1
ATOM 2815 C C . ARG B 1 139 ? -13.922 -26.5 6.105 1 79 139 ARG B C 1
ATOM 2817 O O . ARG B 1 139 ? -13.312 -27.156 6.957 1 79 139 ARG B O 1
ATOM 2824 N N . ASP B 1 140 ? -13.477 -26.344 4.895 1 84.56 140 ASP B N 1
ATOM 2825 C CA . ASP B 1 140 ? -12.266 -27.047 4.477 1 84.56 140 ASP B CA 1
ATOM 2826 C C . ASP B 1 140 ? -11.141 -26.062 4.168 1 84.56 140 ASP B C 1
ATOM 2828 O O . ASP B 1 140 ? -11.383 -24.859 4.023 1 84.56 140 ASP B O 1
ATOM 2832 N N . LYS B 1 141 ? -9.984 -26.625 4.168 1 85.69 141 LYS B N 1
ATOM 2833 C CA . LYS B 1 141 ? -8.82 -25.828 3.793 1 85.69 141 LYS B CA 1
ATOM 2834 C C . LYS B 1 141 ? -8.859 -25.453 2.312 1 85.69 141 LYS B C 1
ATOM 2836 O O . LYS B 1 141 ? -9.508 -26.141 1.515 1 85.69 141 LYS B O 1
ATOM 2841 N N . ILE B 1 142 ? -8.258 -24.406 2 1 89.56 142 ILE B N 1
ATOM 2842 C CA . ILE B 1 142 ? -8.133 -23.984 0.61 1 89.56 142 ILE B CA 1
ATOM 2843 C C . ILE B 1 142 ? -7.078 -24.828 -0.094 1 89.56 142 ILE B C 1
ATOM 2845 O O . ILE B 1 142 ? -6.023 -25.125 0.476 1 89.56 142 ILE B O 1
ATOM 2849 N N . ASN B 1 143 ? -7.379 -25.266 -1.281 1 87.69 143 ASN B N 1
ATOM 2850 C CA . ASN B 1 143 ? -6.504 -26.125 -2.066 1 87.69 143 ASN B CA 1
ATOM 2851 C C . ASN B 1 143 ? -5.324 -25.344 -2.648 1 87.69 143 ASN B C 1
ATOM 2853 O O . ASN B 1 143 ? -5.445 -24.734 -3.709 1 87.69 143 ASN B O 1
ATOM 2857 N N . VAL B 1 144 ? -4.211 -25.406 -1.982 1 88.69 144 VAL B N 1
ATOM 2858 C CA . VAL B 1 144 ? -2.992 -24.734 -2.424 1 88.69 144 VAL B CA 1
ATOM 2859 C C . VAL B 1 144 ? -2.068 -25.75 -3.111 1 88.69 144 VAL B C 1
ATOM 2861 O O . VAL B 1 144 ? -1.874 -26.859 -2.615 1 88.69 144 VAL B O 1
ATOM 2864 N N . PHE B 1 145 ? -1.606 -25.266 -4.219 1 86.12 145 PHE B N 1
ATOM 2865 C CA . PHE B 1 145 ? -0.692 -26.094 -4.992 1 86.12 145 PHE B CA 1
ATOM 2866 C C . PHE B 1 145 ? 0.55 -26.438 -4.176 1 86.12 145 PHE B C 1
ATOM 2868 O O . PHE B 1 145 ? 1.146 -25.562 -3.549 1 86.12 145 PHE B O 1
ATOM 2875 N N . LYS B 1 146 ? 0.875 -27.734 -4.172 1 77.75 146 LYS B N 1
ATOM 2876 C CA . LYS B 1 146 ? 2.076 -28.203 -3.484 1 77.75 146 LYS B CA 1
ATOM 2877 C C . LYS B 1 146 ? 3.113 -28.719 -4.477 1 77.75 146 LYS B C 1
ATOM 2879 O O . LYS B 1 146 ? 2.791 -29.531 -5.355 1 77.75 146 LYS B O 1
ATOM 2884 N N . PHE B 1 147 ? 4.242 -28.109 -4.352 1 72.25 147 PHE B N 1
ATOM 2885 C CA . PHE B 1 147 ? 5.324 -28.594 -5.207 1 72.25 147 PHE B CA 1
ATOM 2886 C C . PHE B 1 147 ? 5.895 -29.906 -4.68 1 72.25 147 PHE B C 1
ATOM 2888 O O . PHE B 1 147 ? 6.359 -29.969 -3.539 1 72.25 147 PHE B O 1
ATOM 2895 N N . GLU B 1 148 ? 5.629 -30.953 -5.359 1 71.19 148 GLU B N 1
ATOM 2896 C CA . GLU B 1 148 ? 6.133 -32.25 -4.93 1 71.19 148 GLU B CA 1
ATOM 2897 C C . GLU B 1 148 ? 7.656 -32.312 -5.004 1 71.19 148 GLU B C 1
ATOM 2899 O O . GLU B 1 148 ? 8.25 -31.797 -5.957 1 71.19 148 GLU B O 1
ATOM 2904 N N . ARG B 1 149 ? 8.25 -32.812 -3.943 1 69.19 149 ARG B N 1
ATOM 2905 C CA . ARG B 1 149 ? 9.703 -32.906 -3.816 1 69.19 149 ARG B CA 1
ATOM 2906 C C . ARG B 1 149 ? 10.312 -33.594 -5.027 1 69.19 149 ARG B C 1
ATOM 2908 O O . ARG B 1 149 ? 11.336 -33.156 -5.555 1 69.19 149 ARG B O 1
ATOM 2915 N N . ASP B 1 150 ? 9.68 -34.719 -5.332 1 67.62 150 ASP B N 1
ATOM 2916 C CA . ASP B 1 150 ? 10.211 -35.5 -6.438 1 67.62 150 ASP B CA 1
ATOM 2917 C C . ASP B 1 150 ? 10.242 -34.688 -7.727 1 67.62 150 ASP B C 1
ATOM 2919 O O . ASP B 1 150 ? 11.195 -34.781 -8.508 1 67.62 150 ASP B O 1
ATOM 2923 N N . THR B 1 151 ? 9.234 -33.844 -7.867 1 67.75 151 THR B N 1
ATOM 2924 C CA . THR B 1 151 ? 9.156 -33 -9.047 1 67.75 151 THR B CA 1
ATOM 2925 C C . THR B 1 151 ? 10.227 -31.922 -9.016 1 67.75 151 THR B C 1
ATOM 2927 O O . THR B 1 151 ? 10.859 -31.641 -10.039 1 67.75 151 THR B O 1
ATOM 2930 N N . LEU B 1 152 ? 10.406 -31.438 -7.883 1 69.44 152 LEU B N 1
ATOM 2931 C CA . LEU B 1 152 ? 11.422 -30.406 -7.727 1 69.44 152 LEU B CA 1
ATOM 2932 C C . LEU B 1 152 ? 12.812 -30.969 -7.988 1 69.44 152 LEU B C 1
ATOM 2934 O O . LEU B 1 152 ? 13.641 -30.297 -8.625 1 69.44 152 LEU B O 1
ATOM 2938 N N . GLU B 1 153 ? 13.031 -32.125 -7.465 1 69.38 153 GLU B N 1
ATOM 2939 C CA . GLU B 1 153 ? 14.312 -32.781 -7.695 1 69.38 153 GLU B CA 1
ATOM 2940 C C . GLU B 1 153 ? 14.562 -33.031 -9.188 1 69.38 153 GLU B C 1
ATOM 2942 O O . GLU B 1 153 ? 15.672 -32.812 -9.672 1 69.38 153 GLU B O 1
ATOM 2947 N N . ARG B 1 154 ? 13.523 -33.344 -9.781 1 66.12 154 ARG B N 1
ATOM 2948 C CA . ARG B 1 154 ? 13.625 -33.594 -11.219 1 66.12 154 ARG B CA 1
ATOM 2949 C C . ARG B 1 154 ? 13.922 -32.281 -11.961 1 66.12 154 ARG B C 1
ATOM 2951 O O . ARG B 1 154 ? 14.602 -32.312 -12.992 1 66.12 154 ARG B O 1
ATOM 2958 N N . ALA B 1 155 ? 13.375 -31.234 -11.414 1 62.41 155 ALA B N 1
ATOM 2959 C CA . ALA B 1 155 ? 13.57 -29.922 -12.039 1 62.41 155 ALA B CA 1
ATOM 2960 C C . ALA B 1 155 ? 14.93 -29.344 -11.656 1 62.41 155 ALA B C 1
ATOM 2962 O O . ALA B 1 155 ? 15.281 -28.234 -12.086 1 62.41 155 ALA B O 1
ATOM 2963 N N . GLY B 1 156 ? 15.766 -30.156 -10.984 1 62.81 156 GLY B N 1
ATOM 2964 C CA . GLY B 1 156 ? 17.094 -29.703 -10.609 1 62.81 156 GLY B CA 1
ATOM 2965 C C . GLY B 1 156 ? 17.094 -28.75 -9.422 1 62.81 156 GLY B C 1
ATOM 2966 O O . GLY B 1 156 ? 18.078 -28.062 -9.172 1 62.81 156 GLY B O 1
ATOM 2967 N N . ILE B 1 157 ? 15.914 -28.484 -9.008 1 61.44 157 ILE B N 1
ATOM 2968 C CA . ILE B 1 157 ? 15.828 -27.625 -7.832 1 61.44 157 ILE B CA 1
ATOM 2969 C C . ILE B 1 157 ? 16.125 -28.453 -6.574 1 61.44 157 ILE B C 1
ATOM 2971 O O . ILE B 1 157 ? 15.305 -29.25 -6.137 1 61.44 157 ILE B O 1
ATOM 2975 N N . THR B 1 158 ? 17.406 -28.812 -6.477 1 57.06 158 THR B N 1
ATOM 2976 C CA . THR B 1 158 ? 17.891 -29.672 -5.398 1 57.06 158 THR B CA 1
ATOM 2977 C C . THR B 1 158 ? 17.812 -28.953 -4.055 1 57.06 158 THR B C 1
ATOM 2979 O O . THR B 1 158 ? 17.984 -29.562 -3.004 1 57.06 158 THR B O 1
ATOM 2982 N N . ASP B 1 159 ? 17.984 -27.656 -4.105 1 55.09 159 ASP B N 1
ATOM 2983 C CA . ASP B 1 159 ? 18.234 -27.016 -2.816 1 55.09 159 ASP B CA 1
ATOM 2984 C C . ASP B 1 159 ? 17.016 -27.156 -1.895 1 55.09 159 ASP B C 1
ATOM 2986 O O . ASP B 1 159 ? 15.883 -27.234 -2.363 1 55.09 159 ASP B O 1
ATOM 2990 N N . HIS B 1 160 ? 17.234 -27.594 -0.667 1 54.62 160 HIS B N 1
ATOM 2991 C CA . HIS B 1 160 ? 16.422 -27.969 0.487 1 54.62 160 HIS B CA 1
ATOM 2992 C C . HIS B 1 160 ? 15.234 -27.016 0.659 1 54.62 160 HIS B C 1
ATOM 2994 O O . HIS B 1 160 ? 14.219 -27.391 1.251 1 54.62 160 HIS B O 1
ATOM 3000 N N . ALA B 1 161 ? 15.375 -25.656 0.74 1 54.88 161 ALA B N 1
ATOM 3001 C CA . ALA B 1 161 ? 14.227 -24.906 1.257 1 54.88 161 ALA B CA 1
ATOM 3002 C C . ALA B 1 161 ? 13.172 -24.703 0.172 1 54.88 161 ALA B C 1
ATOM 3004 O O . ALA B 1 161 ? 13.312 -23.828 -0.678 1 54.88 161 ALA B O 1
ATOM 3005 N N . THR B 1 162 ? 12.484 -25.812 -0.214 1 58.06 162 THR B N 1
ATOM 3006 C CA . THR B 1 162 ? 11.383 -25.75 -1.164 1 58.06 162 THR B CA 1
ATOM 3007 C C . THR B 1 162 ? 10.523 -24.5 -0.917 1 58.06 162 THR B C 1
ATOM 3009 O O . THR B 1 162 ? 10.039 -24.297 0.195 1 58.06 162 THR B O 1
ATOM 3012 N N . PRO B 1 163 ? 10.445 -23.625 -1.978 1 64.75 163 PRO B N 1
ATOM 3013 C CA . PRO B 1 163 ? 9.539 -22.484 -1.757 1 64.75 163 PRO B CA 1
ATOM 3014 C C . PRO B 1 163 ? 8.086 -22.922 -1.581 1 64.75 163 PRO B C 1
ATOM 3016 O O . PRO B 1 163 ? 7.602 -23.781 -2.312 1 64.75 163 PRO B O 1
ATOM 3019 N N . THR B 1 164 ? 7.531 -22.672 -0.481 1 80.69 164 THR B N 1
ATOM 3020 C CA . THR B 1 164 ? 6.137 -23.016 -0.228 1 80.69 164 THR B CA 1
ATOM 3021 C C . THR B 1 164 ? 5.262 -21.766 -0.237 1 80.69 164 THR B C 1
ATOM 3023 O O . THR B 1 164 ? 5.645 -20.719 0.316 1 80.69 164 THR B O 1
ATOM 3026 N N . PRO B 1 165 ? 4.199 -21.922 -1.002 1 88.44 165 PRO B N 1
ATOM 3027 C CA . PRO B 1 165 ? 3.264 -20.797 -0.908 1 88.44 165 PRO B CA 1
ATOM 3028 C C . PRO B 1 165 ? 2.805 -20.531 0.524 1 88.44 165 PRO B C 1
ATOM 3030 O O . PRO B 1 165 ? 2.873 -21.422 1.374 1 88.44 165 PRO B O 1
ATOM 3033 N N . PRO B 1 166 ? 2.391 -19.281 0.724 1 94.38 166 PRO B N 1
ATOM 3034 C CA . PRO B 1 166 ? 2.264 -18.125 -0.17 1 94.38 166 PRO B CA 1
ATOM 3035 C C . PRO B 1 166 ? 3.609 -17.484 -0.513 1 94.38 166 PRO B C 1
ATOM 3037 O O . PRO B 1 166 ? 4.504 -17.438 0.336 1 94.38 166 PRO B O 1
ATOM 3040 N N . PHE B 1 167 ? 3.725 -17.031 -1.701 1 95.62 167 PHE B N 1
ATOM 3041 C CA . PHE B 1 167 ? 4.926 -16.344 -2.16 1 95.62 167 PHE B CA 1
ATOM 3042 C C . PHE B 1 167 ? 4.785 -14.844 -1.991 1 95.62 167 PHE B C 1
ATOM 3044 O O . PHE B 1 167 ? 3.715 -14.281 -2.238 1 95.62 167 PHE B O 1
ATOM 3051 N N . LEU B 1 168 ? 5.824 -14.258 -1.511 1 97.12 168 LEU B N 1
ATOM 3052 C CA . LEU B 1 168 ? 5.918 -12.797 -1.504 1 97.12 168 LEU B CA 1
ATOM 3053 C C . LEU B 1 168 ? 6.797 -12.305 -2.646 1 97.12 168 LEU B C 1
ATOM 3055 O O . LEU B 1 168 ? 7.988 -12.617 -2.699 1 97.12 168 LEU B O 1
ATOM 3059 N N . VAL B 1 169 ? 6.188 -11.477 -3.512 1 97.06 169 VAL B N 1
ATOM 3060 C CA . VAL B 1 169 ? 6.945 -11.164 -4.719 1 97.06 169 VAL B CA 1
ATOM 3061 C C . VAL B 1 169 ? 7.02 -9.648 -4.91 1 97.06 169 VAL B C 1
ATOM 3063 O O . VAL B 1 169 ? 6.055 -8.938 -4.629 1 97.06 169 VAL B O 1
ATOM 3066 N N . VAL B 1 170 ? 8.195 -9.203 -5.316 1 96.81 170 VAL B N 1
ATOM 3067 C CA . VAL B 1 170 ? 8.414 -7.844 -5.797 1 96.81 170 VAL B CA 1
ATOM 3068 C C . VAL B 1 170 ? 8.281 -7.805 -7.316 1 96.81 170 VAL B C 1
ATOM 3070 O O . VAL B 1 170 ? 8.828 -8.656 -8.016 1 96.81 170 VAL B O 1
ATOM 3073 N N . ALA B 1 171 ? 7.438 -6.938 -7.766 1 92.81 171 ALA B N 1
ATOM 3074 C CA . ALA B 1 171 ? 7.289 -6.727 -9.203 1 92.81 171 ALA B CA 1
ATOM 3075 C C . ALA B 1 171 ? 7.539 -5.266 -9.57 1 92.81 171 ALA B C 1
ATOM 3077 O O . ALA B 1 171 ? 7.316 -4.367 -8.758 1 92.81 171 ALA B O 1
ATOM 3078 N N . SER B 1 172 ? 8.094 -5.07 -10.797 1 93.88 172 SER B N 1
ATOM 3079 C CA . SER B 1 172 ? 8.383 -3.709 -11.234 1 93.88 172 SER B CA 1
ATOM 3080 C C . SER B 1 172 ? 8.297 -3.58 -12.75 1 93.88 172 SER B C 1
ATOM 3082 O O . SER B 1 172 ? 8.656 -4.508 -13.477 1 93.88 172 SER B O 1
ATOM 3084 N N . ASN B 1 173 ? 7.801 -2.43 -13.164 1 89.88 173 ASN B N 1
ATOM 3085 C CA . ASN B 1 173 ? 7.895 -2.088 -14.578 1 89.88 173 ASN B CA 1
ATOM 3086 C C . ASN B 1 173 ? 9.234 -1.437 -14.914 1 89.88 173 ASN B C 1
ATOM 3088 O O . ASN B 1 173 ? 9.602 -1.331 -16.078 1 89.88 173 ASN B O 1
ATOM 3092 N N . ASP B 1 174 ? 9.906 -1.013 -13.875 1 93.12 174 ASP B N 1
ATOM 3093 C CA . ASP B 1 174 ? 11.25 -0.477 -14.055 1 93.12 174 ASP B CA 1
ATOM 3094 C C . ASP B 1 174 ? 12.297 -1.591 -14.023 1 93.12 174 ASP B C 1
ATOM 3096 O O . ASP B 1 174 ? 12.109 -2.602 -13.344 1 93.12 174 ASP B O 1
ATOM 3100 N N . ILE B 1 175 ? 13.344 -1.406 -14.852 1 94.69 175 ILE B N 1
ATOM 3101 C CA . ILE B 1 175 ? 14.391 -2.424 -14.914 1 94.69 175 ILE B CA 1
ATOM 3102 C C . ILE B 1 175 ? 15.75 -1.778 -14.68 1 94.69 175 ILE B C 1
ATOM 3104 O O . ILE B 1 175 ? 15.891 -0.557 -14.766 1 94.69 175 ILE B O 1
ATOM 3108 N N . ASN B 1 176 ? 16.672 -2.617 -14.312 1 95.38 176 ASN B N 1
ATOM 3109 C CA . ASN B 1 176 ? 18.047 -2.164 -14.234 1 95.38 176 ASN B CA 1
ATOM 3110 C C . ASN B 1 176 ? 18.594 -1.805 -15.617 1 95.38 176 ASN B C 1
ATOM 3112 O O . ASN B 1 176 ? 18.812 -2.684 -16.453 1 95.38 176 ASN B O 1
ATOM 3116 N N . GLU B 1 177 ? 18.875 -0.575 -15.773 1 93.69 177 GLU B N 1
ATOM 3117 C CA . GLU B 1 177 ? 19.266 -0.093 -17.094 1 93.69 177 GLU B CA 1
ATOM 3118 C C . GLU B 1 177 ? 20.641 -0.618 -17.5 1 93.69 177 GLU B C 1
ATOM 3120 O O . GLU B 1 177 ? 20.875 -0.923 -18.672 1 93.69 177 GLU B O 1
ATOM 3125 N N . ASP B 1 178 ? 21.562 -0.688 -16.562 1 94.44 178 ASP B N 1
ATOM 3126 C CA . ASP B 1 178 ? 22.906 -1.177 -16.844 1 94.44 178 ASP B CA 1
ATOM 3127 C C . ASP B 1 178 ? 22.875 -2.629 -17.312 1 94.44 178 ASP B C 1
ATOM 3129 O O . ASP B 1 178 ? 23.531 -2.982 -18.297 1 94.44 178 ASP B O 1
ATOM 3133 N N . LEU B 1 179 ? 22.141 -3.441 -16.625 1 93.44 179 LEU B N 1
ATOM 3134 C CA . LEU B 1 179 ? 22.031 -4.848 -16.984 1 93.44 179 LEU B CA 1
ATOM 3135 C C . LEU B 1 179 ? 21.297 -5.012 -18.312 1 93.44 179 LEU B C 1
ATOM 3137 O O . LEU B 1 179 ? 21.625 -5.887 -19.109 1 93.44 179 LEU B O 1
ATOM 3141 N N . ASN B 1 180 ? 20.344 -4.172 -18.516 1 92.88 180 ASN B N 1
ATOM 3142 C CA . ASN B 1 180 ? 19.547 -4.227 -19.734 1 92.88 180 ASN B CA 1
ATOM 3143 C C . ASN B 1 180 ? 20.375 -3.809 -20.953 1 92.88 180 ASN B C 1
ATOM 3145 O O . ASN B 1 180 ? 20.141 -4.297 -22.062 1 92.88 180 ASN B O 1
ATOM 3149 N N . ALA B 1 181 ? 21.328 -2.967 -20.812 1 93.81 181 ALA B N 1
ATOM 3150 C CA . ALA B 1 181 ? 22.172 -2.469 -21.891 1 93.81 181 ALA B CA 1
ATOM 3151 C C . ALA B 1 181 ? 23.375 -3.381 -22.109 1 93.81 181 ALA B C 1
ATOM 3153 O O . ALA B 1 181 ? 24.188 -3.152 -23.016 1 93.81 181 ALA B O 1
ATOM 3154 N N . GLY B 1 182 ? 23.5 -4.324 -21.281 1 92 182 GLY B N 1
ATOM 3155 C CA . GLY B 1 182 ? 24.641 -5.215 -21.406 1 92 182 GLY B CA 1
ATOM 3156 C C . GLY B 1 182 ? 24.594 -6.094 -22.641 1 92 182 GLY B C 1
ATOM 3157 O O . GLY B 1 182 ? 23.703 -5.941 -23.484 1 92 182 GLY B O 1
ATOM 3158 N N . ASP B 1 183 ? 25.734 -6.961 -22.891 1 91.44 183 ASP B N 1
ATOM 3159 C CA . ASP B 1 183 ? 25.828 -7.93 -23.984 1 91.44 183 ASP B CA 1
ATOM 3160 C C . ASP B 1 183 ? 26.109 -9.336 -23.453 1 91.44 183 ASP B C 1
ATOM 3162 O O . ASP B 1 183 ? 27.234 -9.641 -23.078 1 91.44 183 ASP B O 1
ATOM 3166 N N . PRO B 1 184 ? 25.062 -10.094 -23.344 1 92.25 184 PRO B N 1
ATOM 3167 C CA . PRO B 1 184 ? 23.688 -9.914 -23.797 1 92.25 184 PRO B CA 1
ATOM 3168 C C . PRO B 1 184 ? 22.844 -9.109 -22.812 1 92.25 184 PRO B C 1
ATOM 3170 O O . PRO B 1 184 ? 23.188 -9 -21.641 1 92.25 184 PRO B O 1
ATOM 3173 N N . PRO B 1 185 ? 21.688 -8.523 -23.281 1 93.56 185 PRO B N 1
ATOM 3174 C CA . PRO B 1 185 ? 20.797 -7.785 -22.391 1 93.56 185 PRO B CA 1
ATOM 3175 C C . PRO B 1 185 ? 20.094 -8.688 -21.375 1 93.56 185 PRO B C 1
ATOM 3177 O O . PRO B 1 185 ? 19.703 -9.805 -21.719 1 93.56 185 PRO B O 1
ATOM 3180 N N . VAL B 1 186 ? 20.109 -8.242 -20.188 1 92.69 186 VAL B N 1
ATOM 3181 C CA . VAL B 1 186 ? 19.469 -9.008 -19.125 1 92.69 186 VAL B CA 1
ATOM 3182 C C . VAL B 1 186 ? 18.266 -8.219 -18.578 1 92.69 186 VAL B C 1
ATOM 3184 O O . VAL B 1 186 ? 18.422 -7.07 -18.156 1 92.69 186 VAL B O 1
ATOM 3187 N N . TYR B 1 187 ? 17.094 -8.859 -18.625 1 92.06 187 TYR B N 1
ATOM 3188 C CA . TYR B 1 187 ? 15.883 -8.289 -18.031 1 92.06 187 TYR B CA 1
ATOM 3189 C C . TYR B 1 187 ? 15.898 -8.438 -16.516 1 92.06 187 TYR B C 1
ATOM 3191 O O . TYR B 1 187 ? 15.828 -9.547 -15.992 1 92.06 187 TYR B O 1
ATOM 3199 N N . TRP B 1 188 ? 16.031 -7.27 -15.797 1 95.06 188 TRP B N 1
ATOM 3200 C CA . TRP B 1 188 ? 16.188 -7.289 -14.352 1 95.06 188 TRP B CA 1
ATOM 3201 C C . TRP B 1 188 ? 15.312 -6.23 -13.695 1 95.06 188 TRP B C 1
ATOM 3203 O O . TRP B 1 188 ? 15.773 -5.113 -13.422 1 95.06 188 TRP B O 1
ATOM 3213 N N . PRO B 1 189 ? 14.102 -6.648 -13.336 1 95.88 189 PRO B N 1
ATOM 3214 C CA . PRO B 1 189 ? 13.18 -5.695 -12.719 1 95.88 189 PRO B CA 1
ATOM 3215 C C . PRO B 1 189 ? 13.633 -5.258 -11.328 1 95.88 189 PRO B C 1
ATOM 3217 O O . PRO B 1 189 ? 14.078 -6.09 -10.531 1 95.88 189 PRO B O 1
ATOM 3220 N N . GLU B 1 190 ? 13.531 -3.967 -11.109 1 97.5 190 GLU B N 1
ATOM 3221 C CA . GLU B 1 190 ? 13.938 -3.434 -9.812 1 97.5 190 GLU B CA 1
ATOM 3222 C C . GLU B 1 190 ? 13.141 -2.184 -9.453 1 97.5 190 GLU B C 1
ATOM 3224 O O . GLU B 1 190 ? 12.609 -1.504 -10.336 1 97.5 190 GLU B O 1
ATOM 3229 N N . ARG B 1 191 ? 12.922 -1.917 -8.234 1 97.31 191 ARG B N 1
ATOM 3230 C CA . ARG B 1 191 ? 12.328 -0.704 -7.691 1 97.31 191 ARG B CA 1
ATOM 3231 C C . ARG B 1 191 ? 13.328 0.075 -6.848 1 97.31 191 ARG B C 1
ATOM 3233 O O . ARG B 1 191 ? 13.898 -0.463 -5.895 1 97.31 191 ARG B O 1
ATOM 3240 N N . ARG B 1 192 ? 13.484 1.316 -7.18 1 97.31 192 ARG B N 1
ATOM 3241 C CA . ARG B 1 192 ? 14.5 2.133 -6.527 1 97.31 192 ARG B CA 1
ATOM 3242 C C . ARG B 1 192 ? 13.891 3.021 -5.453 1 97.31 192 ARG B C 1
ATOM 3244 O O . ARG B 1 192 ? 12.906 3.723 -5.707 1 97.31 192 ARG B O 1
ATOM 3251 N N . TYR B 1 193 ? 14.469 2.934 -4.281 1 97.56 193 TYR B N 1
ATOM 3252 C CA . TYR B 1 193 ? 14.133 3.775 -3.139 1 97.56 193 TYR B CA 1
ATOM 3253 C C . TYR B 1 193 ? 15.336 4.586 -2.684 1 97.56 193 TYR B C 1
ATOM 3255 O O . TYR B 1 193 ? 16.484 4.246 -3.006 1 97.56 193 TYR B O 1
ATOM 3263 N N . PRO B 1 194 ? 15.07 5.668 -1.905 1 96.69 194 PRO B N 1
ATOM 3264 C CA . PRO B 1 194 ? 16.219 6.441 -1.408 1 96.69 194 PRO B CA 1
ATOM 3265 C C . PRO B 1 194 ? 17.141 5.617 -0.522 1 96.69 194 PRO B C 1
ATOM 3267 O O . PRO B 1 194 ? 18.344 5.898 -0.449 1 96.69 194 PRO B O 1
ATOM 3270 N N . TRP B 1 195 ? 16.656 4.555 0.072 1 97.25 195 TRP B N 1
ATOM 3271 C CA . TRP B 1 195 ? 17.422 3.783 1.04 1 97.25 195 TRP B CA 1
ATOM 3272 C C . TRP B 1 195 ? 17.938 2.49 0.418 1 97.25 195 TRP B C 1
ATOM 3274 O O . TRP B 1 195 ? 18.578 1.681 1.095 1 97.25 195 TRP B O 1
ATOM 3284 N N . GLY B 1 196 ? 17.625 2.195 -0.821 1 97.12 196 GLY B N 1
ATOM 3285 C CA . GLY B 1 196 ? 18.125 0.993 -1.467 1 97.12 196 GLY B CA 1
ATOM 3286 C C . GLY B 1 196 ? 17.297 0.578 -2.676 1 97.12 196 GLY B C 1
ATOM 3287 O O . GLY B 1 196 ? 16.344 1.26 -3.047 1 97.12 196 GLY B O 1
ATOM 3288 N N . ILE B 1 197 ? 17.719 -0.51 -3.281 1 97.81 197 ILE B N 1
ATOM 3289 C CA . ILE B 1 197 ? 17.078 -0.992 -4.496 1 97.81 197 ILE B CA 1
ATOM 3290 C C . ILE B 1 197 ? 16.484 -2.383 -4.254 1 97.81 197 ILE B C 1
ATOM 3292 O O . ILE B 1 197 ? 17.219 -3.322 -3.936 1 97.81 197 ILE B O 1
ATOM 3296 N N . ALA B 1 198 ? 15.148 -2.467 -4.418 1 98.06 198 ALA B N 1
ATOM 3297 C CA . ALA B 1 198 ? 14.492 -3.768 -4.348 1 98.06 198 ALA B CA 1
ATOM 3298 C C . ALA B 1 198 ? 14.57 -4.496 -5.688 1 98.06 198 ALA B C 1
ATOM 3300 O O . ALA B 1 198 ? 14.109 -3.982 -6.707 1 98.06 198 ALA B O 1
ATOM 3301 N N . GLU B 1 199 ? 15.117 -5.645 -5.594 1 97.62 199 GLU B N 1
ATOM 3302 C CA . GLU B 1 199 ? 15.328 -6.414 -6.812 1 97.62 199 GLU B CA 1
ATOM 3303 C C . GLU B 1 199 ? 14.406 -7.629 -6.871 1 97.62 199 GLU B C 1
ATOM 3305 O O . GLU B 1 199 ? 14.422 -8.469 -5.973 1 97.62 199 GLU B O 1
ATOM 3310 N N . ALA B 1 200 ? 13.734 -7.762 -7.988 1 96.88 200 ALA B N 1
ATOM 3311 C CA . ALA B 1 200 ? 12.711 -8.797 -8.109 1 96.88 200 ALA B CA 1
ATOM 3312 C C . ALA B 1 200 ? 13.336 -10.188 -8.117 1 96.88 200 ALA B C 1
ATOM 3314 O O . ALA B 1 200 ? 12.797 -11.125 -7.523 1 96.88 200 ALA B O 1
ATOM 3315 N N . PHE B 1 201 ? 14.492 -10.344 -8.742 1 94.94 201 PHE B N 1
ATOM 3316 C CA . PHE B 1 201 ? 15.094 -11.664 -8.922 1 94.94 201 PHE B CA 1
ATOM 3317 C C . PHE B 1 201 ? 16.156 -11.922 -7.867 1 94.94 201 PHE B C 1
ATOM 3319 O O . PHE B 1 201 ? 16.953 -12.852 -7.996 1 94.94 201 PHE B O 1
ATOM 3326 N N . ASN B 1 202 ? 16.266 -11.086 -6.91 1 94.69 202 ASN B N 1
ATOM 3327 C CA . ASN B 1 202 ? 17.094 -11.328 -5.738 1 94.69 202 ASN B CA 1
ATOM 3328 C C . ASN B 1 202 ? 16.359 -12.156 -4.688 1 94.69 202 ASN B C 1
ATOM 3330 O O . ASN B 1 202 ? 15.344 -11.727 -4.148 1 94.69 202 ASN B O 1
ATOM 3334 N N . ARG B 1 203 ? 16.844 -13.266 -4.344 1 92.94 203 ARG B N 1
ATOM 3335 C CA . ARG B 1 203 ? 16.188 -14.234 -3.473 1 92.94 203 ARG B CA 1
ATOM 3336 C C . ARG B 1 203 ? 15.992 -13.672 -2.07 1 92.94 203 ARG B C 1
ATOM 3338 O O . ARG B 1 203 ? 15.078 -14.086 -1.351 1 92.94 203 ARG B O 1
ATOM 3345 N N . ASP B 1 204 ? 16.797 -12.758 -1.73 1 94.69 204 ASP B N 1
ATOM 3346 C CA . ASP B 1 204 ? 16.656 -12.148 -0.41 1 94.69 204 ASP B CA 1
ATOM 3347 C C . ASP B 1 204 ? 15.531 -11.125 -0.39 1 94.69 204 ASP B C 1
ATOM 3349 O O . ASP B 1 204 ? 15.07 -10.719 0.679 1 94.69 204 ASP B O 1
ATOM 3353 N N . HIS B 1 205 ? 15.117 -10.625 -1.596 1 96.69 205 HIS B N 1
ATOM 3354 C CA . HIS B 1 205 ? 14.156 -9.531 -1.69 1 96.69 205 HIS B CA 1
ATOM 3355 C C . HIS B 1 205 ? 12.766 -10.047 -2.047 1 96.69 205 HIS B C 1
ATOM 3357 O O . HIS B 1 205 ? 11.766 -9.438 -1.679 1 96.69 205 HIS B O 1
ATOM 3363 N N . SER B 1 206 ? 12.75 -11.156 -2.746 1 95.94 206 SER B N 1
ATOM 3364 C CA . SER B 1 206 ? 11.523 -11.594 -3.396 1 95.94 206 SER B CA 1
ATOM 3365 C C . SER B 1 206 ? 11.516 -13.102 -3.617 1 95.94 206 SER B C 1
ATOM 3367 O O . SER B 1 206 ? 12.562 -13.695 -3.895 1 95.94 206 SER B O 1
ATOM 3369 N N . ASP B 1 207 ? 10.383 -13.688 -3.578 1 93.62 207 ASP B N 1
ATOM 3370 C CA . ASP B 1 207 ? 10.227 -15.117 -3.84 1 93.62 207 ASP B CA 1
ATOM 3371 C C . ASP B 1 207 ? 10.031 -15.383 -5.332 1 93.62 207 ASP B C 1
ATOM 3373 O O . ASP B 1 207 ? 9.711 -16.5 -5.73 1 93.62 207 ASP B O 1
ATOM 3377 N N . LEU B 1 208 ? 10.258 -14.453 -6.16 1 93.06 208 LEU B N 1
ATOM 3378 C CA . LEU B 1 208 ? 9.891 -14.531 -7.57 1 93.06 208 LEU B CA 1
ATOM 3379 C C . LEU B 1 208 ? 10.648 -15.664 -8.266 1 93.06 208 LEU B C 1
ATOM 3381 O O . LEU B 1 208 ? 10.07 -16.406 -9.062 1 93.06 208 LEU B O 1
ATOM 3385 N N . LEU B 1 209 ? 11.891 -15.773 -7.973 1 87.88 209 LEU B N 1
ATOM 3386 C CA . LEU B 1 209 ? 12.68 -16.828 -8.602 1 87.88 209 LEU B CA 1
ATOM 3387 C C . LEU B 1 209 ? 12.172 -18.203 -8.195 1 87.88 209 LEU B C 1
ATOM 3389 O O . LEU B 1 209 ? 12.117 -19.125 -9.023 1 87.88 209 LEU B O 1
ATOM 3393 N N . GLY B 1 210 ? 11.852 -18.344 -6.898 1 82.69 210 GLY B N 1
ATOM 3394 C CA . GLY B 1 210 ? 11.273 -19.594 -6.445 1 82.69 210 GLY B CA 1
ATOM 3395 C C . GLY B 1 210 ? 9.938 -19.906 -7.09 1 82.69 210 GLY B C 1
ATOM 3396 O O . GLY B 1 210 ? 9.664 -21.062 -7.43 1 82.69 210 GLY B O 1
ATOM 3397 N N . LEU B 1 211 ? 9.164 -18.891 -7.262 1 86.31 211 LEU B N 1
ATOM 3398 C CA . LEU B 1 211 ? 7.891 -19.031 -7.949 1 86.31 211 LEU B CA 1
ATOM 3399 C C . LEU B 1 211 ? 8.102 -19.438 -9.406 1 86.31 211 LEU B C 1
ATOM 3401 O O . LEU B 1 211 ? 7.422 -20.344 -9.906 1 86.31 211 LEU B O 1
#